Protein AF-0000000083867069 (afdb_homodimer)

Foldseek 3Di:
DPPPPPPPPVCVQLVPPDLLSLLVVLLVLLCPPQDFPLLNVLSVVLVVVSVVVVPDDPDDDPPDDPDDDDDDPPPCPPPDPPPPPPPPPPPPPPVQPPDPNSVVVVVVVVVVVVVVVVVPQDLLNVLLVQLLVVPVVDDLVCSLVSLVVSLVVNVVVPPPVPVDDVLVVSLSSSSSSLSSNCSVVVVCNNSSSVSSSVVNSVSNVD/DPPPPPPPPVLVQLVPPDLLSLLVVLLVLLCPPADFPLLNVLSVVLVVVSVVVVPDDPDDDDPDDPDDPPDDDDPPDDDDDPPPPPPPPPPPPPVQPPDPNSVVVVVVVVVVVVVVVVVPQDLLNVLLVQLLVVCVVDDLVCSLVSLVVSLVVNVVVPPPVPVDDVLVVSLSSSSSSLSSNCSVVVVCNNSSSVSSSVVNSVSNVD

Solvent-accessible surface area (backbone atoms only — not comparable to full-atom values): 24311 Å² total; per-residue (Å²): 128,82,75,71,72,76,66,73,49,64,56,60,60,67,59,38,84,54,82,60,52,54,52,49,24,52,49,54,44,58,55,54,90,67,81,45,65,66,31,50,50,45,50,46,52,51,46,49,56,57,47,49,65,64,67,57,60,94,69,79,81,80,76,76,82,82,77,83,81,83,80,75,78,70,80,71,72,78,74,82,75,76,74,74,73,77,72,75,62,80,62,72,78,55,82,57,54,87,46,74,64,32,55,50,38,53,48,51,24,51,51,33,48,55,52,29,57,54,49,54,43,13,65,47,56,51,39,21,50,51,41,44,53,50,52,73,73,47,58,79,88,49,37,53,57,47,51,50,48,43,51,49,50,51,58,72,47,56,72,86,52,82,92,45,63,59,68,57,50,50,47,20,49,46,51,46,36,50,42,56,33,19,62,76,39,32,87,48,37,68,62,50,49,51,43,48,51,53,51,48,51,58,61,68,73,100,128,81,75,71,73,77,66,71,49,65,57,59,62,67,57,38,85,54,82,60,54,55,52,50,24,51,49,55,45,58,55,55,89,66,80,45,65,66,30,49,51,45,51,44,54,52,46,52,54,55,48,50,64,64,67,57,62,94,71,83,82,81,75,82,82,81,79,74,82,68,84,79,85,79,70,78,72,80,78,84,71,84,71,74,72,76,73,73,61,80,60,72,76,53,83,55,53,87,46,75,64,32,56,51,37,53,50,51,24,50,52,34,48,55,51,30,56,54,50,55,44,13,65,46,55,51,38,20,51,52,43,45,54,51,52,72,73,47,59,76,87,48,36,53,57,47,50,51,49,42,50,51,51,52,60,72,47,56,73,86,52,80,92,46,65,59,68,55,49,52,46,19,50,47,51,48,35,50,42,55,35,18,62,77,38,33,87,48,38,69,62,50,49,51,45,49,51,52,51,47,53,57,61,69,74,102

Organism: Monopterus albus (NCBI:txid43700)

Nearest PDB structures (foldseek):
  2bid-assembly1_A  TM=4.699E-01  e=2.979E-03  Homo sapiens

Secondary structure (DSSP, 8-state):
---------HHHHH-SSSHHHHHHHHHHHHHTT---HHHHHHHHHHHHHHHHHHH--S---------------------------------------SSHHHHHHHHHHHHHHHHHHHHHS-HHHHHHHHHHHHHHHS-GGGHHHHHHHHHHHHHHH--S-TTS-HHHHHHHHHHHHHHHHHHH-GGGHHHHHHHHHHHHHHHH--/---------HHHHHTSSSHHHHHHHHHHHHHTT---HHHHHHHHHHHHHHHHHHH--S---------------------------------------SSHHHHHHHHHHHHHHHHHHHHHS-HHHHHHHHHHHHHHHS-GGGHHHHHHHHHHHHHHH--S-TTS-HHHHHHHHHHHHHHHHHHH-GGGHHHHHHHHHHHHHHHH--

Sequence (412 aa):
MCKGREWLSMEDLMNLPGGQNTALVILDFLQADCRNADYDKELHSLGRDLNITREVPCSDPRIQDVDDGDLETDGHLPSCIAVSLDDIRPAVELLWPRNHEGAVIQQVAEELREIAAQLELSVVAQATQNLSRNITTTSLEQWKNHLTWEVQRVMRQGVGLAHLPQERVMVALTLTLVKGVCEHAPRLLRNLFCVALHYICSLTLGMCKGREWLSMEDLMNLPGGQNTALVILDFLQADCRNADYDKELHSLGRDLNITREVPCSDPRIQDVDDGDLETDGHLPSCIAVSLDDIRPAVELLWPRNHEGAVIQQVAEELREIAAQLELSVVAQATQNLSRNITTTSLEQWKNHLTWEVQRVMRQGVGLAHLPQERVMVALTLTLVKGVCEHAPRLLRNLFCVALHYICSLTLG

Structure (mmCIF, N/CA/C/O backbone):
data_AF-0000000083867069-model_v1
#
loop_
_entity.id
_entity.type
_entity.pdbx_description
1 polymer 'BH3-interacting domain death agonist'
#
loop_
_atom_site.group_PDB
_atom_site.id
_atom_site.type_symbol
_atom_site.label_atom_id
_atom_site.label_alt_id
_atom_site.label_comp_id
_atom_site.label_asym_id
_atom_site.label_entity_id
_atom_site.label_seq_id
_atom_site.pdbx_PDB_ins_code
_atom_site.Cartn_x
_atom_site.Cartn_y
_atom_site.Cartn_z
_atom_site.occupancy
_atom_site.B_iso_or_equiv
_atom_site.auth_seq_id
_atom_site.auth_comp_id
_atom_site.auth_asym_id
_atom_site.auth_atom_id
_atom_site.pdbx_PDB_model_num
ATOM 1 N N . MET A 1 1 ? -28.406 -4.355 -10.609 1 20.42 1 MET A N 1
ATOM 2 C CA . MET A 1 1 ? -28.125 -5.707 -10.125 1 20.42 1 MET A CA 1
ATOM 3 C C . MET A 1 1 ? -26.734 -6.164 -10.531 1 20.42 1 MET A C 1
ATOM 5 O O . MET A 1 1 ? -26.438 -6.262 -11.719 1 20.42 1 MET A O 1
ATOM 9 N N . CYS A 1 2 ? -25.719 -5.645 -9.852 1 28.23 2 CYS A N 1
ATOM 10 C CA . CYS A 1 2 ? -24.312 -5.938 -10.148 1 28.23 2 CYS A CA 1
ATOM 11 C C . CYS A 1 2 ? -24.094 -7.434 -10.305 1 28.23 2 CYS A C 1
ATOM 13 O O . CYS A 1 2 ? -24.422 -8.211 -9.406 1 28.23 2 CYS A O 1
ATOM 15 N N . LYS A 1 3 ? -24.375 -8 -11.461 1 32.06 3 LYS A N 1
ATOM 16 C CA . LYS A 1 3 ? -24.203 -9.414 -11.781 1 32.06 3 LYS A CA 1
ATOM 17 C C . LYS A 1 3 ? -23 -10 -11.055 1 32.06 3 LYS A C 1
ATOM 19 O O . LYS A 1 3 ? -21.891 -9.469 -11.156 1 32.06 3 LYS A O 1
ATOM 24 N N . GLY A 1 4 ? -23.094 -10.562 -9.883 1 32.31 4 GLY A N 1
ATOM 25 C CA . GLY A 1 4 ? -22.156 -11.352 -9.102 1 32.31 4 GLY A CA 1
ATOM 26 C C . GLY A 1 4 ? -21.25 -12.211 -9.953 1 32.31 4 GLY A C 1
ATOM 27 O O . GLY A 1 4 ? -21.719 -13.055 -10.719 1 32.31 4 GLY A O 1
ATOM 28 N N . ARG A 1 5 ? -20.297 -11.68 -10.594 1 35.47 5 ARG A N 1
ATOM 29 C CA . ARG A 1 5 ? -19.406 -12.477 -11.43 1 35.47 5 ARG A CA 1
ATOM 30 C C . ARG A 1 5 ? -19.203 -13.875 -10.844 1 35.47 5 ARG A C 1
ATOM 32 O O . ARG A 1 5 ? -18.953 -14.023 -9.648 1 35.47 5 ARG A O 1
ATOM 39 N N . GLU A 1 6 ? -19.984 -14.812 -11.219 1 43.34 6 GLU A N 1
ATOM 40 C CA . GLU A 1 6 ? -19.766 -16.219 -10.875 1 43.34 6 GLU A CA 1
ATOM 41 C C . GLU A 1 6 ? -18.281 -16.547 -10.836 1 43.34 6 GLU A C 1
ATOM 43 O O . GLU A 1 6 ? -17.594 -16.516 -11.867 1 43.34 6 GLU A O 1
ATOM 48 N N . TRP A 1 7 ? -17.578 -16.109 -9.812 1 45.28 7 TRP A N 1
ATOM 49 C CA . TRP A 1 7 ? -16.219 -16.562 -9.586 1 45.28 7 TRP A CA 1
ATOM 50 C C . TRP A 1 7 ? -16.078 -18.047 -9.844 1 45.28 7 TRP A C 1
ATOM 52 O O . TRP A 1 7 ? -16.891 -18.844 -9.391 1 45.28 7 TRP A O 1
ATOM 62 N N . LEU A 1 8 ? -15.75 -18.438 -11.016 1 47.72 8 LEU A N 1
ATOM 63 C CA . LEU A 1 8 ? -15.438 -19.859 -11.164 1 47.72 8 LEU A CA 1
ATOM 64 C C . LEU A 1 8 ? -14.82 -20.406 -9.883 1 47.72 8 LEU A C 1
ATOM 66 O O . LEU A 1 8 ? -14.031 -19.734 -9.227 1 47.72 8 LEU A O 1
ATOM 70 N N . SER A 1 9 ? -15.555 -21.312 -9.305 1 46.12 9 SER A N 1
ATOM 71 C CA . SER A 1 9 ? -15.094 -21.922 -8.062 1 46.12 9 SER A CA 1
ATOM 72 C C . SER A 1 9 ? -13.625 -22.312 -8.156 1 46.12 9 SER A C 1
ATOM 74 O O . SER A 1 9 ? -13.133 -22.672 -9.234 1 46.12 9 SER A O 1
ATOM 76 N N . MET A 1 10 ? -12.828 -21.766 -7.387 1 47.12 10 MET A N 1
ATOM 77 C CA . MET A 1 10 ? -11.438 -22.188 -7.266 1 47.12 10 MET A CA 1
ATOM 78 C C . MET A 1 10 ? -11.328 -23.703 -7.449 1 47.12 10 MET A C 1
ATOM 80 O O . MET A 1 10 ? -10.336 -24.188 -8 1 47.12 10 MET A O 1
ATOM 84 N N . GLU A 1 11 ? -12.43 -24.391 -7.004 1 50.03 11 GLU A N 1
ATOM 85 C CA . GLU A 1 11 ? -12.484 -25.828 -7.242 1 50.03 11 GLU A CA 1
ATOM 86 C C . GLU A 1 11 ? -12.477 -26.141 -8.734 1 50.03 11 GLU A C 1
ATOM 88 O O . GLU A 1 11 ? -11.852 -27.109 -9.172 1 50.03 11 GLU A O 1
ATOM 93 N N . ASP A 1 12 ? -13.289 -25.453 -9.352 1 52.16 12 ASP A N 1
ATOM 94 C CA . ASP A 1 12 ? -13.289 -25.719 -10.789 1 52.16 12 ASP A CA 1
ATOM 95 C C . ASP A 1 12 ? -11.914 -25.438 -11.398 1 52.16 12 ASP A C 1
ATOM 97 O O . ASP A 1 12 ? -11.516 -26.109 -12.352 1 52.16 12 ASP A O 1
ATOM 101 N N . LEU A 1 13 ? -11.391 -24.422 -10.961 1 47.28 13 LEU A N 1
ATOM 102 C CA . LEU A 1 13 ? -10.039 -24.078 -11.391 1 47.28 13 LEU A CA 1
ATOM 103 C C . LEU A 1 13 ? -9.078 -25.234 -11.109 1 47.28 13 LEU A C 1
ATOM 105 O O . LEU A 1 13 ? -8.281 -25.594 -11.977 1 47.28 13 LEU A O 1
ATOM 109 N N . MET A 1 14 ? -9.016 -25.562 -9.82 1 47.59 14 MET A N 1
ATOM 110 C CA . MET A 1 14 ? -8.023 -26.531 -9.375 1 47.59 14 MET A CA 1
ATOM 111 C C . MET A 1 14 ? -8.453 -27.953 -9.75 1 47.59 14 MET A C 1
ATOM 113 O O . MET A 1 14 ? -7.645 -28.891 -9.688 1 47.59 14 MET A O 1
ATOM 117 N N . ASN A 1 15 ? -9.711 -28.094 -9.75 1 46.62 15 ASN A N 1
ATOM 118 C CA . ASN A 1 15 ? -10.164 -29.391 -10.211 1 46.62 15 ASN A CA 1
ATOM 119 C C . ASN A 1 15 ? -9.984 -29.562 -11.719 1 46.62 15 ASN A C 1
ATOM 121 O O . ASN A 1 15 ? -10.539 -30.484 -12.32 1 46.62 15 ASN A O 1
ATOM 125 N N . LEU A 1 16 ? -9.695 -28.469 -12.352 1 43.97 16 LEU A N 1
ATOM 126 C CA . LEU A 1 16 ? -9.289 -28.906 -13.688 1 43.97 16 LEU A CA 1
ATOM 127 C C . LEU A 1 16 ? -8.297 -30.062 -13.617 1 43.97 16 LEU A C 1
ATOM 129 O O . LEU A 1 16 ? -7.402 -30.062 -12.773 1 43.97 16 LEU A O 1
ATOM 133 N N . PRO A 1 17 ? -8.68 -31.094 -14.039 1 43.5 17 PRO A N 1
ATOM 134 C CA . PRO A 1 17 ? -7.77 -32.25 -14.062 1 43.5 17 PRO A CA 1
ATOM 135 C C . PRO A 1 17 ? -6.352 -31.859 -14.484 1 43.5 17 PRO A C 1
ATOM 137 O O . PRO A 1 17 ? -6.164 -31.172 -15.484 1 43.5 17 PRO A O 1
ATOM 140 N N . GLY A 1 18 ? -5.207 -31.969 -13.555 1 46.06 18 GLY A N 1
ATOM 141 C CA . GLY A 1 18 ? -3.789 -32.031 -13.867 1 46.06 18 GLY A CA 1
ATOM 142 C C . GLY A 1 18 ? -3.01 -30.828 -13.383 1 46.06 18 GLY A C 1
ATOM 143 O O . GLY A 1 18 ? -3.486 -29.688 -13.469 1 46.06 18 GLY A O 1
ATOM 144 N N . GLY A 1 19 ? -2.174 -30.891 -12.125 1 57.84 19 GLY A N 1
ATOM 145 C CA . GLY A 1 19 ? -1.065 -30.047 -11.703 1 57.84 19 GLY A CA 1
ATOM 146 C C . GLY A 1 19 ? -0.576 -29.125 -12.797 1 57.84 19 GLY A C 1
ATOM 147 O O . GLY A 1 19 ? -0.092 -28.016 -12.516 1 57.84 19 GLY A O 1
ATOM 148 N N . GLN A 1 20 ? -0.925 -29.469 -13.984 1 66 20 GLN A N 1
ATOM 149 C CA . GLN A 1 20 ? -0.403 -28.734 -15.133 1 66 20 GLN A CA 1
ATOM 150 C C . GLN A 1 20 ? -1.193 -27.453 -15.383 1 66 20 GLN A C 1
ATOM 152 O O . GLN A 1 20 ? -0.615 -26.422 -15.711 1 66 20 GLN A O 1
ATOM 157 N N . ASN A 1 21 ? -2.488 -27.5 -15.086 1 78.12 21 ASN A N 1
ATOM 158 C CA . ASN A 1 21 ? -3.301 -26.312 -15.305 1 78.12 21 ASN A CA 1
ATOM 159 C C . ASN A 1 21 ? -2.979 -25.219 -14.289 1 78.12 21 ASN A C 1
ATOM 161 O O . ASN A 1 21 ? -2.953 -24.031 -14.633 1 78.12 21 ASN A O 1
ATOM 165 N N . THR A 1 22 ? -2.703 -25.703 -13.094 1 83.06 22 THR A N 1
ATOM 166 C CA . THR A 1 22 ? -2.326 -24.734 -12.07 1 83.06 22 THR A CA 1
ATOM 167 C C . THR A 1 22 ? -1.048 -24 -12.469 1 83.06 22 THR A C 1
ATOM 169 O O . THR A 1 22 ? -0.948 -22.781 -12.305 1 83.06 22 THR A O 1
ATOM 172 N N . ALA A 1 23 ? -0.102 -24.734 -12.992 1 85 23 ALA A N 1
ATOM 173 C CA . ALA A 1 23 ? 1.155 -24.141 -13.445 1 85 23 ALA A CA 1
ATOM 174 C C . ALA A 1 23 ? 0.909 -23.094 -14.516 1 85 23 ALA A C 1
ATOM 176 O O . ALA A 1 23 ? 1.55 -22.031 -14.508 1 85 23 ALA A O 1
ATOM 177 N N . LEU A 1 24 ? 0.005 -23.344 -15.367 1 84.12 24 LEU A N 1
ATOM 178 C CA . LEU A 1 24 ? -0.303 -22.406 -16.438 1 84.12 24 LEU A CA 1
ATOM 179 C C . LEU A 1 24 ? -0.977 -21.156 -15.875 1 84.12 24 LEU A C 1
ATOM 181 O O . LEU A 1 24 ? -0.72 -20.047 -16.344 1 84.12 24 LEU A O 1
ATOM 185 N N . VAL A 1 25 ? -1.872 -21.359 -14.938 1 86.06 25 VAL A N 1
ATOM 186 C CA . VAL A 1 25 ? -2.514 -20.219 -14.289 1 86.06 25 VAL A CA 1
ATOM 187 C C . VAL A 1 25 ? -1.459 -19.328 -13.625 1 86.06 25 VAL A C 1
ATOM 189 O O . VAL A 1 25 ? -1.481 -18.109 -13.773 1 86.06 25 VAL A O 1
ATOM 192 N N . ILE A 1 26 ? -0.536 -20 -12.914 1 90.44 26 ILE A N 1
ATOM 193 C CA . ILE A 1 26 ? 0.515 -19.266 -12.211 1 90.44 26 ILE A CA 1
ATOM 194 C C . ILE A 1 26 ? 1.37 -18.5 -13.211 1 90.44 26 ILE A C 1
ATOM 196 O O . ILE A 1 26 ? 1.645 -17.312 -13.016 1 90.44 26 ILE A O 1
ATOM 200 N N . LEU A 1 27 ? 1.723 -19.109 -14.273 1 88.06 27 LEU A N 1
ATOM 201 C CA . LEU A 1 27 ? 2.562 -18.484 -15.281 1 88.06 27 LEU A CA 1
ATOM 202 C C . LEU A 1 27 ? 1.853 -17.281 -15.906 1 88.06 27 LEU A C 1
ATOM 204 O O . LEU A 1 27 ? 2.457 -16.219 -16.078 1 88.06 27 LEU A O 1
ATOM 208 N N . ASP A 1 28 ? 0.622 -17.516 -16.234 1 85.94 28 ASP A N 1
ATOM 209 C CA . ASP A 1 28 ? -0.156 -16.422 -16.797 1 85.94 28 ASP A CA 1
ATOM 210 C C . ASP A 1 28 ? -0.215 -15.234 -15.836 1 85.94 28 ASP A C 1
ATOM 212 O O . ASP A 1 28 ? -0.085 -14.086 -16.266 1 85.94 28 ASP A O 1
ATOM 216 N N . PHE A 1 29 ? -0.42 -15.516 -14.578 1 92.25 29 PHE A N 1
ATOM 217 C CA . PHE A 1 29 ? -0.459 -14.469 -13.562 1 92.25 29 PHE A CA 1
ATOM 218 C C . PHE A 1 29 ? 0.876 -13.742 -13.484 1 92.25 29 PHE A C 1
ATOM 220 O O . PHE A 1 29 ? 0.916 -12.508 -13.469 1 92.25 29 PHE A O 1
ATOM 227 N N . LEU A 1 30 ? 1.929 -14.484 -13.422 1 93.25 30 LEU A N 1
ATOM 228 C CA . LEU A 1 30 ? 3.25 -13.906 -13.18 1 93.25 30 LEU A CA 1
ATOM 229 C C . LEU A 1 30 ? 3.717 -13.102 -14.391 1 93.25 30 LEU A C 1
ATOM 231 O O . LEU A 1 30 ? 4.488 -12.148 -14.242 1 93.25 30 LEU A O 1
ATOM 235 N N . GLN A 1 31 ? 3.236 -13.352 -15.484 1 89.62 31 GLN A N 1
ATOM 236 C CA . GLN A 1 31 ? 3.695 -12.719 -16.719 1 89.62 31 GLN A CA 1
ATOM 237 C C . GLN A 1 31 ? 3.025 -11.359 -16.922 1 89.62 31 GLN A C 1
ATOM 239 O O . GLN A 1 31 ? 3.525 -10.523 -17.672 1 89.62 31 GLN A O 1
ATOM 244 N N . ALA A 1 32 ? 2.02 -11.18 -16.219 1 86.69 32 ALA A N 1
ATOM 245 C CA . ALA A 1 32 ? 1.245 -9.961 -16.438 1 86.69 32 ALA A CA 1
ATOM 246 C C . ALA A 1 32 ? 2.051 -8.719 -16.062 1 86.69 32 ALA A C 1
ATOM 248 O O . ALA A 1 32 ? 2.709 -8.695 -15.016 1 86.69 32 ALA A O 1
ATOM 249 N N . ASP A 1 33 ? 1.994 -7.699 -16.922 1 79.94 33 ASP A N 1
ATOM 250 C CA . ASP A 1 33 ? 2.543 -6.367 -16.703 1 79.94 33 ASP A CA 1
ATOM 251 C C . ASP A 1 33 ? 4.039 -6.43 -16.391 1 79.94 33 ASP A C 1
ATOM 253 O O . ASP A 1 33 ? 4.547 -5.645 -15.586 1 79.94 33 ASP A O 1
ATOM 257 N N . CYS A 1 34 ? 4.723 -7.348 -16.844 1 77.38 34 CYS A N 1
ATOM 258 C CA . CYS A 1 34 ? 6.152 -7.5 -16.609 1 77.38 34 CYS A CA 1
ATOM 259 C C . CYS A 1 34 ? 6.938 -6.363 -17.266 1 77.38 34 CYS A C 1
ATOM 261 O O . CYS A 1 34 ? 6.75 -6.078 -18.453 1 77.38 34 CYS A O 1
ATOM 263 N N . ARG A 1 35 ? 7.785 -5.656 -16.422 1 76.81 35 ARG A N 1
ATOM 264 C CA . ARG A 1 35 ? 8.57 -4.555 -16.969 1 76.81 35 ARG A CA 1
ATOM 265 C C . ARG A 1 35 ? 10.062 -4.875 -16.953 1 76.81 35 ARG A C 1
ATOM 267 O O . ARG A 1 35 ? 10.852 -4.242 -17.641 1 76.81 35 ARG A O 1
ATOM 274 N N . ASN A 1 36 ? 10.445 -5.801 -16.188 1 85.44 36 ASN A N 1
ATOM 275 C CA . ASN A 1 36 ? 11.844 -6.191 -16.062 1 85.44 36 ASN A CA 1
ATOM 276 C C . ASN A 1 36 ? 12.234 -7.246 -17.094 1 85.44 36 ASN A C 1
ATOM 278 O O . ASN A 1 36 ? 11.688 -8.352 -17.094 1 85.44 36 ASN A O 1
ATOM 282 N N . ALA A 1 37 ? 13.156 -6.926 -17.906 1 89.81 37 ALA A N 1
ATOM 283 C CA . ALA A 1 37 ? 13.531 -7.777 -19.031 1 89.81 37 ALA A CA 1
ATOM 284 C C . ALA A 1 37 ? 14.125 -9.102 -18.547 1 89.81 37 ALA A C 1
ATOM 286 O O . ALA A 1 37 ? 13.875 -10.156 -19.141 1 89.81 37 ALA A O 1
ATOM 287 N N . ASP A 1 38 ? 14.977 -8.961 -17.547 1 90.44 38 ASP A N 1
ATOM 288 C CA . ASP A 1 38 ? 15.562 -10.188 -17.016 1 90.44 38 ASP A CA 1
ATOM 289 C C . ASP A 1 38 ? 14.492 -11.109 -16.453 1 90.44 38 ASP A C 1
ATOM 291 O O . ASP A 1 38 ? 14.555 -12.328 -16.625 1 90.44 38 ASP A O 1
ATOM 295 N N . TYR A 1 39 ? 13.602 -10.539 -15.773 1 93.62 39 TYR A N 1
ATOM 296 C CA . TYR A 1 39 ? 12.469 -11.289 -15.25 1 93.62 39 TYR A CA 1
ATOM 297 C C . TYR A 1 39 ? 11.68 -11.945 -16.375 1 93.62 39 TYR A C 1
ATOM 299 O O . TYR A 1 39 ? 11.328 -13.125 -16.281 1 93.62 39 TYR A O 1
ATOM 307 N N . ASP A 1 40 ? 11.453 -11.227 -17.391 1 90.69 40 ASP A N 1
ATOM 308 C CA . ASP A 1 40 ? 10.711 -11.727 -18.547 1 90.69 40 ASP A CA 1
ATOM 309 C C . ASP A 1 40 ? 11.438 -12.906 -19.188 1 90.69 40 ASP A C 1
ATOM 311 O O . ASP A 1 40 ? 10.812 -13.891 -19.578 1 90.69 40 ASP A O 1
ATOM 315 N N . LYS A 1 41 ? 12.672 -12.781 -19.281 1 91.56 41 LYS A N 1
ATOM 316 C CA . LYS A 1 41 ? 13.477 -13.852 -19.859 1 91.56 41 LYS A CA 1
ATOM 317 C C . LYS A 1 41 ? 13.367 -15.133 -19.047 1 91.56 41 LYS A C 1
ATOM 319 O O . LYS A 1 41 ? 13.227 -16.219 -19.594 1 91.56 41 LYS A O 1
ATOM 324 N N . GLU A 1 42 ? 13.477 -14.938 -17.75 1 92.75 42 GLU A N 1
ATOM 325 C CA . GLU A 1 42 ? 13.359 -16.109 -16.875 1 92.75 42 GLU A CA 1
ATOM 326 C C . GLU A 1 42 ? 11.984 -16.75 -16.984 1 92.75 42 GLU A C 1
ATOM 328 O O . GLU A 1 42 ? 11.867 -17.969 -16.953 1 92.75 42 GLU A O 1
ATOM 333 N N . LEU A 1 43 ? 10.961 -15.953 -17.094 1 92.5 43 LEU A N 1
ATOM 334 C CA . LEU A 1 43 ? 9.602 -16.469 -17.25 1 92.5 43 LEU A CA 1
ATOM 335 C C . LEU A 1 43 ? 9.477 -17.281 -18.531 1 92.5 43 LEU A C 1
ATOM 337 O O . LEU A 1 43 ? 8.859 -18.344 -18.531 1 92.5 43 LEU A O 1
ATOM 341 N N . HIS A 1 44 ? 10.039 -16.781 -19.531 1 88.56 44 HIS A N 1
ATOM 342 C CA . HIS A 1 44 ? 10.008 -17.469 -20.812 1 88.56 44 HIS A CA 1
ATOM 343 C C . HIS A 1 44 ? 10.75 -18.797 -20.75 1 88.56 44 HIS A C 1
ATOM 345 O O . HIS A 1 44 ? 10.273 -19.812 -21.266 1 88.56 44 HIS A O 1
ATOM 351 N N . SER A 1 45 ? 11.875 -18.734 -20.156 1 89.38 45 SER A N 1
ATOM 352 C CA . SER A 1 45 ? 12.648 -19.953 -19.969 1 89.38 45 SER A CA 1
ATOM 353 C C . SER A 1 45 ? 11.867 -20.984 -19.156 1 89.38 45 SER A C 1
ATOM 355 O O . SER A 1 45 ? 11.828 -22.172 -19.516 1 89.38 45 SER A O 1
ATOM 357 N N . LEU A 1 46 ? 11.266 -20.547 -18.141 1 89.69 46 LEU A N 1
ATOM 358 C CA . LEU A 1 46 ? 10.445 -21.422 -17.297 1 89.69 46 LEU A CA 1
ATOM 359 C C . LEU A 1 46 ? 9.281 -22 -18.094 1 89.69 46 LEU A C 1
ATOM 361 O O . LEU A 1 46 ? 8.984 -23.188 -18 1 89.69 46 LEU A O 1
ATOM 365 N N . GLY A 1 47 ? 8.617 -21.141 -18.875 1 85.88 47 GLY A N 1
ATOM 366 C CA . GLY A 1 47 ? 7.523 -21.578 -19.719 1 85.88 47 GLY A CA 1
ATOM 367 C C . GLY A 1 47 ? 7.934 -22.656 -20.719 1 85.88 47 GLY A C 1
ATOM 368 O O . GLY A 1 47 ? 7.199 -23.625 -20.938 1 85.88 47 GLY A O 1
ATOM 369 N N . ARG A 1 48 ? 9.055 -22.516 -21.25 1 83.06 48 ARG A N 1
ATOM 370 C CA . ARG A 1 48 ? 9.578 -23.484 -22.203 1 83.06 48 ARG A CA 1
ATOM 371 C C . ARG A 1 48 ? 9.836 -24.828 -21.531 1 83.06 48 ARG A C 1
ATOM 373 O O . ARG A 1 48 ? 9.5 -25.891 -22.078 1 83.06 48 ARG A O 1
ATOM 380 N N . ASP A 1 49 ? 10.367 -24.781 -20.422 1 81.38 49 ASP A N 1
ATOM 381 C CA . ASP A 1 49 ? 10.656 -26 -19.672 1 81.38 49 ASP A CA 1
ATOM 382 C C . ASP A 1 49 ? 9.367 -26.719 -19.281 1 81.38 49 ASP A C 1
ATOM 384 O O . ASP A 1 49 ? 9.328 -27.953 -19.266 1 81.38 49 ASP A O 1
ATOM 388 N N . LEU A 1 50 ? 8.391 -25.906 -19.016 1 79.12 50 LEU A N 1
ATOM 389 C CA . LEU A 1 50 ? 7.113 -26.5 -18.625 1 79.12 50 LEU A CA 1
ATOM 390 C C . LEU A 1 50 ? 6.414 -27.141 -19.812 1 79.12 50 LEU A C 1
ATOM 392 O O . LEU A 1 50 ? 5.703 -28.141 -19.672 1 79.12 50 LEU A O 1
ATOM 396 N N . ASN A 1 51 ? 6.434 -26.469 -20.984 1 69.5 51 ASN A N 1
ATOM 397 C CA . ASN A 1 51 ? 5.871 -27.016 -22.219 1 69.5 51 ASN A CA 1
ATOM 398 C C . ASN A 1 51 ? 6.562 -28.328 -22.609 1 69.5 51 ASN A C 1
ATOM 400 O O . ASN A 1 51 ? 5.91 -29.266 -23.062 1 69.5 51 ASN A O 1
ATOM 404 N N . ILE A 1 52 ? 7.844 -28.328 -22.672 1 54.5 52 ILE A N 1
ATOM 405 C CA . ILE A 1 52 ? 8.609 -29.516 -23.031 1 54.5 52 ILE A CA 1
ATOM 406 C C . ILE A 1 52 ? 8.227 -30.672 -22.109 1 54.5 52 ILE A C 1
ATOM 408 O O . ILE A 1 52 ? 8.078 -31.812 -22.578 1 54.5 52 ILE A O 1
ATOM 412 N N . THR A 1 53 ? 8.078 -30.312 -20.891 1 50.81 53 THR A N 1
ATOM 413 C CA . THR A 1 53 ? 7.707 -31.391 -20 1 50.81 53 THR A CA 1
ATOM 414 C C . THR A 1 53 ? 6.32 -31.938 -20.344 1 50.81 53 THR A C 1
ATOM 416 O O . THR A 1 53 ? 6.035 -33.094 -20.109 1 50.81 53 THR A O 1
ATOM 419 N N . ARG A 1 54 ? 5.566 -31.125 -21.094 1 52.5 54 ARG A N 1
ATOM 420 C CA . ARG A 1 54 ? 4.27 -31.625 -21.547 1 52.5 54 ARG A CA 1
ATOM 421 C C . ARG A 1 54 ? 4.41 -32.469 -22.812 1 52.5 54 ARG A C 1
ATOM 423 O O . ARG A 1 54 ? 3.625 -33.375 -23.031 1 52.5 54 ARG A O 1
ATOM 430 N N . GLU A 1 55 ? 5.32 -31.984 -23.875 1 48.12 55 GLU A N 1
ATOM 431 C CA . GLU A 1 55 ? 5.473 -32.719 -25.125 1 48.12 55 GLU A CA 1
ATOM 432 C C . GLU A 1 55 ? 6.227 -34.031 -24.906 1 48.12 55 GLU A C 1
ATOM 434 O O . GLU A 1 55 ? 6.426 -34.812 -25.844 1 48.12 55 GLU A O 1
ATOM 439 N N . VAL A 1 56 ? 7.039 -34.219 -23.891 1 38.59 56 VAL A N 1
ATOM 440 C CA . VAL A 1 56 ? 7.695 -35.531 -23.859 1 38.59 56 VAL A CA 1
ATOM 441 C C . VAL A 1 56 ? 6.648 -36.625 -23.703 1 38.59 56 VAL A C 1
ATOM 443 O O . VAL A 1 56 ? 6.02 -36.75 -22.641 1 38.59 56 VAL A O 1
ATOM 446 N N . PRO A 1 57 ? 6.012 -37.094 -24.703 1 35 57 PRO A N 1
ATOM 447 C CA . PRO A 1 57 ? 5.711 -38.531 -24.609 1 35 57 PRO A CA 1
ATOM 448 C C . PRO A 1 57 ? 6.887 -39.344 -24.062 1 35 57 PRO A C 1
ATOM 450 O O . PRO A 1 57 ? 8.031 -38.906 -24.141 1 35 57 PRO A O 1
ATOM 453 N N . CYS A 1 58 ? 6.809 -40.531 -23.328 1 30 58 CYS A N 1
ATOM 454 C CA . CYS A 1 58 ? 7.816 -41.531 -22.953 1 30 58 CYS A CA 1
ATOM 455 C C . CYS A 1 58 ? 8.766 -41.812 -24.109 1 30 58 CYS A C 1
ATOM 457 O O . CYS A 1 58 ? 9.438 -42.844 -24.156 1 30 58 CYS A O 1
ATOM 459 N N . SER A 1 59 ? 8.656 -41.219 -25.266 1 26.92 59 SER A N 1
ATOM 460 C CA . SER A 1 59 ? 9.617 -41.844 -26.172 1 26.92 59 SER A CA 1
ATOM 461 C C . SER A 1 59 ? 11.047 -41.5 -25.781 1 26.92 59 SER A C 1
ATOM 463 O O . SER A 1 59 ? 11.281 -40.562 -25.031 1 26.92 59 SER A O 1
ATOM 465 N N . ASP A 1 60 ? 12.133 -41.938 -26.812 1 26.7 60 ASP A N 1
ATOM 466 C CA . ASP A 1 60 ? 13.555 -42.25 -26.859 1 26.7 60 ASP A CA 1
ATOM 467 C C . ASP A 1 60 ? 14.414 -41 -26.625 1 26.7 60 ASP A C 1
ATOM 469 O O . ASP A 1 60 ? 14 -39.906 -26.953 1 26.7 60 ASP A O 1
ATOM 473 N N . PRO A 1 61 ? 15.633 -41.156 -26.094 1 29.17 61 PRO A N 1
ATOM 474 C CA . PRO A 1 61 ? 16.719 -40.344 -25.547 1 29.17 61 PRO A CA 1
ATOM 475 C C . PRO A 1 61 ? 17.281 -39.375 -26.578 1 29.17 61 PRO A C 1
ATOM 477 O O . PRO A 1 61 ? 18.359 -38.812 -26.359 1 29.17 61 PRO A O 1
ATOM 480 N N . ARG A 1 62 ? 16.625 -39.031 -27.766 1 25.61 62 ARG A N 1
ATOM 481 C CA . ARG A 1 62 ? 17.703 -38.625 -28.656 1 25.61 62 ARG A CA 1
ATOM 482 C C . A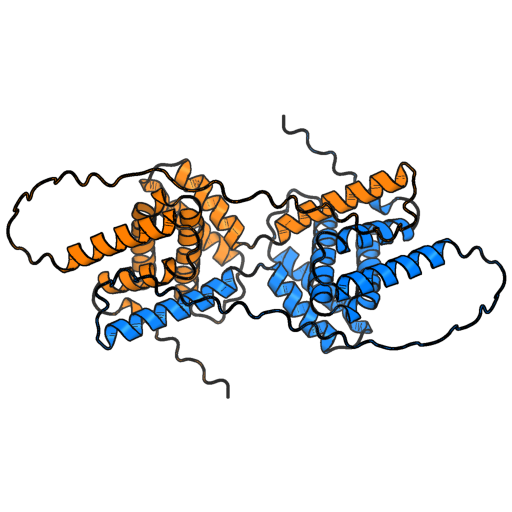RG A 1 62 ? 18.375 -37.344 -28.172 1 25.61 62 ARG A C 1
ATOM 484 O O . ARG A 1 62 ? 17.719 -36.438 -27.672 1 25.61 62 ARG A O 1
ATOM 491 N N . ILE A 1 63 ? 19.781 -37.344 -28.031 1 25.5 63 ILE A N 1
ATOM 492 C CA . ILE A 1 63 ? 20.891 -36.562 -27.531 1 25.5 63 ILE A CA 1
ATOM 493 C C . ILE A 1 63 ? 21.047 -35.312 -28.375 1 25.5 63 ILE A C 1
ATOM 495 O O . ILE A 1 63 ? 21.562 -35.375 -29.5 1 25.5 63 ILE A O 1
ATOM 499 N N . GLN A 1 64 ? 20.031 -34.656 -28.844 1 25.53 64 GLN A N 1
ATOM 500 C CA . GLN A 1 64 ? 20.531 -33.75 -29.875 1 25.53 64 GLN A CA 1
ATOM 501 C C . GLN A 1 64 ? 21.609 -32.812 -29.312 1 25.53 64 GLN A C 1
ATOM 503 O O . GLN A 1 64 ? 21.672 -32.594 -28.109 1 25.53 64 GLN A O 1
ATOM 508 N N . ASP A 1 65 ? 22.5 -32.281 -30.25 1 24.94 65 ASP A N 1
ATOM 509 C CA . ASP A 1 65 ? 23.766 -31.562 -30.484 1 24.94 65 ASP A CA 1
ATOM 510 C C . ASP A 1 65 ? 23.688 -30.125 -29.969 1 24.94 65 ASP A C 1
ATOM 512 O O . ASP A 1 65 ? 22.688 -29.438 -30.156 1 24.94 65 ASP A O 1
ATOM 516 N N . VAL A 1 66 ? 24.547 -29.859 -29.047 1 23.91 66 VAL A N 1
ATOM 517 C CA . VAL A 1 66 ? 24.906 -28.781 -28.141 1 23.91 66 VAL A CA 1
ATOM 518 C C . VAL A 1 66 ? 25.422 -27.578 -28.953 1 23.91 66 VAL A C 1
ATOM 520 O O . VAL A 1 66 ? 26.531 -27.609 -29.469 1 23.91 66 VAL A O 1
ATOM 523 N N . ASP A 1 67 ? 24.594 -27.172 -30.062 1 23.78 67 ASP A N 1
ATOM 524 C CA . ASP A 1 67 ? 25.359 -26.188 -30.812 1 23.78 67 ASP A CA 1
ATOM 525 C C . ASP A 1 67 ? 25.797 -25.047 -29.922 1 23.78 67 ASP A C 1
ATOM 527 O O . ASP A 1 67 ? 25.234 -24.812 -28.859 1 23.78 67 ASP A O 1
ATOM 531 N N . ASP A 1 68 ? 26.688 -24.203 -30.516 1 23.97 68 ASP A N 1
ATOM 532 C CA . ASP A 1 68 ? 27.781 -23.266 -30.344 1 23.97 68 ASP A CA 1
ATOM 533 C C . ASP A 1 68 ? 27.266 -21.938 -29.766 1 23.97 68 ASP A C 1
ATOM 535 O O . ASP A 1 68 ? 26.109 -21.578 -29.969 1 23.97 68 ASP A O 1
ATOM 539 N N . GLY A 1 69 ? 28.078 -21.281 -28.844 1 22.66 69 GLY A N 1
ATOM 540 C CA . GLY A 1 69 ? 28.281 -20.359 -27.734 1 22.66 69 GLY A CA 1
ATOM 541 C C . GLY A 1 69 ? 28.203 -18.906 -28.156 1 22.66 69 GLY A C 1
ATOM 542 O O . GLY A 1 69 ? 28.438 -18 -27.344 1 22.66 69 GLY A O 1
ATOM 543 N N . ASP A 1 70 ? 27.953 -18.594 -29.531 1 24.94 70 ASP A N 1
ATOM 544 C CA . ASP A 1 70 ? 28.688 -17.344 -29.734 1 24.94 70 ASP A CA 1
ATOM 545 C C . ASP A 1 70 ? 28.141 -16.25 -28.828 1 24.94 70 ASP A C 1
ATOM 547 O O . ASP A 1 70 ? 27.031 -16.359 -28.312 1 24.94 70 ASP A O 1
ATOM 551 N N . LEU A 1 71 ? 28.766 -14.969 -29.031 1 24.12 71 LEU A N 1
ATOM 552 C CA . LEU A 1 71 ? 29.484 -13.82 -28.484 1 24.12 71 LEU A CA 1
ATOM 553 C C . LEU A 1 71 ? 28.516 -12.703 -28.109 1 24.12 71 LEU A C 1
ATOM 555 O O . LEU A 1 71 ? 27.469 -12.547 -28.734 1 24.12 71 LEU A O 1
ATOM 559 N N . GLU A 1 72 ? 28.609 -12.359 -26.844 1 24.7 72 GLU A N 1
ATOM 560 C CA . GLU A 1 72 ? 28.062 -11.43 -25.875 1 24.7 72 GLU A CA 1
ATOM 561 C C . GLU A 1 72 ? 28.172 -9.984 -26.359 1 24.7 72 GLU A C 1
ATOM 563 O O . GLU A 1 72 ? 27.812 -9.055 -25.641 1 24.7 72 GLU A O 1
ATOM 568 N N . THR A 1 73 ? 27.703 -9.656 -27.656 1 23.73 73 THR A N 1
ATOM 569 C CA . THR A 1 73 ? 28.031 -8.273 -27.953 1 23.73 73 THR A CA 1
ATOM 570 C C . THR A 1 73 ? 27.406 -7.328 -26.922 1 23.73 73 THR A C 1
ATOM 572 O O . THR A 1 73 ? 26.281 -7.566 -26.453 1 23.73 73 THR A O 1
ATOM 575 N N . ASP A 1 74 ? 28.281 -6.641 -26.266 1 24.81 74 ASP A N 1
ATOM 576 C CA . ASP A 1 74 ? 28.297 -5.664 -25.172 1 24.81 74 ASP A CA 1
ATOM 577 C C . ASP A 1 74 ? 27.453 -4.438 -25.516 1 24.81 74 ASP A C 1
ATOM 579 O O . ASP A 1 74 ? 27.516 -3.428 -24.812 1 24.81 74 ASP A O 1
ATOM 583 N N . GLY A 1 75 ? 26.547 -4.48 -26.375 1 23.39 75 GLY A N 1
ATOM 584 C CA . GLY A 1 75 ? 26.141 -3.156 -26.828 1 23.39 75 GLY A CA 1
ATOM 585 C C . GLY A 1 75 ? 25.625 -2.273 -25.703 1 23.39 75 GLY A C 1
ATOM 586 O O . GLY A 1 75 ? 24.594 -2.566 -25.109 1 23.39 75 GLY A O 1
ATOM 587 N N . HIS A 1 76 ? 26.5 -1.645 -24.938 1 22.89 76 HIS A N 1
ATOM 588 C CA . HIS A 1 76 ? 26.266 -0.736 -23.828 1 22.89 76 HIS A CA 1
ATOM 589 C C . HIS A 1 76 ? 25.422 0.459 -24.266 1 22.89 76 HIS A C 1
ATOM 591 O O . HIS A 1 76 ? 25.844 1.24 -25.125 1 22.89 76 HIS A O 1
ATOM 597 N N . LEU A 1 77 ? 24.344 0.334 -24.906 1 21.97 77 LEU A N 1
ATOM 598 C CA . LEU A 1 77 ? 23.891 1.664 -25.297 1 21.97 77 LEU A CA 1
ATOM 599 C C . LEU A 1 77 ? 23.672 2.545 -24.062 1 21.97 77 LEU A C 1
ATOM 601 O O . LEU A 1 77 ? 23.125 2.092 -23.062 1 21.97 77 LEU A O 1
ATOM 605 N N . PRO A 1 78 ? 24.516 3.602 -23.906 1 25.73 78 PRO A N 1
ATOM 606 C CA . PRO A 1 78 ? 24.516 4.57 -22.797 1 25.73 78 PRO A CA 1
ATOM 607 C C . PRO A 1 78 ? 23.188 5.297 -22.656 1 25.73 78 PRO A C 1
ATOM 609 O O . PRO A 1 78 ? 22.641 5.82 -23.641 1 25.73 78 PRO A O 1
ATOM 612 N N . SER A 1 79 ? 22.281 4.621 -22.188 1 23.47 79 SER A N 1
ATOM 613 C CA . SER A 1 79 ? 21.047 5.387 -22.125 1 23.47 79 SER A CA 1
ATOM 614 C C . SER A 1 79 ? 21.281 6.762 -21.5 1 23.47 79 SER A C 1
ATOM 616 O O . SER A 1 79 ? 22.156 6.926 -20.641 1 23.47 79 SER A O 1
ATOM 618 N N . CYS A 1 80 ? 20.922 7.859 -22.141 1 21.39 80 CYS A N 1
ATOM 619 C CA . CYS A 1 80 ? 20.859 9.312 -22 1 21.39 80 CYS A CA 1
ATOM 620 C C . CYS A 1 80 ? 20.156 9.703 -20.703 1 21.39 80 CYS A C 1
ATOM 622 O O . CYS A 1 80 ? 19.062 9.203 -20.391 1 21.39 80 CYS A O 1
ATOM 624 N N . ILE A 1 81 ? 20.922 9.93 -19.75 1 22.22 81 ILE A N 1
ATOM 625 C CA . ILE A 1 81 ? 20.641 10.453 -18.406 1 22.22 81 ILE A CA 1
ATOM 626 C C . ILE A 1 81 ? 19.906 11.781 -18.516 1 22.22 81 ILE A C 1
ATOM 628 O O . ILE A 1 81 ? 20.438 12.758 -19.031 1 22.22 81 ILE A O 1
ATOM 632 N N . ALA A 1 82 ? 18.641 11.867 -18.906 1 26.19 82 ALA A N 1
ATOM 633 C CA . ALA A 1 82 ? 17.953 13.156 -18.875 1 26.19 82 ALA A CA 1
ATOM 634 C C . ALA A 1 82 ? 18.078 13.812 -17.5 1 26.19 82 ALA A C 1
ATOM 636 O O . ALA A 1 82 ? 17.797 13.188 -16.484 1 26.19 82 ALA A O 1
ATOM 637 N N . VAL A 1 83 ? 18.969 14.68 -17.375 1 23.78 83 VAL A N 1
ATOM 638 C CA . VAL A 1 83 ? 19.188 15.609 -16.281 1 23.78 83 VAL A CA 1
ATOM 639 C C . VAL A 1 83 ? 17.891 16.359 -15.977 1 23.78 83 VAL A C 1
ATOM 641 O O . VAL A 1 83 ? 17.344 17.047 -16.828 1 23.78 83 VAL A O 1
ATOM 644 N N . SER A 1 84 ? 17 15.703 -15.344 1 25.3 84 SER A N 1
ATOM 645 C CA . SER A 1 84 ? 15.844 16.469 -14.906 1 25.3 84 SER A CA 1
ATOM 646 C C . SER A 1 84 ? 16.25 17.766 -14.227 1 25.3 84 SER A C 1
ATOM 648 O O . SER A 1 84 ? 17.062 17.75 -13.289 1 25.3 84 SER A O 1
ATOM 650 N N . LEU A 1 85 ? 16.328 18.766 -14.984 1 25.52 85 LEU A N 1
ATOM 651 C CA . LEU A 1 85 ? 16.438 20.141 -14.508 1 25.52 85 LEU A CA 1
ATOM 652 C C . LEU A 1 85 ? 15.5 20.391 -13.336 1 25.52 85 LEU A C 1
ATOM 654 O O . LEU A 1 85 ? 14.344 19.969 -13.367 1 25.52 85 LEU A O 1
ATOM 658 N N . ASP A 1 86 ? 16.062 20.438 -12.117 1 29.38 86 ASP A N 1
ATOM 659 C CA . ASP A 1 86 ? 15.594 20.953 -10.836 1 29.38 86 ASP A CA 1
ATOM 660 C C . ASP A 1 86 ? 14.727 22.203 -11.031 1 29.38 86 ASP A C 1
ATOM 662 O O . ASP A 1 86 ? 15.227 23.266 -11.367 1 29.38 86 ASP A O 1
ATOM 666 N N . ASP A 1 87 ? 13.734 22.094 -11.898 1 30.17 87 ASP A N 1
ATOM 667 C CA . ASP A 1 87 ? 12.984 23.344 -11.969 1 30.17 87 ASP A CA 1
ATOM 668 C C . ASP A 1 87 ? 12.711 23.906 -10.57 1 30.17 87 ASP A C 1
ATOM 670 O O . ASP A 1 87 ? 12.164 23.203 -9.711 1 30.17 87 ASP A O 1
ATOM 674 N N . ILE A 1 88 ? 13.516 24.781 -10.18 1 28.69 88 ILE A N 1
ATOM 675 C CA . ILE A 1 88 ? 13.359 25.734 -9.086 1 28.69 88 ILE A CA 1
ATOM 676 C C . ILE A 1 88 ? 11.93 26.25 -9.047 1 28.69 88 ILE A C 1
ATOM 678 O O . ILE A 1 88 ? 11.539 27.062 -9.891 1 28.69 88 ILE A O 1
ATOM 682 N N . ARG A 1 89 ? 11.055 25.469 -9.023 1 32.66 89 ARG A N 1
ATOM 683 C CA . ARG A 1 89 ? 9.758 26.125 -8.828 1 32.66 89 ARG A CA 1
ATOM 684 C C . ARG A 1 89 ? 9.805 27.078 -7.641 1 32.66 89 ARG A C 1
ATOM 686 O O . ARG A 1 89 ? 10.336 26.75 -6.582 1 32.66 89 ARG A O 1
ATOM 693 N N . PRO A 1 90 ? 9.633 28.281 -7.832 1 30.72 90 PRO A N 1
ATOM 694 C CA . PRO A 1 90 ? 9.609 29.203 -6.688 1 30.72 90 PRO A CA 1
ATOM 695 C C . PRO A 1 90 ? 8.648 28.75 -5.59 1 30.72 90 PRO A C 1
ATOM 697 O O . PRO A 1 90 ? 7.477 28.484 -5.867 1 30.72 90 PRO A O 1
ATOM 700 N N . ALA A 1 91 ? 9.07 27.828 -4.684 1 35.78 91 ALA A N 1
ATOM 701 C CA . ALA A 1 91 ? 8.297 27.562 -3.471 1 35.78 91 ALA A CA 1
ATOM 702 C C . ALA A 1 91 ? 7.594 28.812 -2.971 1 35.78 91 ALA A C 1
ATOM 704 O O . ALA A 1 91 ? 8.148 29.922 -3.045 1 35.78 91 ALA A O 1
ATOM 705 N N . VAL A 1 92 ? 6.449 28.844 -3.08 1 38.16 92 VAL A N 1
ATOM 706 C CA . VAL A 1 92 ? 5.777 29.938 -2.385 1 38.16 92 VAL A CA 1
ATOM 707 C C . VAL A 1 92 ? 6.578 30.344 -1.149 1 38.16 92 VAL A C 1
ATOM 709 O O . VAL A 1 92 ? 6.875 29.5 -0.295 1 38.16 92 VAL A O 1
ATOM 712 N N . GLU A 1 93 ? 7.629 31.219 -1.26 1 42.38 93 GLU A N 1
ATOM 713 C CA . GLU A 1 93 ? 8.398 31.812 -0.17 1 42.38 93 GLU A CA 1
ATOM 714 C C . GLU A 1 93 ? 7.555 31.938 1.096 1 42.38 93 GLU A C 1
ATOM 716 O O . GLU A 1 93 ? 6.793 32.906 1.245 1 42.38 93 GLU A O 1
ATOM 721 N N . LEU A 1 94 ? 6.82 30.844 1.482 1 48.59 94 LEU A N 1
ATOM 722 C CA . LEU A 1 94 ? 6.281 31 2.828 1 48.59 94 LEU A CA 1
ATOM 723 C C . LEU A 1 94 ? 7.281 31.703 3.742 1 48.59 94 LEU A C 1
ATOM 725 O O . LEU A 1 94 ? 8.492 31.562 3.564 1 48.59 94 LEU A O 1
ATOM 729 N N . LEU A 1 95 ? 7.059 32.781 4.152 1 54.81 95 LEU A N 1
ATOM 730 C CA . LEU A 1 95 ? 7.926 33.438 5.109 1 54.81 95 LEU A CA 1
ATOM 731 C C . LEU A 1 95 ? 8.445 32.469 6.156 1 54.81 95 LEU A C 1
ATOM 733 O O . LEU A 1 95 ? 7.797 32.219 7.18 1 54.81 95 LEU A O 1
ATOM 737 N N . TRP A 1 96 ? 9.172 31.484 5.656 1 60.53 96 TRP A N 1
ATOM 738 C CA . TRP A 1 96 ? 9.844 30.531 6.547 1 60.53 96 TRP A CA 1
ATOM 739 C C . TRP A 1 96 ? 10.719 31.266 7.559 1 60.53 96 TRP A C 1
ATOM 741 O O . TRP A 1 96 ? 11.469 32.156 7.191 1 60.53 96 TRP A O 1
ATOM 751 N N . PRO A 1 97 ? 10.305 31.062 8.781 1 63.62 97 PRO A N 1
ATOM 752 C CA . PRO A 1 97 ? 11.25 31.656 9.719 1 63.62 97 PRO A CA 1
ATOM 753 C C . PRO A 1 97 ? 12.703 31.359 9.367 1 63.62 97 PRO A C 1
ATOM 755 O O . PRO A 1 97 ? 13.016 30.266 8.891 1 63.62 97 PRO A O 1
ATOM 758 N N . ARG A 1 98 ? 13.438 32.281 8.977 1 63.97 98 ARG A N 1
ATOM 759 C CA . ARG A 1 98 ? 14.836 32.156 8.586 1 63.97 98 ARG A CA 1
ATOM 760 C C . ARG A 1 98 ? 15.703 31.734 9.766 1 63.97 98 ARG A C 1
ATOM 762 O O . ARG A 1 98 ? 16.906 31.516 9.609 1 63.97 98 ARG A O 1
ATOM 769 N N . ASN A 1 99 ? 15.062 31.484 10.859 1 69.25 99 ASN A N 1
ATOM 770 C CA . ASN A 1 99 ? 15.875 31.156 12.023 1 69.25 99 ASN A CA 1
ATOM 771 C C . ASN A 1 99 ? 15.852 29.656 12.32 1 69.25 99 ASN A C 1
ATOM 773 O O . ASN A 1 99 ? 15.414 28.859 11.492 1 69.25 99 ASN A O 1
ATOM 777 N N . HIS A 1 100 ? 16.469 29.328 13.32 1 74.62 100 HIS A N 1
ATOM 778 C CA . HIS A 1 100 ? 16.531 27.984 13.859 1 74.62 100 HIS A CA 1
ATOM 779 C C . HIS A 1 100 ? 15.164 27.312 13.859 1 74.62 100 HIS A C 1
ATOM 781 O O . HIS A 1 100 ? 15.055 26.109 13.617 1 74.62 100 HIS A O 1
ATOM 787 N N . GLU A 1 101 ? 14.156 28.172 13.922 1 76.56 101 GLU A N 1
ATOM 788 C CA . GLU A 1 101 ? 12.805 27.625 13.961 1 76.56 101 GLU A CA 1
ATOM 789 C C . GLU A 1 101 ? 12.406 27.031 12.609 1 76.56 101 GLU A C 1
ATOM 791 O O . GLU A 1 101 ? 11.773 25.969 12.555 1 76.56 101 GLU A O 1
ATOM 796 N N . GLY A 1 102 ? 12.805 27.688 11.539 1 76.25 102 GLY A N 1
ATOM 797 C CA . GLY A 1 102 ? 12.531 27.188 10.203 1 76.25 102 GLY A CA 1
ATOM 798 C C . GLY A 1 102 ? 13.164 25.844 9.93 1 76.25 102 GLY A C 1
ATOM 799 O O . GLY A 1 102 ? 12.539 24.969 9.32 1 76.25 102 GLY A O 1
ATOM 800 N N . ALA A 1 103 ? 14.359 25.688 10.445 1 80.25 103 ALA A N 1
ATOM 801 C CA . ALA A 1 103 ? 15.078 24.422 10.25 1 80.25 103 ALA A CA 1
ATOM 802 C C . ALA A 1 103 ? 14.398 23.281 10.992 1 80.25 103 ALA A C 1
ATOM 804 O O . ALA A 1 103 ? 14.336 22.156 10.492 1 80.25 103 ALA A O 1
ATOM 805 N N . VAL A 1 104 ? 13.938 23.562 12.141 1 81.81 104 VAL A N 1
ATOM 806 C CA . VAL A 1 104 ? 13.266 22.547 12.938 1 81.81 104 VAL A CA 1
ATOM 807 C C . VAL A 1 104 ? 11.969 22.125 12.25 1 81.81 104 VAL A C 1
ATOM 809 O O . VAL A 1 104 ? 11.656 20.938 12.188 1 81.81 104 VAL A O 1
ATOM 812 N N . ILE A 1 105 ? 11.219 23.062 11.727 1 81.19 105 ILE A N 1
ATOM 813 C CA . ILE A 1 105 ? 9.977 22.781 11.023 1 81.19 105 ILE A CA 1
ATOM 814 C C . ILE A 1 105 ? 10.25 21.859 9.836 1 81.19 105 ILE A C 1
ATOM 816 O O . ILE A 1 105 ? 9.555 20.859 9.633 1 81.19 105 ILE A O 1
ATOM 820 N N . GLN A 1 106 ? 11.227 22.141 9.094 1 83.69 106 GLN A N 1
ATOM 821 C CA . GLN A 1 106 ? 11.594 21.344 7.926 1 83.69 106 GLN A CA 1
ATOM 822 C C . GLN A 1 106 ? 12.016 19.938 8.336 1 83.69 106 GLN A C 1
ATOM 824 O O . GLN A 1 106 ? 11.695 18.969 7.648 1 83.69 106 GLN A O 1
ATOM 829 N N . GLN A 1 107 ? 12.727 19.859 9.414 1 85.62 107 GLN A N 1
ATOM 830 C CA . GLN A 1 107 ? 13.18 18.562 9.891 1 85.62 107 GLN A CA 1
ATOM 831 C C . GLN A 1 107 ? 12 17.688 10.312 1 85.62 107 GLN A C 1
ATOM 833 O O . GLN A 1 107 ? 11.945 16.5 9.977 1 85.62 107 GLN A O 1
ATOM 838 N N . VAL A 1 108 ? 11.094 18.266 11.016 1 85.38 108 VAL A N 1
ATOM 839 C CA . VAL A 1 108 ? 9.922 17.516 11.477 1 85.38 108 VAL A CA 1
ATOM 840 C C . VAL A 1 108 ? 9.109 17.047 10.273 1 85.38 108 VAL A C 1
ATOM 842 O O . VAL A 1 108 ? 8.695 15.891 10.211 1 85.38 108 VAL A O 1
ATOM 845 N N . ALA A 1 109 ? 8.922 17.984 9.367 1 88.44 109 ALA A N 1
ATOM 846 C CA . ALA A 1 109 ? 8.18 17.609 8.164 1 88.44 109 ALA A CA 1
ATOM 847 C C . ALA A 1 109 ? 8.867 16.469 7.43 1 88.44 109 ALA A C 1
ATOM 849 O O . ALA A 1 109 ? 8.203 15.555 6.926 1 88.44 109 ALA A O 1
ATOM 850 N N . GLU A 1 110 ? 10.156 16.453 7.348 1 89.31 110 GLU A N 1
ATOM 851 C CA . GLU A 1 110 ? 10.922 15.383 6.699 1 89.31 110 GLU A CA 1
ATOM 852 C C . GLU A 1 110 ? 10.758 14.062 7.434 1 89.31 110 GLU A C 1
ATOM 854 O O . GLU A 1 110 ? 10.617 13.008 6.805 1 89.31 110 GLU A O 1
ATOM 859 N N . GLU A 1 111 ? 10.789 14.094 8.727 1 88.44 111 GLU A N 1
ATOM 860 C CA . GLU A 1 111 ? 10.594 12.891 9.516 1 88.44 111 GLU A CA 1
ATOM 861 C C . GLU A 1 111 ? 9.203 12.305 9.305 1 88.44 111 GLU A C 1
ATOM 863 O O . GLU A 1 111 ? 9.047 11.094 9.172 1 88.44 111 GLU A O 1
ATOM 868 N N . LEU A 1 112 ? 8.25 13.227 9.32 1 91.06 112 LEU A N 1
ATOM 869 C CA . LEU A 1 112 ? 6.887 12.773 9.07 1 91.06 112 LEU A CA 1
ATOM 870 C C . LEU A 1 112 ? 6.766 12.141 7.688 1 91.06 112 LEU A C 1
ATOM 872 O O . LEU A 1 112 ? 6.047 11.156 7.508 1 91.06 112 LEU A O 1
ATOM 876 N N . ARG A 1 113 ? 7.469 12.672 6.727 1 92.75 113 ARG A N 1
ATOM 877 C CA . ARG A 1 113 ? 7.445 12.117 5.375 1 92.75 113 ARG A CA 1
ATOM 878 C C . ARG A 1 113 ? 8.07 10.727 5.344 1 92.75 113 ARG A C 1
ATOM 880 O O . ARG A 1 113 ? 7.625 9.859 4.59 1 92.75 113 ARG A O 1
ATOM 887 N N . GLU A 1 114 ? 9.078 10.523 6.137 1 89.88 114 GLU A N 1
ATOM 888 C CA . GLU A 1 114 ? 9.703 9.203 6.238 1 89.88 114 GLU A CA 1
ATOM 889 C C . GLU A 1 114 ? 8.734 8.172 6.809 1 89.88 114 GLU A C 1
ATOM 891 O O . GLU A 1 114 ? 8.672 7.043 6.324 1 89.88 114 GLU A O 1
ATOM 896 N N . ILE A 1 115 ? 8.047 8.586 7.816 1 90.25 115 ILE A N 1
ATOM 897 C CA . ILE A 1 115 ? 7.031 7.715 8.391 1 90.25 115 ILE A CA 1
ATOM 898 C C . ILE A 1 115 ? 5.941 7.449 7.352 1 90.25 115 ILE A C 1
ATOM 900 O O . ILE A 1 115 ? 5.523 6.305 7.164 1 90.25 115 ILE A O 1
ATOM 904 N N . ALA A 1 116 ? 5.5 8.5 6.664 1 92.88 116 ALA A N 1
ATOM 905 C CA . ALA A 1 116 ? 4.457 8.383 5.645 1 92.88 116 ALA A CA 1
ATOM 906 C C . ALA A 1 116 ? 4.867 7.406 4.551 1 92.88 116 ALA A C 1
ATOM 908 O O . ALA A 1 116 ? 4.047 6.613 4.078 1 92.88 116 ALA A O 1
ATOM 909 N N . ALA A 1 117 ? 6.09 7.5 4.129 1 89.75 117 ALA A N 1
ATOM 910 C CA . ALA A 1 117 ? 6.59 6.578 3.109 1 89.75 117 ALA A CA 1
ATOM 911 C C . ALA A 1 117 ? 6.418 5.129 3.549 1 89.75 117 ALA A C 1
ATOM 913 O O . ALA A 1 117 ? 6.062 4.266 2.742 1 89.75 117 ALA A O 1
ATOM 914 N N . GLN A 1 118 ? 6.637 4.879 4.785 1 87.06 118 GLN A N 1
ATOM 915 C CA . GLN A 1 118 ? 6.477 3.533 5.328 1 87.06 118 GLN A CA 1
ATOM 916 C C . GLN A 1 118 ? 5.004 3.139 5.395 1 87.06 118 GLN A C 1
ATOM 918 O O . GLN A 1 118 ? 4.648 1.996 5.094 1 87.06 118 GLN A O 1
ATOM 923 N N . LEU A 1 119 ? 4.176 4.086 5.781 1 89.38 119 LEU A N 1
ATOM 924 C CA . LEU A 1 119 ? 2.74 3.838 5.867 1 89.38 119 LEU A CA 1
ATOM 925 C C . LEU A 1 119 ? 2.164 3.498 4.496 1 89.38 119 LEU A C 1
ATOM 927 O O . LEU A 1 119 ? 1.218 2.713 4.395 1 89.38 119 LEU A O 1
ATOM 931 N N . GLU A 1 120 ? 2.73 4.07 3.525 1 86.44 120 GLU A N 1
ATOM 932 C CA . GLU A 1 120 ? 2.193 3.904 2.178 1 86.44 120 GLU A CA 1
ATOM 933 C C . GLU A 1 120 ? 2.619 2.566 1.577 1 86.44 120 GLU A C 1
ATOM 935 O O . GLU A 1 120 ? 2.039 2.111 0.588 1 86.44 120 GLU A O 1
ATOM 940 N N . LEU A 1 121 ? 3.584 2.053 2.242 1 84.62 121 LEU A N 1
ATOM 941 C CA . LEU A 1 121 ? 3.945 0.714 1.787 1 84.62 121 LEU A CA 1
ATOM 942 C C . LEU A 1 121 ? 2.822 -0.278 2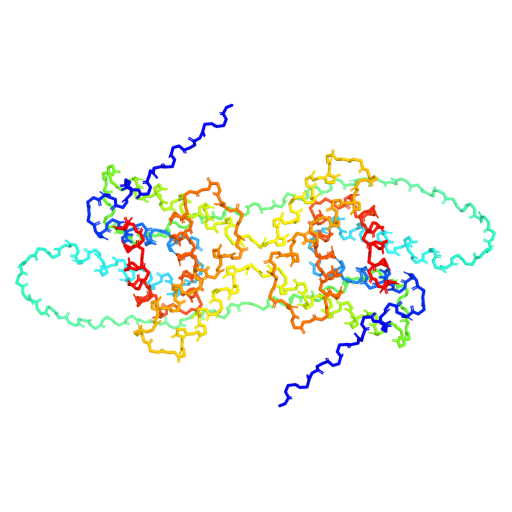.068 1 84.62 121 LEU A C 1
ATOM 944 O O . LEU A 1 121 ? 2.322 -0.354 3.191 1 84.62 121 LEU A O 1
ATOM 948 N N . SER A 1 122 ? 2.385 -0.912 1.122 1 82 122 SER A N 1
ATOM 949 C CA . SER A 1 122 ? 1.364 -1.935 1.324 1 82 122 SER A CA 1
ATOM 950 C C . SER A 1 122 ? 1.885 -3.068 2.201 1 82 122 SER A C 1
ATOM 952 O O . SER A 1 122 ? 3.096 -3.266 2.316 1 82 122 SER A O 1
ATOM 954 N N . VAL A 1 123 ? 0.971 -3.57 2.902 1 85.62 123 VAL A N 1
ATOM 955 C CA . VAL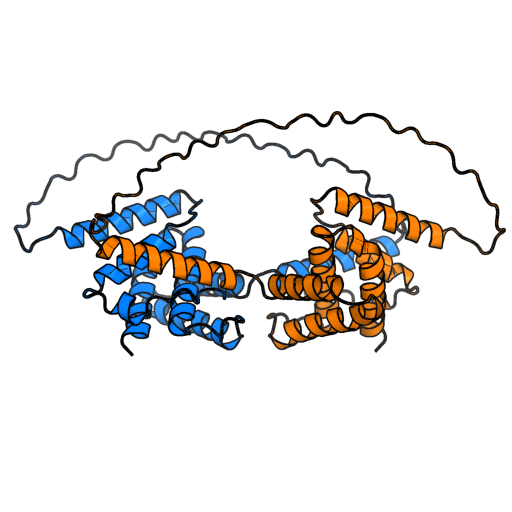 A 1 123 ? 1.319 -4.75 3.688 1 85.62 123 VAL A CA 1
ATOM 956 C C . VAL A 1 123 ? 1.954 -5.805 2.781 1 85.62 123 VAL A C 1
ATOM 958 O O . VAL A 1 123 ? 2.857 -6.531 3.203 1 85.62 123 VAL A O 1
ATOM 961 N N . VAL A 1 124 ? 1.527 -5.863 1.555 1 90.94 124 VAL A N 1
ATOM 962 C CA . VAL A 1 124 ? 2.072 -6.809 0.588 1 90.94 124 VAL A CA 1
ATOM 963 C C . VAL A 1 124 ? 3.518 -6.438 0.259 1 90.94 124 VAL A C 1
ATOM 965 O O . VAL A 1 124 ? 4.379 -7.312 0.153 1 90.94 124 VAL A O 1
ATOM 968 N N . ALA A 1 125 ? 3.744 -5.156 0.071 1 90.5 125 ALA A N 1
ATOM 969 C CA . ALA A 1 125 ? 5.113 -4.711 -0.179 1 90.5 125 ALA A CA 1
ATOM 970 C C . ALA A 1 125 ? 6.035 -5.09 0.978 1 90.5 125 ALA A C 1
ATOM 972 O O . ALA A 1 125 ? 7.16 -5.539 0.76 1 90.5 125 ALA A O 1
ATOM 973 N N . GLN A 1 126 ? 5.535 -4.914 2.184 1 89.06 126 GLN A N 1
ATOM 974 C CA . GLN A 1 126 ? 6.316 -5.293 3.357 1 89.06 126 GLN A CA 1
ATOM 975 C C . GLN A 1 126 ? 6.562 -6.801 3.391 1 89.06 126 GLN A C 1
ATOM 977 O O . GLN A 1 126 ? 7.684 -7.246 3.652 1 89.06 126 GLN A O 1
ATOM 982 N N . ALA A 1 127 ? 5.531 -7.488 3.16 1 93.31 127 ALA A N 1
ATOM 983 C CA . ALA A 1 127 ? 5.652 -8.945 3.135 1 93.31 127 ALA A CA 1
ATOM 984 C C . ALA A 1 127 ? 6.629 -9.391 2.051 1 93.31 127 ALA A C 1
ATOM 986 O O . ALA A 1 127 ? 7.41 -10.328 2.26 1 93.31 127 ALA A O 1
ATOM 987 N N . THR A 1 128 ? 6.609 -8.766 0.869 1 94.75 128 THR A N 1
ATOM 988 C CA . THR A 1 128 ? 7.527 -9.07 -0.223 1 94.75 128 THR A CA 1
ATOM 989 C C . THR A 1 128 ? 8.977 -8.844 0.203 1 94.75 128 THR A C 1
ATOM 991 O O . THR A 1 128 ? 9.844 -9.68 -0.06 1 94.75 128 THR A O 1
ATOM 994 N N . GLN A 1 129 ? 9.156 -7.766 0.908 1 91.94 129 GLN A N 1
ATOM 995 C CA . GLN A 1 129 ? 10.5 -7.453 1.394 1 91.94 129 GLN A CA 1
ATOM 996 C C . GLN A 1 129 ? 10.969 -8.484 2.412 1 91.94 129 GLN A C 1
ATOM 998 O O . GLN A 1 129 ? 12.117 -8.945 2.357 1 91.94 129 GLN A O 1
ATOM 1003 N N . ASN A 1 130 ? 10.109 -8.797 3.336 1 92.75 130 ASN A N 1
ATOM 1004 C CA . ASN A 1 130 ? 10.43 -9.812 4.328 1 92.75 130 ASN A CA 1
ATOM 1005 C C . ASN A 1 130 ? 10.766 -11.148 3.67 1 92.75 130 ASN A C 1
ATOM 1007 O O . ASN A 1 130 ? 11.773 -11.773 3.996 1 92.75 130 ASN A O 1
ATOM 1011 N N . LEU A 1 131 ? 9.938 -11.586 2.744 1 95.44 131 LEU A N 1
ATOM 1012 C CA . LEU A 1 131 ? 10.156 -12.852 2.047 1 95.44 131 LEU A CA 1
ATOM 1013 C C . LEU A 1 131 ? 11.484 -12.828 1.29 1 95.44 131 LEU A C 1
ATOM 1015 O O . LEU A 1 131 ? 12.273 -13.766 1.39 1 95.44 131 LEU A O 1
ATOM 1019 N N . SER A 1 132 ? 11.727 -11.742 0.561 1 95.44 132 SER A N 1
ATOM 1020 C CA . SER A 1 132 ? 12.969 -11.602 -0.198 1 95.44 132 SER A CA 1
ATOM 1021 C C . SER A 1 132 ? 14.188 -11.727 0.708 1 95.44 132 SER A C 1
ATOM 1023 O O . SER A 1 132 ? 15.125 -12.461 0.392 1 95.44 132 SER A O 1
ATOM 1025 N N . ARG A 1 133 ? 14.086 -11.078 1.832 1 93.94 133 ARG A N 1
ATOM 1026 C CA . ARG A 1 133 ? 15.195 -11.125 2.783 1 93.94 133 ARG A CA 1
ATOM 1027 C C . ARG A 1 133 ? 15.391 -12.531 3.324 1 93.94 133 ARG A C 1
ATOM 1029 O O . ARG A 1 133 ? 16.516 -13.047 3.354 1 93.94 133 ARG A O 1
ATOM 1036 N N . ASN A 1 134 ? 14.336 -13.148 3.674 1 93.31 134 ASN A N 1
ATOM 1037 C CA . ASN A 1 134 ? 14.414 -14.461 4.301 1 93.31 134 ASN A CA 1
ATOM 1038 C C . ASN A 1 134 ? 14.859 -15.531 3.311 1 93.31 134 ASN A C 1
ATOM 1040 O O . ASN A 1 134 ? 15.695 -16.375 3.641 1 93.31 134 ASN A O 1
ATOM 1044 N N . ILE A 1 135 ? 14.359 -15.5 2.059 1 93.12 135 ILE A N 1
ATOM 1045 C CA . ILE A 1 135 ? 14.68 -16.562 1.105 1 93.12 135 ILE A CA 1
ATOM 1046 C C . ILE A 1 135 ? 16.125 -16.422 0.629 1 93.12 135 ILE A C 1
ATOM 1048 O O . ILE A 1 135 ? 16.766 -17.406 0.266 1 93.12 135 ILE A O 1
ATOM 1052 N N . THR A 1 136 ? 16.672 -15.195 0.683 1 92.38 136 THR A N 1
ATOM 1053 C CA . THR A 1 136 ? 18.031 -14.969 0.232 1 92.38 136 THR A CA 1
ATOM 1054 C C . THR A 1 136 ? 19.031 -15.344 1.321 1 92.38 136 THR A C 1
ATOM 1056 O O . THR A 1 136 ? 20.219 -15.562 1.04 1 92.38 136 THR A O 1
ATOM 1059 N N . THR A 1 137 ? 18.594 -15.422 2.523 1 92.88 137 THR A N 1
ATOM 1060 C CA . THR A 1 137 ? 19.516 -15.648 3.631 1 92.88 137 THR A CA 1
ATOM 1061 C C . THR A 1 137 ? 19.359 -17.062 4.18 1 92.88 137 THR A C 1
ATOM 1063 O O . THR A 1 137 ? 20.016 -17.438 5.156 1 92.88 137 THR A O 1
ATOM 1066 N N . THR A 1 138 ? 18.516 -17.891 3.611 1 93.56 138 THR A N 1
ATOM 1067 C CA . THR A 1 138 ? 18.281 -19.234 4.117 1 93.56 138 THR A CA 1
ATOM 1068 C C . THR A 1 138 ? 18.391 -20.266 2.994 1 93.56 138 THR A C 1
ATOM 1070 O O . THR A 1 138 ? 18.547 -19.891 1.826 1 93.56 138 THR A O 1
ATOM 1073 N N . SER A 1 139 ? 18.328 -21.516 3.414 1 92.69 139 SER A N 1
ATOM 1074 C CA . SER A 1 139 ? 18.375 -22.594 2.439 1 92.69 139 SER A CA 1
ATOM 1075 C C . SER A 1 139 ? 17.031 -22.766 1.729 1 92.69 139 SER A C 1
ATOM 1077 O O . SER A 1 139 ? 15.992 -22.359 2.254 1 92.69 139 SER A O 1
ATOM 1079 N N . LEU A 1 140 ? 17.047 -23.406 0.571 1 91.62 140 LEU A N 1
ATOM 1080 C CA . LEU A 1 140 ? 15.883 -23.609 -0.28 1 91.62 140 LEU A CA 1
ATOM 1081 C C . LEU A 1 140 ? 14.789 -24.375 0.468 1 91.62 140 LEU A C 1
ATOM 1083 O O . LEU A 1 140 ? 13.602 -24.125 0.265 1 91.62 140 LEU A O 1
ATOM 1087 N N . GLU A 1 141 ? 15.172 -25.25 1.383 1 91.75 141 GLU A N 1
ATOM 1088 C CA . GLU A 1 141 ? 14.227 -26.094 2.102 1 91.75 141 GLU A CA 1
ATOM 1089 C C . GLU A 1 141 ? 13.305 -25.266 2.986 1 91.75 141 GLU A C 1
ATOM 1091 O O . GLU A 1 141 ? 12.203 -25.703 3.33 1 91.75 141 GLU A O 1
ATOM 1096 N N . GLN A 1 142 ? 13.742 -24.125 3.279 1 93.56 142 GLN A N 1
ATOM 1097 C CA . GLN A 1 142 ? 12.992 -23.281 4.207 1 93.56 142 GLN A CA 1
ATOM 1098 C C . GLN A 1 142 ? 12.07 -22.328 3.457 1 93.56 142 GLN A C 1
ATOM 1100 O O . GLN A 1 142 ? 11.242 -21.656 4.07 1 93.56 142 GLN A O 1
ATOM 1105 N N . TRP A 1 143 ? 12.148 -22.297 2.193 1 92.81 143 TRP A N 1
ATOM 1106 C CA . TRP A 1 143 ? 11.438 -21.297 1.395 1 92.81 143 TRP A CA 1
ATOM 1107 C C . TRP A 1 143 ? 9.93 -21.438 1.569 1 92.81 143 TRP A C 1
ATOM 1109 O O . TRP A 1 143 ? 9.219 -20.438 1.707 1 92.81 143 TRP A O 1
ATOM 1119 N N . LYS A 1 144 ? 9.469 -22.641 1.576 1 92 144 LYS A N 1
ATOM 1120 C CA . LYS A 1 144 ? 8.031 -22.859 1.723 1 92 144 LYS A CA 1
ATOM 1121 C C . LYS A 1 144 ? 7.523 -22.297 3.045 1 92 144 LYS A C 1
ATOM 1123 O O . LYS A 1 144 ? 6.457 -21.672 3.096 1 92 144 LYS A O 1
ATOM 1128 N N . ASN A 1 145 ? 8.344 -22.516 4.082 1 93.25 145 ASN A N 1
ATOM 1129 C CA . ASN A 1 145 ? 7.961 -22.016 5.395 1 93.25 145 ASN A CA 1
ATOM 1130 C C . ASN A 1 145 ? 7.91 -20.484 5.41 1 93.25 145 ASN A C 1
ATOM 1132 O O . ASN A 1 145 ? 6.992 -19.891 5.98 1 93.25 145 ASN A O 1
ATOM 1136 N N . HIS A 1 146 ? 8.891 -19.891 4.801 1 95 146 HIS A N 1
ATOM 1137 C CA . HIS A 1 146 ? 8.922 -18.438 4.746 1 95 146 HIS A CA 1
ATOM 1138 C C . HIS A 1 146 ? 7.742 -17.891 3.949 1 95 146 HIS A C 1
ATOM 1140 O O . HIS A 1 146 ? 7.117 -16.906 4.352 1 95 146 HIS A O 1
ATOM 1146 N N . LEU A 1 147 ? 7.461 -18.531 2.846 1 95.69 147 LEU A N 1
ATOM 1147 C CA . LEU A 1 147 ? 6.328 -18.109 2.023 1 95.69 147 LEU A CA 1
ATOM 1148 C C . LEU A 1 147 ? 5.02 -18.25 2.789 1 95.69 147 LEU A C 1
ATOM 1150 O O . LEU A 1 147 ? 4.223 -17.312 2.848 1 95.69 147 LEU A O 1
ATOM 1154 N N . THR A 1 148 ? 4.84 -19.375 3.441 1 94.44 148 THR A N 1
ATOM 1155 C CA . THR A 1 148 ? 3.633 -19.672 4.211 1 94.44 148 THR A CA 1
ATOM 1156 C C . THR A 1 148 ? 3.455 -18.641 5.332 1 94.44 148 THR A C 1
ATOM 1158 O O . THR A 1 148 ? 2.355 -18.125 5.535 1 94.44 148 THR A O 1
ATOM 1161 N N . TRP A 1 149 ? 4.527 -18.391 5.941 1 94 149 TRP A N 1
ATOM 1162 C CA . TRP A 1 149 ? 4.5 -17.469 7.059 1 94 149 TRP A CA 1
ATOM 1163 C C . TRP A 1 149 ? 4.043 -16.078 6.602 1 94 149 TRP A C 1
ATOM 1165 O O . TRP A 1 149 ? 3.18 -15.461 7.23 1 94 149 TRP A O 1
ATOM 1175 N N . GLU A 1 150 ? 4.617 -15.555 5.539 1 95.56 150 GLU A N 1
ATOM 1176 C CA . GLU A 1 150 ? 4.262 -14.219 5.074 1 95.56 150 GLU A CA 1
ATOM 1177 C C . GLU A 1 150 ? 2.812 -14.164 4.598 1 95.56 150 GLU A C 1
ATOM 1179 O O . GLU A 1 150 ? 2.109 -13.18 4.84 1 95.56 150 GLU A O 1
ATOM 1184 N N . VAL A 1 151 ? 2.342 -15.195 3.908 1 94.94 151 VAL A N 1
ATOM 1185 C CA . VAL A 1 151 ? 0.952 -15.234 3.469 1 94.94 151 VAL A CA 1
ATOM 1186 C C . VAL A 1 151 ? 0.024 -15.195 4.68 1 94.94 151 VAL A C 1
ATOM 1188 O O . VAL A 1 151 ? -0.914 -14.398 4.727 1 94.94 151 VAL A O 1
ATOM 1191 N N . GLN A 1 152 ? 0.301 -15.969 5.691 1 93.12 152 GLN A N 1
ATOM 1192 C CA . GLN A 1 152 ? -0.529 -16.031 6.891 1 93.12 152 GLN A CA 1
ATOM 1193 C C . GLN A 1 152 ? -0.495 -14.719 7.656 1 93.12 152 GLN A C 1
ATOM 1195 O O . GLN A 1 152 ? -1.518 -14.266 8.18 1 93.12 152 GLN A O 1
ATOM 1200 N N . ARG A 1 153 ? 0.664 -14.18 7.715 1 92 153 ARG A N 1
ATOM 1201 C CA . ARG A 1 153 ? 0.8 -12.906 8.406 1 92 153 ARG A CA 1
ATOM 1202 C C . ARG A 1 153 ? -0.105 -11.844 7.785 1 92 153 ARG A C 1
ATOM 1204 O O . ARG A 1 153 ? -0.826 -11.148 8.5 1 92 153 ARG A O 1
ATOM 1211 N N . VAL A 1 154 ? -0.034 -11.695 6.473 1 91.62 154 VAL A N 1
ATOM 1212 C CA . VAL A 1 154 ? -0.839 -10.703 5.773 1 91.62 154 VAL A CA 1
ATOM 1213 C C . VAL A 1 154 ? -2.322 -11.008 5.965 1 91.62 154 VAL A C 1
ATOM 1215 O O . VAL A 1 154 ? -3.127 -10.102 6.199 1 91.62 154 VAL A O 1
ATOM 1218 N N . MET A 1 155 ? -2.672 -12.281 5.918 1 90.56 155 MET A N 1
ATOM 1219 C CA . MET A 1 155 ? -4.066 -12.688 6.07 1 90.56 155 MET A CA 1
ATOM 1220 C C . MET A 1 155 ? -4.586 -12.336 7.457 1 90.56 155 MET A C 1
ATOM 1222 O O . MET A 1 155 ? -5.734 -11.906 7.602 1 90.56 155 MET A O 1
ATOM 1226 N N . ARG A 1 156 ? -3.783 -12.484 8.445 1 87.88 156 ARG A N 1
ATOM 1227 C CA . ARG A 1 156 ? -4.172 -12.203 9.82 1 87.88 156 ARG A CA 1
ATOM 1228 C C . ARG A 1 156 ? -4.375 -10.711 10.039 1 87.88 156 ARG A C 1
ATOM 1230 O O . ARG A 1 156 ? -5.191 -10.297 10.867 1 87.88 156 ARG A O 1
ATOM 1237 N N . GLN A 1 157 ? -3.48 -9.992 9.328 1 81.88 157 GLN A N 1
ATOM 1238 C CA . GLN A 1 157 ? -3.559 -8.547 9.461 1 81.88 157 GLN A CA 1
ATOM 1239 C C . GLN A 1 157 ? -4.852 -8.008 8.859 1 81.88 157 GLN A C 1
ATOM 1241 O O . GLN A 1 157 ? -5.273 -6.891 9.18 1 81.88 157 GLN A O 1
ATOM 1246 N N . GLY A 1 158 ? -5.535 -8.758 8.047 1 79.12 158 GLY A N 1
ATOM 1247 C CA . GLY A 1 158 ? -6.777 -8.32 7.43 1 79.12 158 GLY A CA 1
ATOM 1248 C C . GLY A 1 158 ? -6.562 -7.457 6.199 1 79.12 158 GLY A C 1
ATOM 1249 O O . GLY A 1 158 ? -5.984 -6.371 6.289 1 79.12 158 GLY A O 1
ATOM 1250 N N . VAL A 1 159 ? -6.961 -8.008 5.031 1 79.81 159 VAL A N 1
ATOM 1251 C CA . VAL A 1 159 ? -6.699 -7.305 3.777 1 79.81 159 VAL A CA 1
ATOM 1252 C C . VAL A 1 159 ? -8.016 -6.809 3.178 1 79.81 159 VAL A C 1
ATOM 1254 O O . VAL A 1 159 ? -8.055 -6.391 2.02 1 79.81 159 VAL A O 1
ATOM 1257 N N . GLY A 1 160 ? -9.109 -6.781 3.982 1 79.38 160 GLY A N 1
ATOM 1258 C CA . GLY A 1 160 ? -10.383 -6.223 3.566 1 79.38 160 GLY A CA 1
ATOM 1259 C C . GLY A 1 160 ? -11.062 -7.027 2.475 1 79.38 160 GLY A C 1
ATOM 1260 O O . GLY A 1 160 ? -11.844 -6.488 1.689 1 79.38 160 GLY A O 1
ATOM 1261 N N . LEU A 1 161 ? -10.68 -8.234 2.324 1 88.12 161 LEU A N 1
ATOM 1262 C CA . LEU A 1 161 ? -11.234 -9.078 1.267 1 88.12 161 LEU A CA 1
ATOM 1263 C C . LEU A 1 161 ? -11.945 -10.297 1.852 1 88.12 161 LEU A C 1
ATOM 1265 O O . LEU A 1 161 ? -11.898 -11.383 1.27 1 88.12 161 LEU A O 1
ATOM 1269 N N . ALA A 1 162 ? -12.492 -10.07 3.01 1 86.94 162 ALA A N 1
ATOM 1270 C CA . ALA A 1 162 ? -13.141 -11.164 3.732 1 86.94 162 ALA A CA 1
ATOM 1271 C C . ALA A 1 162 ? -14.367 -11.664 2.979 1 86.94 162 ALA A C 1
ATOM 1273 O O . ALA A 1 162 ? -14.844 -12.773 3.229 1 86.94 162 ALA A O 1
ATOM 1274 N N . HIS A 1 163 ? -14.953 -10.867 2.088 1 86.31 163 HIS A N 1
ATOM 1275 C CA . HIS A 1 163 ? -16.156 -11.219 1.339 1 86.31 163 HIS A CA 1
ATOM 1276 C C . HIS A 1 163 ? -15.828 -12.125 0.161 1 86.31 163 HIS A C 1
ATOM 1278 O O . HIS A 1 163 ? -16.734 -12.625 -0.514 1 86.31 163 HIS A O 1
ATOM 1284 N N . LEU A 1 164 ? -14.562 -12.375 -0.07 1 88.06 164 LEU A N 1
ATOM 1285 C CA . LEU A 1 164 ? -14.109 -13.242 -1.149 1 88.06 164 LEU A CA 1
ATOM 1286 C C . LEU A 1 164 ? -13.688 -14.609 -0.612 1 88.06 164 LEU A C 1
ATOM 1288 O O . LEU A 1 164 ? -13.391 -14.742 0.577 1 88.06 164 LEU A O 1
ATOM 1292 N N . PRO A 1 165 ? -13.68 -15.633 -1.527 1 84.31 165 PRO A N 1
ATOM 1293 C CA . PRO A 1 165 ? -13.133 -16.922 -1.076 1 84.31 165 PRO A CA 1
ATOM 1294 C C . PRO A 1 165 ? -11.68 -16.812 -0.627 1 84.31 165 PRO A C 1
ATOM 1296 O O . PRO A 1 165 ? -10.812 -16.406 -1.413 1 84.31 165 PRO A O 1
ATOM 1299 N N . GLN A 1 166 ? -11.453 -17.188 0.551 1 87.44 166 GLN A N 1
ATOM 1300 C CA . GLN A 1 166 ? -10.164 -16.938 1.176 1 87.44 166 GLN A CA 1
ATOM 1301 C C . GLN A 1 166 ? -9.047 -17.703 0.481 1 87.44 166 GLN A C 1
ATOM 1303 O O . GLN A 1 166 ? -7.906 -17.234 0.417 1 87.44 166 GLN A O 1
ATOM 1308 N N . GLU A 1 167 ? -9.367 -18.875 0.018 1 86.62 167 GLU A N 1
ATOM 1309 C CA . GLU A 1 167 ? -8.367 -19.641 -0.721 1 86.62 167 GLU A CA 1
ATOM 1310 C C . GLU A 1 167 ? -7.859 -18.875 -1.932 1 86.62 167 GLU A C 1
ATOM 1312 O O . GLU A 1 167 ? -6.656 -18.859 -2.205 1 86.62 167 GLU A O 1
ATOM 1317 N N . ARG A 1 168 ? -8.812 -18.219 -2.582 1 87.38 168 ARG A N 1
ATOM 1318 C CA . ARG A 1 168 ? -8.438 -17.438 -3.75 1 87.38 168 ARG A CA 1
ATOM 1319 C C . ARG A 1 168 ? -7.59 -16.219 -3.348 1 87.38 168 ARG A C 1
ATOM 1321 O O . ARG A 1 168 ? -6.656 -15.852 -4.059 1 87.38 168 ARG A O 1
ATOM 1328 N N . VAL A 1 169 ? -7.949 -15.664 -2.281 1 91.69 169 VAL A N 1
ATOM 1329 C CA . VAL A 1 169 ? -7.184 -14.523 -1.789 1 91.69 169 VAL A CA 1
ATOM 1330 C C . VAL A 1 169 ? -5.758 -14.953 -1.462 1 91.69 169 VAL A C 1
ATOM 1332 O O . VAL A 1 169 ? -4.797 -14.273 -1.827 1 91.69 169 VAL A O 1
ATOM 1335 N N . MET A 1 170 ? -5.672 -16.094 -0.847 1 92.38 170 MET A N 1
ATOM 1336 C CA . MET A 1 170 ? -4.359 -16.609 -0.47 1 92.38 170 MET A CA 1
ATOM 1337 C C . MET A 1 170 ? -3.523 -16.922 -1.707 1 92.38 170 MET A C 1
ATOM 1339 O O . MET A 1 170 ? -2.318 -16.672 -1.726 1 92.38 170 MET A O 1
ATOM 1343 N N . VAL A 1 171 ? -4.145 -17.484 -2.711 1 91.81 171 VAL A N 1
ATOM 1344 C CA . VAL A 1 171 ? -3.438 -17.781 -3.949 1 91.81 171 VAL A CA 1
ATOM 1345 C C . VAL A 1 171 ? -2.955 -16.5 -4.605 1 91.81 171 VAL A C 1
ATOM 1347 O O . VAL A 1 171 ? -1.783 -16.375 -4.969 1 91.81 171 VAL A O 1
ATOM 1350 N N . ALA A 1 172 ? -3.834 -15.555 -4.723 1 93.06 172 ALA A N 1
ATOM 1351 C CA . ALA A 1 172 ? -3.469 -14.266 -5.312 1 93.06 172 ALA A CA 1
ATOM 1352 C C . ALA A 1 172 ? -2.344 -13.602 -4.523 1 93.06 172 ALA A C 1
ATOM 1354 O O . ALA A 1 172 ? -1.409 -13.047 -5.109 1 93.06 172 ALA A O 1
ATOM 1355 N N . LEU A 1 173 ? -2.459 -13.625 -3.197 1 94.88 173 LEU A N 1
ATOM 1356 C CA . LEU A 1 173 ? -1.432 -13.062 -2.33 1 94.88 173 LEU A CA 1
ATOM 1357 C C . LEU A 1 173 ? -0.094 -13.766 -2.545 1 94.88 173 LEU A C 1
ATOM 1359 O O . LEU A 1 173 ? 0.938 -13.109 -2.703 1 94.88 173 LEU A O 1
ATOM 1363 N N . THR A 1 174 ? -0.109 -15.07 -2.592 1 94.5 174 THR A N 1
ATOM 1364 C CA . THR A 1 174 ? 1.091 -15.867 -2.824 1 94.5 174 THR A CA 1
ATOM 1365 C C . THR A 1 174 ? 1.766 -15.461 -4.133 1 94.5 174 THR A C 1
ATOM 1367 O O . THR A 1 174 ? 2.969 -15.188 -4.156 1 94.5 174 THR A O 1
ATOM 1370 N N . LEU A 1 175 ? 0.974 -15.383 -5.137 1 95.25 175 LEU A N 1
ATOM 1371 C CA . LEU A 1 175 ? 1.519 -15.078 -6.457 1 95.25 175 LEU A CA 1
ATOM 1372 C C . LEU A 1 175 ? 2.035 -13.641 -6.516 1 95.25 175 LEU A C 1
ATOM 1374 O O . LEU A 1 175 ? 3.035 -13.367 -7.184 1 95.25 175 LEU A O 1
ATOM 1378 N N . THR A 1 176 ? 1.359 -12.742 -5.828 1 95.62 176 THR A N 1
ATOM 1379 C CA . THR A 1 176 ? 1.812 -11.359 -5.742 1 95.62 176 THR A CA 1
ATOM 1380 C C . THR A 1 176 ? 3.178 -11.273 -5.066 1 95.62 176 THR A C 1
ATOM 1382 O O . THR A 1 176 ? 4.066 -10.562 -5.535 1 95.62 176 THR A O 1
ATOM 1385 N N . LEU A 1 177 ? 3.324 -12.031 -3.945 1 96.19 177 LEU A N 1
ATOM 1386 C CA . LEU A 1 177 ? 4.605 -12.047 -3.248 1 96.19 177 LEU A CA 1
ATOM 1387 C C . LEU A 1 177 ? 5.707 -12.602 -4.141 1 96.19 177 LEU A C 1
ATOM 1389 O O . LEU A 1 177 ? 6.793 -12.031 -4.23 1 96.19 177 LEU A O 1
ATOM 1393 N N . VAL A 1 178 ? 5.43 -13.695 -4.801 1 95.31 178 VAL A N 1
ATOM 1394 C CA . VAL A 1 178 ? 6.398 -14.336 -5.684 1 95.31 178 VAL A CA 1
ATOM 1395 C C . VAL A 1 178 ? 6.82 -13.367 -6.785 1 95.31 178 VAL A C 1
ATOM 1397 O O . VAL A 1 178 ? 8.016 -13.18 -7.035 1 95.31 178 VAL A O 1
ATOM 1400 N N . LYS A 1 179 ? 5.867 -12.82 -7.418 1 94.62 179 LYS A N 1
ATOM 1401 C CA . LYS A 1 179 ? 6.148 -11.859 -8.484 1 94.62 179 LYS A CA 1
ATOM 1402 C C . LYS A 1 179 ? 7.02 -10.719 -7.969 1 94.62 179 LYS A C 1
ATOM 1404 O O . LYS A 1 179 ? 7.992 -10.336 -8.617 1 94.62 179 LYS A O 1
ATOM 1409 N N . GLY A 1 180 ? 6.641 -10.195 -6.805 1 94.06 180 GLY A N 1
ATOM 1410 C CA . GLY A 1 180 ? 7.383 -9.086 -6.219 1 94.06 180 GLY A CA 1
ATOM 1411 C C . GLY A 1 180 ? 8.836 -9.43 -5.945 1 94.06 180 GLY A C 1
ATOM 1412 O O . GLY A 1 180 ? 9.727 -8.617 -6.203 1 94.06 180 GLY A O 1
ATOM 1413 N N . VAL A 1 181 ? 9.07 -10.547 -5.406 1 94.56 181 VAL A N 1
ATOM 1414 C CA . VAL A 1 181 ? 10.43 -10.992 -5.109 1 94.56 181 VAL A CA 1
ATOM 1415 C C . VAL A 1 181 ? 11.203 -11.188 -6.41 1 94.56 181 VAL A C 1
ATOM 1417 O O . VAL A 1 181 ? 12.32 -10.688 -6.555 1 94.56 181 VAL A O 1
ATOM 1420 N N . CYS A 1 182 ? 10.617 -11.82 -7.387 1 94.88 182 CYS A N 1
ATOM 1421 C CA . CYS A 1 182 ? 11.328 -12.258 -8.586 1 94.88 182 CYS A CA 1
ATOM 1422 C C . CYS A 1 182 ? 11.531 -11.102 -9.555 1 94.88 182 CYS A C 1
ATOM 1424 O O . CYS A 1 182 ? 12.453 -11.133 -10.375 1 94.88 182 CYS A O 1
ATOM 1426 N N . GLU A 1 183 ? 10.703 -10.141 -9.508 1 92.56 183 GLU A N 1
ATOM 1427 C CA . GLU A 1 183 ? 10.953 -8.953 -10.32 1 92.56 183 GLU A CA 1
ATOM 1428 C C . GLU A 1 183 ? 12.258 -8.281 -9.93 1 92.56 183 GLU A C 1
ATOM 1430 O O . GLU A 1 183 ? 12.938 -7.699 -10.781 1 92.56 183 GLU A O 1
ATOM 1435 N N . HIS A 1 184 ? 12.555 -8.383 -8.711 1 90.44 184 HIS A N 1
ATOM 1436 C CA . HIS A 1 184 ? 13.797 -7.777 -8.219 1 90.44 184 HIS A CA 1
ATOM 1437 C C . HIS A 1 184 ? 14.945 -8.773 -8.258 1 90.44 184 HIS A C 1
ATOM 1439 O O . HIS A 1 184 ? 16.109 -8.383 -8.344 1 90.44 184 HIS A O 1
ATOM 1445 N N . ALA A 1 185 ? 14.664 -9.977 -8.18 1 93.25 185 ALA A N 1
ATOM 1446 C CA . ALA A 1 185 ? 15.641 -11.055 -8.242 1 93.25 185 ALA A CA 1
ATOM 1447 C C . ALA A 1 185 ? 15.164 -12.18 -9.148 1 93.25 185 ALA A C 1
ATOM 1449 O O . ALA A 1 185 ? 14.82 -13.266 -8.68 1 93.25 185 ALA A O 1
ATOM 1450 N N . PRO A 1 186 ? 15.281 -11.969 -10.469 1 92.25 186 PRO A N 1
ATOM 1451 C CA . PRO A 1 186 ? 14.719 -12.891 -11.453 1 92.25 186 PRO A CA 1
ATOM 1452 C C . PRO A 1 186 ? 15.305 -14.297 -11.352 1 92.25 186 PRO A C 1
ATOM 1454 O O . PRO A 1 186 ? 14.625 -15.273 -11.664 1 92.25 186 PRO A O 1
ATOM 1457 N N . ARG A 1 187 ? 16.5 -14.414 -10.828 1 91.69 187 ARG A N 1
ATOM 1458 C CA . ARG A 1 187 ? 17.172 -15.703 -10.75 1 91.69 187 ARG A CA 1
ATOM 1459 C C . ARG A 1 187 ? 16.484 -16.625 -9.758 1 91.69 187 ARG A C 1
ATOM 1461 O O . ARG A 1 187 ? 16.703 -17.844 -9.758 1 91.69 187 ARG A O 1
ATOM 1468 N N . LEU A 1 188 ? 15.68 -16.109 -8.906 1 94.44 188 LEU A N 1
ATOM 1469 C CA . LEU A 1 188 ? 14.992 -16.906 -7.887 1 94.44 188 LEU A CA 1
ATOM 1470 C C . LEU A 1 188 ? 13.703 -17.5 -8.445 1 94.44 188 LEU A C 1
ATOM 1472 O O . LEU A 1 188 ? 13.07 -18.328 -7.793 1 94.44 188 LEU A O 1
ATOM 1476 N N . LEU A 1 189 ? 13.273 -17.188 -9.641 1 95.06 189 LEU A N 1
ATOM 1477 C CA . LEU A 1 189 ? 11.945 -17.438 -10.18 1 95.06 189 LEU A CA 1
ATOM 1478 C C . LEU A 1 189 ? 11.672 -18.938 -10.273 1 95.06 189 LEU A C 1
ATOM 1480 O O . LEU A 1 189 ? 10.625 -19.422 -9.836 1 95.06 189 LEU A O 1
ATOM 1484 N N . ARG A 1 190 ? 12.641 -19.719 -10.75 1 91.5 190 ARG A N 1
ATOM 1485 C CA . ARG A 1 190 ? 12.422 -21.141 -10.961 1 91.5 190 ARG A CA 1
ATOM 1486 C C . ARG A 1 190 ? 12.094 -21.844 -9.648 1 91.5 190 ARG A C 1
ATOM 1488 O O . ARG A 1 190 ? 11.102 -22.562 -9.555 1 91.5 190 ARG A O 1
ATOM 1495 N N . ASN A 1 191 ? 12.891 -21.625 -8.688 1 90.94 191 ASN A N 1
ATOM 1496 C CA . ASN A 1 191 ? 12.695 -22.281 -7.395 1 90.94 191 ASN A CA 1
ATOM 1497 C C . ASN A 1 191 ? 11.445 -21.766 -6.688 1 90.94 191 ASN A C 1
ATOM 1499 O O . ASN A 1 191 ? 10.68 -22.547 -6.125 1 90.94 191 ASN A O 1
ATOM 1503 N N . LEU A 1 192 ? 11.258 -20.516 -6.711 1 94.56 192 LEU A N 1
ATOM 1504 C CA . LEU A 1 192 ? 10.117 -19.953 -6.012 1 94.56 192 LEU A CA 1
ATOM 1505 C C . LEU A 1 192 ? 8.812 -20.344 -6.691 1 94.56 192 LEU A C 1
ATOM 1507 O O . LEU A 1 192 ? 7.793 -20.547 -6.023 1 94.56 192 LEU A O 1
ATOM 1511 N N . PHE A 1 193 ? 8.828 -20.422 -8.016 1 92.19 193 PHE A N 1
ATOM 1512 C CA . PHE A 1 193 ? 7.672 -20.938 -8.75 1 92.19 193 PHE A CA 1
ATOM 1513 C C . PHE A 1 193 ? 7.277 -22.312 -8.25 1 92.19 193 PHE A C 1
ATOM 1515 O O . PHE A 1 193 ? 6.105 -22.562 -7.961 1 92.19 193 PHE A O 1
ATOM 1522 N N . CYS A 1 194 ? 8.242 -23.156 -8.102 1 89.06 194 CYS A N 1
ATOM 1523 C CA . CYS A 1 194 ? 7.977 -24.516 -7.641 1 89.06 194 CYS A CA 1
ATOM 1524 C C . CYS A 1 194 ? 7.418 -24.516 -6.223 1 89.06 194 CYS A C 1
ATOM 1526 O O . CYS A 1 194 ? 6.469 -25.234 -5.926 1 89.06 194 CYS A O 1
ATOM 1528 N N . VAL A 1 195 ? 8 -23.781 -5.402 1 91.56 195 VAL A N 1
ATOM 1529 C CA . VAL A 1 195 ? 7.539 -23.688 -4.02 1 91.56 195 VAL A CA 1
ATOM 1530 C C . VAL A 1 195 ? 6.098 -23.172 -3.992 1 91.56 195 VAL A C 1
ATOM 1532 O O . VAL A 1 195 ? 5.254 -23.734 -3.279 1 91.56 195 VAL A O 1
ATOM 1535 N N . ALA A 1 196 ? 5.809 -22.125 -4.762 1 92.44 196 ALA A N 1
ATOM 1536 C CA . ALA A 1 196 ? 4.461 -21.562 -4.82 1 92.44 196 ALA A CA 1
ATOM 1537 C C . ALA A 1 196 ? 3.469 -22.594 -5.371 1 92.44 196 ALA A C 1
ATOM 1539 O O . ALA A 1 196 ? 2.352 -22.719 -4.863 1 92.44 196 ALA A O 1
ATOM 1540 N N . LEU A 1 197 ? 3.916 -23.297 -6.434 1 88 197 LEU A N 1
ATOM 1541 C CA . LEU A 1 197 ? 3.061 -24.312 -7.02 1 88 197 LEU A CA 1
ATOM 1542 C C . LEU A 1 197 ? 2.678 -25.359 -5.977 1 88 197 LEU A C 1
ATOM 1544 O O . LEU A 1 197 ? 1.503 -25.719 -5.844 1 88 197 LEU A O 1
ATOM 1548 N N . HIS A 1 198 ? 3.613 -25.812 -5.234 1 85.44 198 HIS A N 1
ATOM 1549 C CA . HIS A 1 198 ? 3.357 -26.812 -4.195 1 85.44 198 HIS A CA 1
ATOM 1550 C C . HIS A 1 198 ? 2.441 -26.25 -3.111 1 85.44 198 HIS A C 1
ATOM 1552 O O . HIS A 1 198 ? 1.519 -26.922 -2.66 1 85.44 198 HIS A O 1
ATOM 1558 N N . TYR A 1 199 ? 2.752 -25.078 -2.721 1 89.62 199 TYR A N 1
ATOM 1559 C CA . TYR A 1 199 ? 1.935 -24.438 -1.702 1 89.62 199 TYR A CA 1
ATOM 1560 C C . TYR A 1 199 ? 0.491 -24.297 -2.17 1 89.62 199 TYR A C 1
ATOM 1562 O O . TYR A 1 199 ? -0.442 -24.625 -1.438 1 89.62 199 TYR A O 1
ATOM 1570 N N . ILE A 1 200 ? 0.286 -23.828 -3.357 1 88.75 200 ILE A N 1
ATOM 1571 C CA . ILE A 1 200 ? -1.04 -23.562 -3.904 1 88.75 200 ILE A CA 1
ATOM 1572 C C . ILE A 1 200 ? -1.81 -24.875 -4.047 1 88.75 200 ILE A C 1
ATOM 1574 O O . ILE A 1 200 ? -2.996 -24.953 -3.719 1 88.75 200 ILE A O 1
ATOM 1578 N N . CYS A 1 201 ? -1.138 -25.859 -4.508 1 82.81 201 CYS A N 1
ATOM 1579 C CA . CYS A 1 201 ? -1.779 -27.156 -4.637 1 82.81 201 CYS A CA 1
ATOM 1580 C C . CYS A 1 201 ? -2.209 -27.688 -3.273 1 82.81 201 CYS A C 1
ATOM 1582 O O . CYS A 1 201 ? -3.221 -28.391 -3.166 1 82.81 201 CYS A O 1
ATOM 1584 N N . SER A 1 202 ? -1.475 -27.391 -2.215 1 81.75 202 SER A N 1
ATOM 1585 C CA . SER A 1 202 ? -1.828 -27.844 -0.871 1 81.75 202 SER A CA 1
ATOM 1586 C C . SER A 1 202 ? -3.033 -27.062 -0.335 1 81.75 202 SER A C 1
ATOM 1588 O O . SER A 1 202 ? -3.703 -27.531 0.593 1 81.75 202 SER A O 1
ATOM 1590 N N . LEU A 1 203 ? -3.207 -25.812 -0.81 1 80.31 203 LEU A N 1
ATOM 1591 C CA . LEU A 1 203 ? -4.363 -25.016 -0.414 1 80.31 203 LEU A CA 1
ATOM 1592 C C . LEU A 1 203 ? -5.645 -25.578 -1.018 1 80.31 203 LEU A C 1
ATOM 1594 O O . LEU A 1 203 ? -6.711 -25.5 -0.405 1 80.31 203 LEU A O 1
ATOM 1598 N N . THR A 1 204 ? -5.52 -25.984 -2.207 1 67 204 THR A N 1
ATOM 1599 C CA . THR A 1 204 ? -6.691 -26.375 -2.982 1 67 204 THR A CA 1
ATOM 1600 C C . THR A 1 204 ? -7.066 -27.828 -2.699 1 67 204 THR A C 1
ATOM 1602 O O . THR A 1 204 ? -8.211 -28.234 -2.92 1 67 204 THR A O 1
ATOM 1605 N N . LEU A 1 205 ? -6.172 -28.734 -2.334 1 54.25 205 LEU A N 1
ATOM 1606 C CA . LEU A 1 205 ? -6.422 -30.141 -2.047 1 54.25 205 LEU A CA 1
ATOM 1607 C C . LEU A 1 205 ? -6.938 -30.312 -0.622 1 54.25 205 LEU A C 1
ATOM 1609 O O . LEU A 1 205 ? -7.418 -31.391 -0.262 1 54.25 205 LEU A O 1
ATOM 1613 N N . GLY A 1 206 ? -6.98 -29.344 0.253 1 47.09 206 GLY A N 1
ATOM 1614 C CA . GLY A 1 206 ? -7.547 -29.578 1.574 1 47.09 206 GLY A CA 1
ATOM 1615 C C . GLY A 1 206 ? -8.992 -29.125 1.693 1 47.09 206 GLY A C 1
ATOM 1616 O O . GLY A 1 206 ? -9.453 -28.297 0.905 1 47.09 206 GLY A O 1
ATOM 1617 N N . MET B 1 1 ? 26.953 1.257 15.164 1 20.83 1 MET B N 1
ATOM 1618 C CA . MET B 1 1 ? 26.062 1.892 16.141 1 20.83 1 MET B CA 1
ATOM 1619 C C . MET B 1 1 ? 25.109 2.855 15.453 1 20.83 1 MET B C 1
ATOM 1621 O O . MET B 1 1 ? 25.531 3.838 14.844 1 20.83 1 MET B O 1
ATOM 1625 N N . CYS B 1 2 ? 24.109 2.32 14.812 1 28.02 2 CYS B N 1
ATOM 1626 C CA . CYS B 1 2 ? 23.141 3.119 14.055 1 28.02 2 CYS B CA 1
ATOM 1627 C C . CYS B 1 2 ? 22.625 4.281 14.891 1 28.02 2 CYS B C 1
ATOM 1629 O O . CYS B 1 2 ? 22.109 4.078 15.992 1 28.02 2 CYS B O 1
ATOM 1631 N N . LYS B 1 3 ? 23.344 5.391 14.961 1 31.8 3 LYS B N 1
ATOM 1632 C CA . LYS B 1 3 ? 22.984 6.602 15.695 1 31.8 3 LYS B CA 1
ATOM 1633 C C . LYS B 1 3 ? 21.469 6.832 15.672 1 31.8 3 LYS B C 1
ATOM 1635 O O . LYS B 1 3 ? 20.859 6.867 14.602 1 31.8 3 LYS B O 1
ATOM 1640 N N . GLY B 1 4 ? 20.688 6.367 16.609 1 32.56 4 GLY B N 1
ATOM 1641 C CA . GLY B 1 4 ? 19.297 6.609 16.922 1 32.56 4 GLY B CA 1
ATOM 1642 C C . GLY B 1 4 ? 18.844 8.023 16.609 1 32.56 4 GLY B C 1
ATOM 1643 O O . GLY B 1 4 ? 19.391 8.992 17.141 1 32.56 4 GLY B O 1
ATOM 1644 N N . ARG B 1 5 ? 18.656 8.383 15.422 1 35.41 5 ARG B N 1
ATOM 1645 C CA . ARG B 1 5 ? 18.234 9.734 15.078 1 35.41 5 ARG B CA 1
ATOM 1646 C C . ARG B 1 5 ? 17.344 10.328 16.156 1 35.41 5 ARG B C 1
ATOM 1648 O O . ARG B 1 5 ? 16.406 9.672 16.625 1 35.41 5 ARG B O 1
ATOM 1655 N N . GLU B 1 6 ? 17.875 11.008 17.094 1 43 6 GLU B N 1
ATOM 1656 C CA . GLU B 1 6 ? 17.094 11.766 18.062 1 43 6 GLU B CA 1
ATOM 1657 C C . GLU B 1 6 ? 15.852 12.383 17.422 1 43 6 GLU B C 1
ATOM 1659 O O . GLU B 1 6 ? 15.953 13.25 16.562 1 43 6 GLU B O 1
ATOM 1664 N N . TRP B 1 7 ? 14.844 11.562 17.156 1 44.81 7 TRP B N 1
ATOM 1665 C CA . TRP B 1 7 ? 13.547 12.086 16.75 1 44.81 7 TRP B CA 1
ATOM 1666 C C . TRP B 1 7 ? 13.164 13.305 17.578 1 44.81 7 TRP B C 1
ATOM 1668 O O . TRP B 1 7 ? 13.273 13.281 18.812 1 44.81 7 TRP B O 1
ATOM 1678 N N . LEU B 1 8 ? 13.531 14.469 17.188 1 47.28 8 LEU B N 1
ATOM 1679 C CA . LEU B 1 8 ? 12.969 15.602 17.906 1 47.28 8 LEU B CA 1
ATOM 1680 C C . LEU B 1 8 ? 11.578 15.273 18.438 1 47.28 8 LEU B C 1
ATOM 1682 O O . LEU B 1 8 ? 10.789 14.609 17.766 1 47.28 8 LEU B O 1
ATOM 1686 N N . SER B 1 9 ? 11.523 15.242 19.75 1 45.69 9 SER B N 1
ATOM 1687 C CA . SER B 1 9 ? 10.258 14.914 20.391 1 45.69 9 SER B CA 1
ATOM 1688 C C . SER B 1 9 ? 9.094 15.664 19.75 1 45.69 9 SER B C 1
ATOM 1690 O O . SER B 1 9 ? 9.266 16.797 19.281 1 45.69 9 SER B O 1
ATOM 1692 N N . MET B 1 10 ? 8.203 14.992 19.188 1 46.28 10 MET B N 1
ATOM 1693 C CA . MET B 1 10 ? 6.965 15.602 18.703 1 46.28 10 MET B CA 1
ATOM 1694 C C . MET B 1 10 ? 6.527 16.734 19.641 1 46.28 10 MET B C 1
ATOM 1696 O O . MET B 1 10 ? 5.961 17.734 19.188 1 46.28 10 MET B O 1
ATOM 1700 N N . GLU B 1 11 ? 6.875 16.531 20.953 1 49.53 11 GLU B N 1
ATOM 1701 C CA . GLU B 1 11 ? 6.613 17.609 21.906 1 49.53 11 GLU B CA 1
ATOM 1702 C C . GLU B 1 11 ? 7.395 18.875 21.547 1 49.53 11 GLU B C 1
ATOM 1704 O O . GLU B 1 11 ? 6.883 19.984 21.672 1 49.53 11 GLU B O 1
ATOM 1709 N N . ASP B 1 12 ? 8.586 18.641 21.328 1 51.78 12 ASP B N 1
ATOM 1710 C CA . ASP B 1 12 ? 9.352 19.828 20.969 1 51.78 12 ASP B CA 1
ATOM 1711 C C . ASP B 1 12 ? 8.773 20.5 19.719 1 51.78 12 ASP B C 1
ATOM 1713 O O . ASP B 1 12 ? 8.82 21.719 19.594 1 51.78 12 ASP B O 1
ATOM 1717 N N . LEU B 1 13 ? 8.461 19.688 18.844 1 46.56 13 LEU B N 1
ATOM 1718 C CA . LEU B 1 13 ? 7.824 20.172 17.625 1 46.56 13 LEU B CA 1
ATOM 1719 C C . LEU B 1 13 ? 6.57 20.984 17.938 1 46.56 13 LEU B C 1
ATOM 1721 O O . LEU B 1 13 ? 6.371 22.078 17.406 1 46.56 13 LEU B O 1
ATOM 1725 N N . MET B 1 14 ? 5.648 20.281 18.594 1 47.06 14 MET B N 1
ATOM 1726 C CA . MET B 1 14 ? 4.34 20.875 18.844 1 47.06 14 MET B CA 1
ATOM 1727 C C . MET B 1 14 ? 4.422 21.938 19.938 1 47.06 14 MET B C 1
ATOM 1729 O O . MET B 1 14 ? 3.488 22.719 20.125 1 47.06 14 MET B O 1
ATOM 1733 N N . ASN B 1 15 ? 5.332 21.672 20.781 1 46.5 15 ASN B N 1
ATOM 1734 C CA . ASN B 1 15 ? 5.531 22.703 21.781 1 46.5 15 ASN B CA 1
ATOM 1735 C C . ASN B 1 15 ? 6.242 23.922 21.203 1 46.5 15 ASN B C 1
ATOM 1737 O O . ASN B 1 15 ? 6.723 24.781 21.938 1 46.5 15 ASN B O 1
ATOM 1741 N N . LEU B 1 16 ? 6.754 23.766 20.031 1 43.78 16 LEU B N 1
ATOM 1742 C CA . LEU B 1 16 ? 7.129 25.094 19.578 1 43.78 16 LEU B CA 1
ATOM 1743 C C . LEU B 1 16 ? 6 26.094 19.812 1 43.78 16 LEU B C 1
ATOM 1745 O O . LEU B 1 16 ? 4.828 25.766 19.609 1 43.78 16 LEU B O 1
ATOM 1749 N N . PRO B 1 17 ? 6.227 26.953 20.578 1 43.66 17 PRO B N 1
ATOM 1750 C CA . PRO B 1 17 ? 5.223 28 20.812 1 43.66 17 PRO B CA 1
ATOM 1751 C C . PRO B 1 17 ? 4.547 28.453 19.516 1 43.66 17 PRO B C 1
ATOM 1753 O O . PRO B 1 17 ? 5.227 28.75 18.531 1 43.66 17 PRO B O 1
ATOM 1756 N N . GLY B 1 18 ? 3.123 28.219 19.25 1 46.12 18 GLY B N 1
ATOM 1757 C CA . GLY B 1 18 ? 2.258 28.906 18.297 1 46.12 18 GLY B CA 1
ATOM 1758 C C . GLY B 1 18 ? 1.725 28 17.219 1 46.12 18 GLY B C 1
ATOM 1759 O O . GLY B 1 18 ? 2.463 27.172 16.672 1 46.12 18 GLY B O 1
ATOM 1760 N N . GLY B 1 19 ? 0.339 27.422 17.312 1 58 19 GLY B N 1
ATOM 1761 C CA . GLY B 1 19 ? -0.504 26.875 16.25 1 58 19 GLY B CA 1
ATOM 1762 C C . GLY B 1 19 ? 0.033 27.156 14.867 1 58 19 GLY B C 1
ATOM 1763 O O . GLY B 1 19 ? -0.19 26.375 13.938 1 58 19 GLY B O 1
ATOM 1764 N N . GLN B 1 20 ? 0.896 28.109 14.805 1 65.75 20 GLN B N 1
ATOM 1765 C CA . GLN B 1 20 ? 1.388 28.562 13.516 1 65.75 20 GLN B CA 1
ATOM 1766 C C . GLN B 1 20 ? 2.494 27.656 12.984 1 65.75 20 GLN B C 1
ATOM 1768 O O . GLN B 1 20 ? 2.547 27.359 11.789 1 65.75 20 GLN B O 1
ATOM 1773 N N . ASN B 1 21 ? 3.279 27.109 13.906 1 78.19 21 ASN B N 1
ATOM 1774 C CA . ASN B 1 21 ? 4.363 26.219 13.469 1 78.19 21 ASN B CA 1
ATOM 1775 C C . ASN B 1 21 ? 3.83 24.891 12.945 1 78.19 21 ASN B C 1
ATOM 1777 O O . ASN B 1 21 ? 4.352 24.359 11.969 1 78.19 21 ASN B O 1
ATOM 1781 N N . THR B 1 22 ? 2.758 24.469 13.625 1 83.31 22 THR B N 1
ATOM 1782 C CA . THR B 1 22 ? 2.15 23.234 13.148 1 83.31 22 THR B CA 1
ATOM 1783 C C . THR B 1 22 ? 1.633 23.391 11.727 1 83.31 22 THR B C 1
ATOM 1785 O O . THR B 1 22 ? 1.812 22.5 10.891 1 83.31 22 THR B O 1
ATOM 1788 N N . ALA B 1 23 ? 1.023 24.516 11.461 1 84.88 23 ALA B N 1
ATOM 1789 C CA . ALA B 1 23 ? 0.513 24.797 10.125 1 84.88 23 ALA B CA 1
ATOM 1790 C C . ALA B 1 23 ? 1.634 24.75 9.086 1 84.88 23 ALA B C 1
ATOM 1792 O O . ALA B 1 23 ? 1.45 24.234 7.984 1 84.88 23 ALA B O 1
ATOM 1793 N N . LEU B 1 24 ? 2.738 25.25 9.445 1 84.12 24 LEU B N 1
ATOM 1794 C CA . LEU B 1 24 ? 3.873 25.281 8.531 1 84.12 24 LEU B CA 1
ATOM 1795 C C . LEU B 1 24 ? 4.41 23.875 8.297 1 84.12 24 LEU B C 1
ATOM 1797 O O . LEU B 1 24 ? 4.809 23.531 7.176 1 84.12 24 LEU B O 1
ATOM 1801 N N . VAL B 1 25 ? 4.473 23.094 9.352 1 85.94 25 VAL B N 1
ATOM 1802 C CA . VAL B 1 25 ? 4.902 21.703 9.211 1 85.94 25 VAL B CA 1
ATOM 1803 C C . VAL B 1 25 ? 3.963 20.969 8.258 1 85.94 25 VAL B C 1
ATOM 1805 O O . VAL B 1 25 ? 4.418 20.25 7.367 1 85.94 25 VAL B O 1
ATOM 1808 N N . ILE B 1 26 ? 2.658 21.172 8.484 1 90.25 26 ILE B N 1
ATOM 1809 C CA . ILE B 1 26 ? 1.654 20.516 7.656 1 90.25 26 ILE B CA 1
ATOM 1810 C C . ILE B 1 26 ? 1.82 20.938 6.199 1 90.25 26 ILE B C 1
ATOM 1812 O O . ILE B 1 26 ? 1.837 20.094 5.301 1 90.25 26 ILE B O 1
ATOM 1816 N N . LEU B 1 27 ? 2.008 22.188 5.965 1 88.06 27 LEU B N 1
ATOM 1817 C CA . LEU B 1 27 ? 2.152 22.703 4.605 1 88.06 27 LEU B CA 1
ATOM 1818 C C . LEU B 1 27 ? 3.398 22.125 3.939 1 88.06 27 LEU B C 1
ATOM 1820 O O . LEU B 1 27 ? 3.354 21.719 2.775 1 88.06 27 LEU B O 1
ATOM 1824 N N . ASP B 1 28 ? 4.449 22.156 4.691 1 85.88 28 ASP B N 1
ATOM 1825 C CA . ASP B 1 28 ? 5.684 21.594 4.156 1 85.88 28 ASP B CA 1
ATOM 1826 C C . ASP B 1 28 ? 5.5 20.125 3.773 1 85.88 28 ASP B C 1
ATOM 1828 O O . ASP B 1 28 ? 5.98 19.688 2.727 1 85.88 28 ASP B O 1
ATOM 1832 N N . PHE B 1 29 ? 4.836 19.391 4.613 1 92.25 29 PHE B N 1
ATOM 1833 C CA . PHE B 1 29 ? 4.562 17.984 4.34 1 92.25 29 PHE B CA 1
ATOM 1834 C C . PHE B 1 29 ? 3.717 17.828 3.08 1 92.25 29 PHE B C 1
ATOM 1836 O O . PHE B 1 29 ? 4.027 17.016 2.213 1 92.25 29 PHE B O 1
ATOM 1843 N N . LEU B 1 30 ? 2.67 18.578 2.996 1 93.31 30 LEU B N 1
ATOM 1844 C CA . LEU B 1 30 ? 1.697 18.406 1.92 1 93.31 30 LEU B CA 1
ATOM 1845 C C . LEU B 1 30 ? 2.289 18.844 0.583 1 93.31 30 LEU B C 1
ATOM 1847 O O . LEU B 1 30 ? 1.893 18.328 -0.469 1 93.31 30 LEU B O 1
ATOM 1851 N N . GLN B 1 31 ? 3.232 19.641 0.581 1 89.75 31 GLN B N 1
ATOM 1852 C CA . GLN B 1 31 ? 3.795 20.203 -0.642 1 89.75 31 GLN B CA 1
ATOM 1853 C C . GLN B 1 31 ? 4.809 19.25 -1.271 1 89.75 31 GLN B C 1
ATOM 1855 O O . GLN B 1 31 ? 5.113 19.344 -2.461 1 89.75 31 GLN B O 1
ATOM 1860 N N . ALA B 1 32 ? 5.211 18.344 -0.515 1 86.69 32 ALA B N 1
ATOM 1861 C CA . ALA B 1 32 ? 6.273 17.469 -0.988 1 86.69 32 ALA B CA 1
ATOM 1862 C C . ALA B 1 32 ? 5.797 16.609 -2.162 1 86.69 32 ALA B C 1
ATOM 1864 O O . ALA B 1 32 ? 4.688 16.078 -2.135 1 86.69 32 ALA B O 1
ATOM 1865 N N . ASP B 1 33 ? 6.637 16.516 -3.18 1 80 33 ASP B N 1
ATOM 1866 C CA . ASP B 1 33 ? 6.477 15.641 -4.336 1 80 33 ASP B CA 1
ATOM 1867 C C . ASP B 1 33 ? 5.152 15.906 -5.047 1 80 33 ASP B C 1
ATOM 1869 O O . ASP B 1 33 ? 4.516 14.984 -5.555 1 80 33 ASP B O 1
ATOM 1873 N N . CYS B 1 34 ? 4.645 17.016 -5.004 1 77.44 34 CYS B N 1
ATOM 1874 C CA . CYS B 1 34 ? 3.385 17.375 -5.648 1 77.44 34 CYS B CA 1
ATOM 1875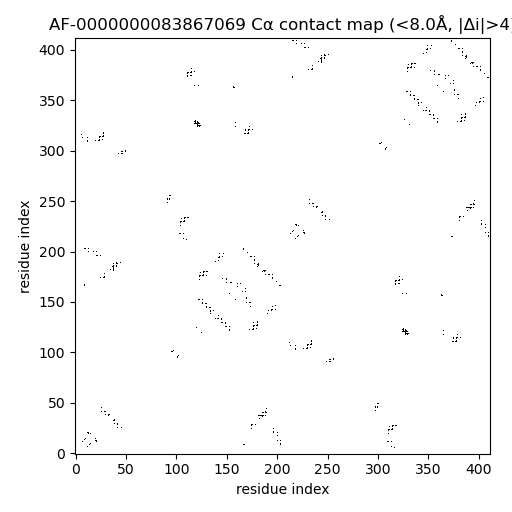 C C . CYS B 1 34 ? 3.506 17.297 -7.164 1 77.44 34 CYS B C 1
ATOM 1877 O O . CYS B 1 34 ? 4.43 17.859 -7.75 1 77.44 34 CYS B O 1
ATOM 1879 N N . ARG B 1 35 ? 2.543 16.5 -7.828 1 76.88 35 ARG B N 1
ATOM 1880 C CA . ARG B 1 35 ? 2.596 16.391 -9.281 1 76.88 35 ARG B CA 1
ATOM 1881 C C . ARG B 1 35 ? 1.365 17.016 -9.93 1 76.88 35 ARG B C 1
ATOM 1883 O O . ARG B 1 35 ? 1.371 17.312 -11.125 1 76.88 35 ARG B O 1
ATOM 1890 N N . ASN B 1 36 ? 0.379 17.203 -9.195 1 85.38 36 ASN B N 1
ATOM 1891 C CA . ASN B 1 36 ? -0.866 17.781 -9.695 1 85.38 36 ASN B CA 1
ATOM 1892 C C . ASN B 1 36 ? -0.848 19.297 -9.625 1 85.38 36 ASN B C 1
ATOM 1894 O O . ASN B 1 36 ? -0.753 19.875 -8.539 1 85.38 36 ASN B O 1
ATOM 1898 N N . ALA B 1 37 ? -0.964 19.922 -10.734 1 89.94 37 ALA B N 1
ATOM 1899 C CA . ALA B 1 37 ? -0.827 21.375 -10.836 1 89.94 37 ALA B CA 1
ATOM 1900 C C . ALA B 1 37 ? -1.938 22.078 -10.07 1 89.94 37 ALA B C 1
ATOM 1902 O O . ALA B 1 37 ? -1.699 23.109 -9.43 1 89.94 37 ALA B O 1
ATOM 1903 N N . ASP B 1 38 ? -3.133 21.562 -10.258 1 90.38 38 ASP B N 1
ATOM 1904 C CA . ASP B 1 38 ? -4.238 22.188 -9.539 1 90.38 38 ASP B CA 1
ATOM 1905 C C . ASP B 1 38 ? -4.035 22.078 -8.023 1 90.38 38 ASP B C 1
ATOM 1907 O O . ASP B 1 38 ? -4.332 23.031 -7.289 1 90.38 38 ASP B O 1
ATOM 1911 N N . TYR B 1 39 ? -3.6 20.984 -7.609 1 93.56 39 TYR B N 1
ATOM 1912 C CA . TYR B 1 39 ? -3.273 20.797 -6.203 1 93.56 39 TYR B CA 1
ATOM 1913 C C . TYR B 1 39 ? -2.197 21.766 -5.75 1 93.56 39 TYR B C 1
ATOM 1915 O O . TYR B 1 39 ? -2.32 22.391 -4.691 1 93.56 39 TYR B O 1
ATOM 1923 N N . ASP B 1 40 ? -1.216 21.922 -6.531 1 90.62 40 ASP B N 1
ATOM 1924 C CA . ASP B 1 40 ? -0.118 22.844 -6.23 1 90.62 40 ASP B CA 1
ATOM 1925 C C . ASP B 1 40 ? -0.617 24.281 -6.117 1 90.62 40 ASP B C 1
ATOM 1927 O O . ASP B 1 40 ? -0.195 25.016 -5.227 1 90.62 40 ASP B O 1
ATOM 1931 N N . LYS B 1 41 ? -1.45 24.625 -6.969 1 91.38 41 LYS B N 1
ATOM 1932 C CA . LYS B 1 41 ? -2.023 25.969 -6.949 1 91.38 41 LYS B CA 1
ATOM 1933 C C . LYS B 1 41 ? -2.793 26.219 -5.656 1 91.38 41 LYS B C 1
ATOM 1935 O O . LYS B 1 41 ? -2.672 27.281 -5.051 1 91.38 41 LYS B O 1
ATOM 1940 N N . GLU B 1 42 ? -3.582 25.219 -5.312 1 92.75 42 GLU B N 1
ATOM 1941 C CA . GLU B 1 42 ? -4.348 25.359 -4.078 1 92.75 42 GLU B CA 1
ATOM 1942 C C . GLU B 1 42 ? -3.428 25.469 -2.865 1 92.75 42 GLU B C 1
ATOM 1944 O O . GLU B 1 42 ? -3.707 26.234 -1.933 1 92.75 42 GLU B O 1
ATOM 1949 N N . LEU B 1 43 ? -2.371 24.719 -2.859 1 92.44 43 LEU B N 1
ATOM 1950 C CA . LEU B 1 43 ? -1.402 24.766 -1.771 1 92.44 43 LEU B CA 1
ATOM 1951 C C . LEU B 1 43 ? -0.776 26.156 -1.666 1 92.44 43 LEU B C 1
ATOM 1953 O O . LEU B 1 43 ? -0.615 26.688 -0.565 1 92.44 43 LEU B O 1
ATOM 1957 N N . HIS B 1 44 ? -0.466 26.672 -2.762 1 88.44 44 HIS B N 1
ATOM 1958 C CA . HIS B 1 44 ? 0.121 28.016 -2.799 1 88.44 44 HIS B CA 1
ATOM 1959 C C . HIS B 1 44 ? -0.861 29.062 -2.289 1 88.44 44 HIS B C 1
ATOM 1961 O O . HIS B 1 44 ? -0.485 29.938 -1.519 1 88.44 44 HIS B O 1
ATOM 1967 N N . SER B 1 45 ? -2.035 28.938 -2.744 1 89.31 45 SER B N 1
ATOM 1968 C CA . SER B 1 45 ? -3.072 29.859 -2.275 1 89.31 45 SER B CA 1
ATOM 1969 C C . SER B 1 45 ? -3.258 29.75 -0.765 1 89.31 45 SER B C 1
ATOM 1971 O O . SER B 1 45 ? -3.363 30.766 -0.075 1 89.31 45 SER B O 1
ATOM 1973 N N . LEU B 1 46 ? -3.299 28.594 -0.288 1 89.62 46 LEU B N 1
ATOM 1974 C CA . LEU B 1 46 ? -3.426 28.344 1.146 1 89.62 46 LEU B CA 1
ATOM 1975 C C . LEU B 1 46 ? -2.242 28.938 1.902 1 89.62 46 LEU B C 1
ATOM 1977 O O . LEU B 1 46 ? -2.42 29.578 2.941 1 89.62 46 LEU B O 1
ATOM 1981 N N . GLY B 1 47 ? -1.032 28.703 1.365 1 86 47 GLY B N 1
ATOM 1982 C CA . GLY B 1 47 ? 0.166 29.266 1.971 1 86 47 GLY B CA 1
ATOM 1983 C C . GLY B 1 47 ? 0.142 30.781 2.051 1 86 47 GLY B C 1
ATOM 1984 O O . GLY B 1 47 ? 0.547 31.359 3.059 1 86 47 GLY B O 1
ATOM 1985 N N . ARG B 1 48 ? -0.341 31.391 1.068 1 83.19 48 ARG B N 1
ATOM 1986 C CA . ARG B 1 48 ? -0.458 32.844 1.035 1 83.19 48 ARG B CA 1
ATOM 1987 C C . ARG B 1 48 ? -1.437 33.344 2.094 1 83.19 48 ARG B C 1
ATOM 1989 O O . ARG B 1 48 ? -1.162 34.312 2.793 1 83.19 48 ARG B O 1
ATOM 1996 N N . ASP B 1 49 ? -2.473 32.688 2.209 1 81.38 49 ASP B N 1
ATOM 1997 C CA . ASP B 1 49 ? -3.484 33.062 3.191 1 81.38 49 ASP B CA 1
ATOM 1998 C C . ASP B 1 49 ? -2.953 32.906 4.613 1 81.38 49 ASP B C 1
ATOM 2000 O O . ASP B 1 49 ? -3.283 33.719 5.496 1 81.38 49 ASP B O 1
ATOM 2004 N N . LEU B 1 50 ? -2.15 31.906 4.75 1 79 50 LEU B N 1
ATOM 2005 C CA . LEU B 1 50 ? -1.597 31.656 6.078 1 79 50 LEU B CA 1
ATOM 2006 C C . LEU B 1 50 ? -0.541 32.688 6.43 1 79 50 LEU B C 1
ATOM 2008 O O . LEU B 1 50 ? -0.382 33.062 7.602 1 79 50 LEU B O 1
ATOM 2012 N N . ASN B 1 51 ? 0.335 33.062 5.484 1 69.94 51 ASN B N 1
ATOM 2013 C CA . ASN B 1 51 ? 1.328 34.125 5.684 1 69.94 51 ASN B CA 1
ATOM 2014 C C . ASN B 1 51 ? 0.67 35.469 6 1 69.94 51 ASN B C 1
ATOM 2016 O O . ASN B 1 51 ? 1.156 36.219 6.852 1 69.94 51 ASN B O 1
ATOM 2020 N N . ILE B 1 52 ? -0.29 35.875 5.25 1 55.03 52 ILE B N 1
ATOM 2021 C CA . ILE B 1 52 ? -0.999 37.125 5.469 1 55.03 52 ILE B CA 1
ATOM 2022 C C . ILE B 1 52 ? -1.58 37.156 6.879 1 55.03 52 ILE B C 1
ATOM 2024 O O . ILE B 1 52 ? -1.531 38.188 7.562 1 55.03 52 ILE B O 1
ATOM 2028 N N . THR B 1 53 ? -2.111 36.031 7.234 1 51.19 53 THR B N 1
ATOM 2029 C CA . THR B 1 53 ? -2.682 36.031 8.578 1 51.19 53 THR B CA 1
ATOM 2030 C C . THR B 1 53 ? -1.595 36.219 9.633 1 51.19 53 THR B C 1
ATOM 2032 O O . THR B 1 53 ? -1.858 36.75 10.711 1 51.19 53 THR B O 1
ATOM 2035 N N . ARG B 1 54 ? -0.352 36.031 9.211 1 52.5 54 ARG B N 1
ATOM 2036 C CA . ARG B 1 54 ? 0.737 36.281 10.148 1 52.5 54 ARG B CA 1
ATOM 2037 C C . ARG B 1 54 ? 1.111 37.75 10.141 1 52.5 54 ARG B C 1
ATOM 2039 O O . ARG B 1 54 ? 1.572 38.312 11.148 1 52.5 54 ARG B O 1
ATOM 2046 N N . GLU B 1 55 ? 1.133 38.469 8.875 1 47.88 55 GLU B N 1
ATOM 2047 C CA . GLU B 1 55 ? 1.514 39.875 8.789 1 47.88 55 GLU B CA 1
ATOM 2048 C C . GLU B 1 55 ? 0.414 40.781 9.344 1 47.88 55 GLU B C 1
ATO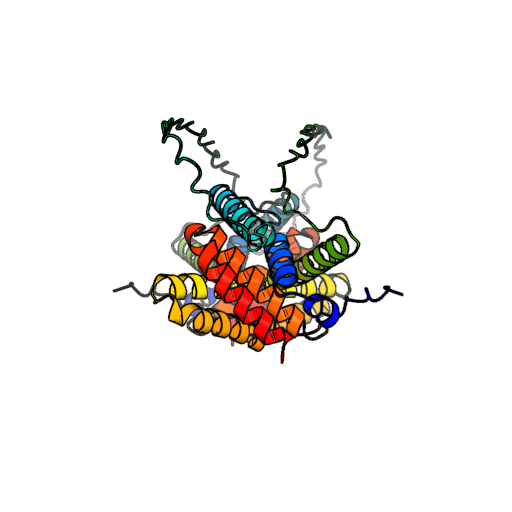M 2050 O O . GLU B 1 55 ? 0.551 42 9.344 1 47.88 55 GLU B O 1
ATOM 2055 N N . VAL B 1 56 ? -0.846 40.375 9.547 1 38.41 56 VAL B N 1
ATOM 2056 C CA . VAL B 1 56 ? -1.749 41.375 10.102 1 38.41 56 VAL B CA 1
ATOM 2057 C C . VAL B 1 56 ? -1.335 41.719 11.531 1 38.41 56 VAL B C 1
ATOM 2059 O O . VAL B 1 56 ? -1.453 40.875 12.43 1 38.41 56 VAL B O 1
ATOM 2062 N N . PRO B 1 57 ? -0.515 42.625 11.82 1 35.19 57 PRO B N 1
ATOM 2063 C CA . PRO B 1 57 ? -0.773 43.406 13.023 1 35.19 57 PRO B CA 1
ATOM 2064 C C . PRO B 1 57 ? -2.236 43.844 13.156 1 35.19 57 PRO B C 1
ATOM 2066 O O . PRO B 1 57 ? -2.965 43.875 12.164 1 35.19 57 PRO B O 1
ATOM 2069 N N . CYS B 1 58 ? -2.943 44.094 14.383 1 30.27 58 CYS B N 1
ATOM 2070 C CA . CYS B 1 58 ? -4.219 44.75 14.664 1 30.27 58 CYS B CA 1
ATOM 2071 C C . CYS B 1 58 ? -4.41 45.969 13.789 1 30.27 58 CYS B C 1
ATOM 2073 O O . CYS B 1 58 ? -5.164 46.875 14.141 1 30.27 58 CYS B O 1
ATOM 2075 N N . SER B 1 59 ? -3.584 46.375 12.922 1 28.02 59 SER B N 1
ATOM 2076 C CA . SER B 1 59 ? -4.039 47.656 12.367 1 28.02 59 SER B CA 1
ATOM 2077 C C . SER B 1 59 ? -5.297 47.469 11.523 1 28.02 59 SER B C 1
ATOM 2079 O O . SER B 1 59 ? -5.602 46.375 11.094 1 28.02 59 SER B O 1
ATOM 2081 N N . ASP B 1 60 ? -5.809 48.719 10.805 1 28.02 60 ASP B N 1
ATOM 2082 C CA . ASP B 1 60 ? -7.016 49.312 10.211 1 28.02 60 ASP B CA 1
ATOM 2083 C C . ASP B 1 60 ? -7.438 48.531 8.969 1 28.02 60 ASP B C 1
ATOM 2085 O O . ASP B 1 60 ? -6.598 47.938 8.289 1 28.02 60 ASP B O 1
ATOM 2089 N N . PRO B 1 61 ? -8.766 48.562 8.555 1 29.64 61 PRO B N 1
ATOM 2090 C CA . PRO B 1 61 ? -9.711 47.938 7.629 1 29.64 61 PRO B CA 1
ATOM 2091 C C . PRO B 1 61 ? -9.297 48.094 6.168 1 29.64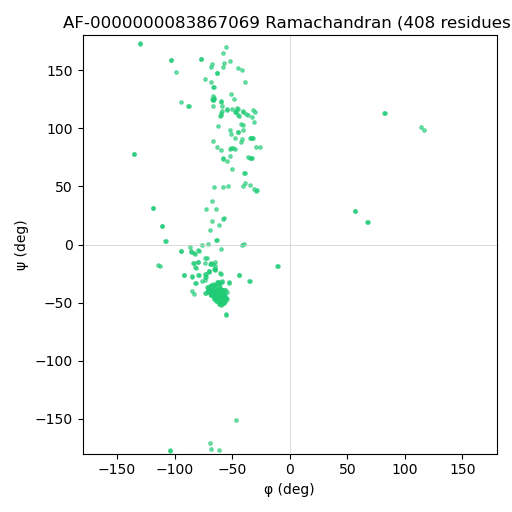 61 PRO B C 1
ATOM 2093 O O . PRO B 1 61 ? -10.055 47.719 5.266 1 29.64 61 PRO B O 1
ATOM 2096 N N . ARG B 1 62 ? -8.203 48.812 5.676 1 26.62 62 ARG B N 1
ATOM 2097 C CA . ARG B 1 62 ? -8.617 49.438 4.43 1 26.62 62 ARG B CA 1
ATOM 2098 C C . ARG B 1 62 ? -8.852 48.406 3.336 1 26.62 62 ARG B C 1
ATOM 2100 O O . ARG B 1 62 ? -8.234 47.344 3.336 1 26.62 62 ARG B O 1
ATOM 2107 N N . ILE B 1 63 ? -9.992 48.562 2.408 1 26.52 63 ILE B N 1
ATOM 2108 C CA . ILE B 1 63 ? -10.859 48 1.376 1 26.52 63 ILE B CA 1
ATOM 2109 C C . ILE B 1 63 ? -10.062 47.781 0.088 1 26.52 63 ILE B C 1
ATOM 2111 O O . ILE B 1 63 ? -10.633 47.5 -0.965 1 26.52 63 ILE B O 1
ATOM 2115 N N . GLN B 1 64 ? -8.781 47.688 0.006 1 25.83 64 GLN B N 1
ATOM 2116 C CA . GLN B 1 64 ? -8.352 48.094 -1.327 1 25.83 64 GLN B CA 1
ATOM 2117 C C . GLN B 1 64 ? -9.016 47.25 -2.402 1 25.83 64 GLN B C 1
ATOM 2119 O O . GLN B 1 64 ? -9.492 46.156 -2.123 1 25.83 64 GLN B O 1
ATOM 2124 N N . ASP B 1 65 ? -8.969 47.719 -3.771 1 25.78 65 ASP B N 1
ATOM 2125 C CA . ASP B 1 65 ? -9.422 47.75 -5.16 1 25.78 65 ASP B CA 1
ATOM 2126 C C . ASP B 1 65 ? -9.133 46.438 -5.871 1 25.78 65 ASP B C 1
ATOM 2128 O O . ASP B 1 65 ? -8.102 45.812 -5.629 1 25.78 65 ASP B O 1
ATOM 2132 N N . VAL B 1 66 ? -10.141 45.844 -6.438 1 26.44 66 VAL B N 1
ATOM 2133 C CA . VAL B 1 66 ? -10.57 44.656 -7.156 1 26.44 66 VAL B CA 1
ATOM 2134 C C . VAL B 1 66 ? -9.844 44.562 -8.492 1 26.44 66 VAL B C 1
ATOM 2136 O O . VAL B 1 66 ? -10.234 43.781 -9.367 1 26.44 66 VAL B O 1
ATOM 2139 N N . ASP B 1 67 ? -8.539 45.062 -8.672 1 25.02 67 ASP B N 1
ATOM 2140 C CA . ASP B 1 67 ? -8.25 45.219 -10.086 1 25.02 67 ASP B CA 1
ATOM 2141 C C . ASP B 1 67 ? -8.398 43.906 -10.844 1 25.02 67 ASP B C 1
ATOM 2143 O O . ASP B 1 67 ? -8.305 42.844 -10.25 1 25.02 67 ASP B O 1
ATOM 2147 N N . ASP B 1 68 ? -8.727 44 -12.188 1 27.53 68 ASP B N 1
ATOM 2148 C CA . ASP B 1 68 ? -9.234 43.406 -13.422 1 27.53 68 ASP B CA 1
ATOM 2149 C C . ASP B 1 68 ? -8.234 42.438 -14.023 1 27.53 68 ASP B C 1
ATOM 2151 O O . ASP B 1 68 ? -8.359 42.062 -15.195 1 27.53 68 ASP B O 1
ATOM 2155 N N . GLY B 1 69 ? -7.395 41.75 -13.281 1 23.06 69 GLY B N 1
ATOM 2156 C CA . GLY B 1 69 ? -6.324 41.219 -14.094 1 23.06 69 GLY B CA 1
ATOM 2157 C C . GLY B 1 69 ? -6.82 40.281 -15.188 1 23.06 69 GLY B C 1
ATOM 2158 O O . GLY B 1 69 ? -7.727 39.469 -14.961 1 23.06 69 GLY B O 1
ATOM 2159 N N . ASP B 1 70 ? -6.758 40.656 -16.453 1 27.38 70 ASP B N 1
ATOM 2160 C CA . ASP B 1 70 ? -7.07 40.156 -17.781 1 27.38 70 ASP B CA 1
ATOM 2161 C C . ASP B 1 70 ? -6.332 38.844 -18.047 1 27.38 70 ASP B C 1
ATOM 2163 O O . ASP B 1 70 ? -6.375 38.312 -19.172 1 27.38 70 ASP B O 1
ATOM 2167 N N . LEU B 1 71 ? -5.922 38.094 -17.188 1 24.12 71 LEU B N 1
ATOM 2168 C CA . LEU B 1 71 ? -4.953 37.125 -17.719 1 24.12 71 LEU B CA 1
ATOM 2169 C C . LEU B 1 71 ? -5.574 36.281 -18.828 1 24.12 71 LEU B C 1
ATOM 2171 O O . LEU B 1 71 ? -6.738 35.875 -18.734 1 24.12 71 LEU B O 1
ATOM 2175 N N . GLU B 1 72 ? -5.09 36.406 -20.031 1 22.91 72 GLU B N 1
ATOM 2176 C CA . GLU B 1 72 ? -5.203 35.906 -21.406 1 22.91 72 GLU B CA 1
ATOM 2177 C C . GLU B 1 72 ? -5.242 34.375 -21.422 1 22.91 72 GLU B C 1
ATOM 2179 O O . GLU B 1 72 ? -4.949 33.719 -20.422 1 22.91 72 GLU B O 1
ATOM 2184 N N . THR B 1 73 ? -4.746 33.75 -22.547 1 24.62 73 THR B N 1
ATOM 2185 C CA . THR B 1 73 ? -5.113 32.906 -23.656 1 24.62 73 THR B CA 1
ATOM 2186 C C . THR B 1 73 ? -4.723 31.453 -23.359 1 24.62 73 THR B C 1
ATOM 2188 O O . THR B 1 73 ? -3.84 31.188 -22.531 1 24.62 73 THR B O 1
ATOM 2191 N N . ASP B 1 74 ? -5.531 30.547 -23.906 1 27.14 74 ASP B N 1
ATOM 2192 C CA . ASP B 1 74 ? -6.055 29.188 -23.953 1 27.14 74 ASP B CA 1
ATOM 2193 C C . ASP B 1 74 ? -5.004 28.219 -24.484 1 27.14 74 ASP B C 1
ATOM 2195 O O . ASP B 1 74 ? -5.289 27.031 -24.688 1 27.14 74 ASP B O 1
ATOM 2199 N N . GLY B 1 75 ? -3.795 28.656 -24.828 1 24.41 75 GLY B N 1
ATOM 2200 C CA . GLY B 1 75 ? -3.26 27.891 -25.953 1 24.41 75 GLY B CA 1
ATOM 2201 C C . GLY B 1 75 ? -2.908 26.469 -25.594 1 24.41 75 GLY B C 1
ATOM 2202 O O . GLY B 1 75 ? -2.166 25.797 -26.328 1 24.41 75 GLY B O 1
ATOM 2203 N N . HIS B 1 76 ? -3.256 25.938 -24.531 1 23.8 76 HIS B N 1
ATOM 2204 C CA . HIS B 1 76 ? -2.416 24.781 -24.25 1 23.8 76 HIS B CA 1
ATOM 2205 C C . HIS B 1 76 ? -2.523 23.75 -25.375 1 23.8 76 HIS B C 1
ATOM 2207 O O . HIS B 1 76 ? -3.613 23.5 -25.891 1 23.8 76 HIS B O 1
ATOM 2213 N N . LEU B 1 77 ? -1.441 23.594 -26.094 1 21.86 77 LEU B N 1
ATOM 2214 C CA . LEU B 1 77 ? -1.086 22.719 -27.203 1 21.86 77 LEU B CA 1
ATOM 2215 C C . LEU B 1 77 ? -1.39 21.266 -26.875 1 21.86 77 LEU B C 1
ATOM 2217 O O . LEU B 1 77 ? -1.291 20.859 -25.703 1 21.86 77 LEU B O 1
ATOM 2221 N N . PRO B 1 78 ? -2.131 20.625 -27.844 1 26.36 78 PRO B N 1
ATOM 2222 C CA . PRO B 1 78 ? -2.602 19.234 -27.844 1 26.36 78 PRO B CA 1
ATOM 2223 C C . PRO B 1 78 ? -1.463 18.219 -27.734 1 26.36 78 PRO B C 1
ATOM 2225 O O . PRO B 1 78 ? -0.479 18.312 -28.469 1 26.36 78 PRO B O 1
ATOM 2228 N N . SER B 1 79 ? -0.92 18.109 -26.594 1 23.48 79 SER B N 1
ATOM 2229 C CA . SER B 1 79 ? 0.183 17.156 -26.562 1 23.48 79 SER B CA 1
ATOM 2230 C C . SER B 1 79 ? -0.125 15.93 -27.422 1 23.48 79 SER B C 1
ATOM 2232 O O . SER B 1 79 ? -1.29 15.57 -27.609 1 23.48 79 SER B O 1
ATOM 2234 N N . CYS B 1 80 ? 0.831 15.398 -28.156 1 20.38 80 CYS B N 1
ATOM 2235 C CA . CYS B 1 80 ? 1.19 14.398 -29.156 1 20.38 80 CYS B CA 1
ATOM 2236 C C . CYS B 1 80 ? 0.703 13.016 -28.734 1 20.38 80 CYS B C 1
ATOM 2238 O O . CYS B 1 80 ? 0.471 12.766 -27.562 1 20.38 80 CYS B O 1
ATOM 2240 N N . ILE B 1 81 ? 0.57 12.148 -29.75 1 22.7 81 ILE B N 1
ATOM 2241 C CA . ILE B 1 81 ? -0.043 10.992 -30.391 1 22.7 81 ILE B CA 1
ATOM 2242 C C . ILE B 1 81 ? 0.675 9.719 -29.953 1 22.7 81 ILE B C 1
ATOM 2244 O O . ILE B 1 81 ? 0.244 8.609 -30.281 1 22.7 81 ILE B O 1
ATOM 2248 N N . ALA B 1 82 ? 1.706 9.57 -29.172 1 26.09 82 ALA B N 1
ATOM 2249 C CA . ALA B 1 82 ? 2.457 8.367 -29.531 1 26.09 82 ALA B CA 1
ATOM 2250 C C . ALA B 1 82 ? 1.608 7.113 -29.344 1 26.09 82 ALA B C 1
ATOM 2252 O O . ALA B 1 82 ? 1.019 6.906 -28.281 1 26.09 82 ALA B O 1
ATOM 2253 N N . VAL B 1 83 ? 1.114 6.605 -30.406 1 23.34 83 VAL B N 1
ATOM 2254 C CA . VAL B 1 83 ? 0.485 5.309 -30.625 1 23.34 83 VAL B CA 1
ATOM 2255 C C . VAL B 1 83 ? 1.37 4.195 -30.078 1 23.34 83 VAL B C 1
ATOM 2257 O O . VAL B 1 83 ? 2.498 4.004 -30.531 1 23.34 83 VAL B O 1
ATOM 2260 N N . SER B 1 84 ? 1.562 4.176 -28.844 1 24.77 84 SER B N 1
ATOM 2261 C CA . SER B 1 84 ? 2.377 3.027 -28.453 1 24.77 84 SER B CA 1
ATOM 2262 C C . SER B 1 84 ? 1.9 1.753 -29.141 1 24.77 84 SER B C 1
ATOM 2264 O O . SER B 1 84 ? 0.714 1.421 -29.094 1 24.77 84 SER B O 1
ATOM 2266 N N . LEU B 1 85 ? 2.564 1.443 -30.219 1 25.52 85 LEU B N 1
ATOM 2267 C CA . LEU B 1 85 ? 2.527 0.159 -30.906 1 25.52 85 LEU B CA 1
ATOM 2268 C C . LEU B 1 85 ? 2.521 -0.995 -29.922 1 25.52 85 LEU B C 1
ATOM 2270 O O . LEU B 1 85 ? 3.266 -0.974 -28.938 1 25.52 85 LEU B O 1
ATOM 2274 N N . ASP B 1 86 ? 1.351 -1.589 -29.719 1 29.33 86 ASP B N 1
ATOM 2275 C CA . ASP B 1 86 ? 1.021 -2.893 -29.156 1 29.33 86 ASP B CA 1
ATOM 2276 C C . ASP B 1 86 ? 2.113 -3.916 -29.453 1 29.33 86 ASP B C 1
ATOM 2278 O O . ASP B 1 86 ? 2.252 -4.367 -30.594 1 29.33 86 ASP B O 1
ATOM 2282 N N . ASP B 1 87 ? 3.393 -3.504 -29.188 1 29.84 87 ASP B N 1
ATOM 2283 C CA . ASP B 1 87 ? 4.336 -4.566 -29.516 1 29.84 87 ASP B CA 1
ATOM 2284 C C . ASP B 1 87 ? 3.803 -5.93 -29.094 1 29.84 87 ASP B C 1
ATOM 2286 O O . ASP B 1 87 ? 3.457 -6.121 -27.922 1 29.84 87 ASP B O 1
ATOM 2290 N N . ILE B 1 88 ? 3.279 -6.594 -30 1 29.11 88 ILE B N 1
ATOM 2291 C CA . ILE B 1 88 ? 2.998 -8.02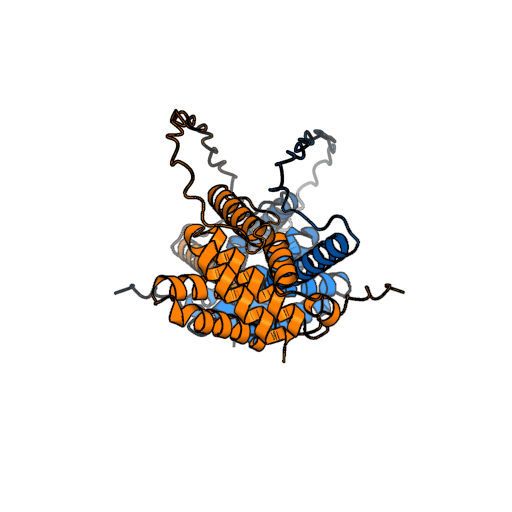3 -30.047 1 29.11 88 ILE B CA 1
ATOM 2292 C C . ILE B 1 88 ? 4.168 -8.805 -29.438 1 29.11 88 ILE B C 1
ATOM 2294 O O . ILE B 1 88 ? 5.227 -8.922 -30.062 1 29.11 88 ILE B O 1
ATOM 2298 N N . ARG B 1 89 ? 4.547 -8.461 -28.391 1 32.19 89 ARG B N 1
ATOM 2299 C CA . ARG B 1 89 ? 5.559 -9.391 -27.891 1 32.19 89 ARG B CA 1
ATOM 2300 C C . ARG B 1 89 ? 5.102 -10.836 -28.062 1 32.19 89 ARG B C 1
ATOM 2302 O O . ARG B 1 89 ? 3.967 -11.18 -27.719 1 32.19 89 ARG B O 1
ATOM 2309 N N . PRO B 1 90 ? 5.734 -11.555 -28.859 1 30.19 90 PRO B N 1
ATOM 2310 C CA . PRO B 1 90 ? 5.344 -12.961 -28.984 1 30.19 90 PRO B CA 1
ATOM 2311 C C . PRO B 1 90 ? 5.273 -13.664 -27.625 1 30.19 90 PRO B C 1
ATOM 2313 O O . PRO B 1 90 ? 6.23 -13.617 -26.844 1 30.19 90 PRO B O 1
ATOM 2316 N N . ALA B 1 91 ? 4.172 -13.523 -26.875 1 35.31 91 ALA B N 1
ATOM 2317 C CA . ALA B 1 91 ? 3.938 -14.383 -25.719 1 35.31 91 ALA B CA 1
ATOM 2318 C C . ALA B 1 91 ? 4.535 -15.766 -25.922 1 35.31 91 ALA B C 1
ATOM 2320 O O . ALA B 1 91 ? 4.48 -16.312 -27.031 1 35.31 91 ALA B O 1
ATOM 2321 N N . VAL B 1 92 ? 5.52 -16.031 -25.344 1 37.75 92 VAL B N 1
ATOM 2322 C CA . VAL B 1 92 ? 5.926 -17.438 -25.391 1 37.75 92 VAL B CA 1
ATOM 2323 C C . VAL B 1 92 ? 4.699 -18.328 -25.609 1 37.75 92 VAL B C 1
ATOM 2325 O O . VAL B 1 92 ? 3.74 -18.266 -24.828 1 37.75 92 VAL B O 1
ATOM 2328 N N . GLU B 1 93 ? 4.23 -18.531 -26.859 1 41.88 93 GLU B N 1
ATOM 2329 C CA . GLU B 1 93 ? 3.17 -19.469 -27.234 1 41.88 93 GLU B CA 1
ATOM 2330 C C . GLU B 1 93 ? 3.117 -20.656 -26.297 1 41.88 93 GLU B C 1
ATOM 2332 O O . GLU B 1 93 ? 3.879 -21.625 -26.453 1 41.88 93 GLU B O 1
ATOM 2337 N N . LEU B 1 94 ? 3.178 -20.406 -24.938 1 48.53 94 LEU B N 1
ATOM 2338 C CA . LEU B 1 94 ? 2.844 -21.594 -24.156 1 48.53 94 LEU B CA 1
ATOM 2339 C C . LEU B 1 94 ? 1.753 -22.406 -24.844 1 48.53 94 LEU B C 1
ATOM 2341 O O . LEU B 1 94 ? 0.888 -21.844 -25.516 1 48.53 94 LEU B O 1
ATOM 2345 N N . LEU B 1 95 ? 2.012 -23.453 -25.297 1 54.25 95 LEU B N 1
ATOM 2346 C CA . LEU B 1 95 ? 0.987 -24.312 -25.875 1 54.25 95 LEU B CA 1
ATOM 2347 C C . LEU B 1 95 ? -0.303 -24.25 -25.062 1 54.25 95 LEU B C 1
ATOM 2349 O O . LEU B 1 95 ? -0.473 -24.984 -24.094 1 54.25 95 LEU B O 1
ATOM 2353 N N . TRP B 1 96 ? -0.84 -23.031 -25.031 1 60.25 96 TRP B N 1
ATOM 2354 C CA . TRP B 1 96 ? -2.141 -22.828 -24.406 1 60.25 96 TRP B CA 1
ATOM 2355 C C . TRP B 1 96 ? -3.188 -23.766 -25 1 60.25 96 TRP B C 1
ATOM 2357 O O . TRP B 1 96 ? -3.281 -23.906 -26.219 1 60.25 96 TRP B O 1
ATOM 2367 N N . PRO B 1 97 ? -3.643 -24.609 -24.109 1 63.53 97 PRO B N 1
ATOM 2368 C CA . PRO B 1 97 ? -4.734 -25.391 -24.688 1 63.53 97 PRO B CA 1
ATOM 2369 C C . PRO B 1 97 ? -5.715 -24.531 -25.484 1 63.53 97 PRO B C 1
ATOM 2371 O O . PRO B 1 97 ? -5.984 -23.391 -25.109 1 63.53 97 PRO B O 1
ATOM 2374 N N . ARG B 1 98 ? -5.75 -24.656 -26.703 1 64 98 ARG B N 1
ATOM 2375 C CA . ARG B 1 98 ? -6.609 -23.906 -27.625 1 64 98 ARG B CA 1
ATOM 2376 C C . ARG B 1 98 ? -8.086 -24.203 -27.344 1 64 98 ARG B C 1
ATOM 2378 O O . ARG B 1 98 ? -8.969 -23.609 -27.969 1 64 98 ARG B O 1
ATOM 2385 N N . ASN B 1 99 ? -8.32 -24.969 -26.328 1 69.19 99 ASN B N 1
ATOM 2386 C CA . ASN B 1 99 ? -9.719 -25.328 -26.094 1 69.19 99 ASN B CA 1
ATOM 2387 C C . ASN B 1 99 ? -10.305 -24.547 -24.922 1 69.19 99 ASN B C 1
ATOM 2389 O O . ASN B 1 99 ? -9.719 -23.562 -24.469 1 69.19 99 ASN B O 1
ATOM 2393 N N . HIS B 1 100 ? -11.453 -24.844 -24.656 1 74.38 100 HIS B N 1
ATOM 2394 C CA . HIS B 1 100 ? -12.219 -24.297 -23.531 1 74.38 100 HIS B CA 1
ATOM 2395 C C . HIS B 1 100 ? -11.375 -24.25 -22.266 1 74.38 100 HIS B C 1
ATOM 2397 O O . HIS B 1 100 ? -11.5 -23.312 -21.469 1 74.38 100 HIS B O 1
ATOM 2403 N N . GLU B 1 101 ? -10.414 -25.141 -22.25 1 76.88 101 GLU B N 1
ATOM 2404 C CA . GLU B 1 101 ? -9.57 -25.203 -21.062 1 76.88 101 GLU B CA 1
ATOM 2405 C C . GLU B 1 101 ? -8.648 -23.984 -20.984 1 76.88 101 GLU B C 1
ATOM 2407 O O . GLU B 1 101 ? -8.445 -23.422 -19.906 1 76.88 101 GLU B O 1
ATOM 2412 N N . GLY B 1 102 ? -8.125 -23.562 -22.109 1 76.38 102 GLY B N 1
ATOM 2413 C CA . GLY B 1 102 ? -7.277 -22.391 -22.172 1 76.38 102 GLY B CA 1
ATOM 2414 C C . GLY B 1 102 ? -7.984 -21.109 -21.734 1 76.38 102 GLY B C 1
ATOM 2415 O O . GLY B 1 102 ? -7.41 -20.297 -21.016 1 76.38 102 GLY B O 1
ATOM 2416 N N . ALA B 1 103 ? -9.234 -21.031 -22.109 1 80.31 103 ALA B N 1
ATOM 2417 C CA . ALA B 1 103 ? -10.031 -19.859 -21.75 1 80.31 103 ALA B CA 1
ATOM 2418 C C . ALA B 1 103 ? -10.289 -19.812 -20.25 1 80.31 103 ALA B C 1
ATOM 2420 O O . ALA B 1 103 ? -10.273 -18.734 -19.641 1 80.31 103 ALA B O 1
ATOM 2421 N N . VAL B 1 104 ? -10.523 -20.922 -19.688 1 81.94 104 VAL B N 1
ATOM 2422 C CA . VAL B 1 104 ? -10.781 -20.984 -18.25 1 81.94 104 VAL B CA 1
ATOM 2423 C C . VAL B 1 104 ? -9.523 -20.594 -17.484 1 81.94 104 VAL B C 1
ATOM 2425 O O . VAL B 1 104 ? -9.594 -19.844 -16.5 1 81.94 104 VAL B O 1
ATOM 2428 N N . ILE B 1 105 ? -8.375 -21.062 -17.906 1 81.19 105 ILE B N 1
ATOM 2429 C CA . ILE B 1 105 ? -7.105 -20.734 -17.281 1 81.19 105 ILE B CA 1
ATOM 2430 C C . ILE B 1 105 ? -6.883 -19.234 -17.312 1 81.19 105 ILE B C 1
ATOM 2432 O O . ILE B 1 105 ? -6.527 -18.625 -16.297 1 81.19 105 ILE B O 1
ATOM 2436 N N . GLN B 1 106 ? -7.105 -18.625 -18.391 1 83.75 106 GLN B N 1
ATOM 2437 C CA . GLN B 1 106 ? -6.926 -17.188 -18.547 1 83.75 106 GLN B CA 1
ATOM 2438 C C . GLN B 1 106 ? -7.898 -16.422 -17.656 1 83.75 106 GLN B C 1
ATOM 2440 O O . GLN B 1 106 ? -7.535 -15.383 -17.078 1 83.75 106 GLN B O 1
ATOM 2445 N N . GLN B 1 107 ? -9.086 -16.906 -17.562 1 85.81 107 GLN B N 1
ATOM 2446 C CA . GLN B 1 107 ? -10.086 -16.234 -16.734 1 85.81 107 GLN B CA 1
ATOM 2447 C C . GLN B 1 107 ? -9.695 -16.281 -15.258 1 85.81 107 GLN B C 1
ATOM 2449 O O . GLN B 1 107 ? -9.805 -15.281 -14.555 1 85.81 107 GLN B O 1
ATOM 2454 N N . VAL B 1 108 ? -9.25 -17.422 -14.836 1 85.5 108 VAL B N 1
ATOM 2455 C CA . VAL B 1 108 ? -8.844 -17.578 -13.438 1 85.5 108 VAL B CA 1
ATOM 2456 C C . VAL B 1 108 ? -7.66 -16.656 -13.141 1 85.5 108 VAL B C 1
ATOM 2458 O O . VAL B 1 108 ? -7.645 -15.969 -12.117 1 85.5 108 VAL B O 1
ATOM 2461 N N . ALA B 1 109 ? -6.719 -16.703 -14.047 1 88.5 109 ALA B N 1
ATOM 2462 C CA . ALA B 1 109 ? -5.559 -15.836 -13.852 1 88.5 109 ALA B CA 1
ATOM 2463 C C . ALA B 1 109 ? -5.98 -14.367 -13.781 1 88.5 109 ALA B C 1
ATOM 2465 O O . ALA B 1 109 ? -5.445 -13.602 -12.977 1 88.5 109 ALA B O 1
ATOM 2466 N N . GLU B 1 110 ? -6.918 -13.938 -14.562 1 89.44 110 GLU B N 1
ATOM 2467 C CA . GLU B 1 110 ? -7.422 -12.57 -14.555 1 89.44 110 GLU B CA 1
ATOM 2468 C C . GLU B 1 110 ? -8.109 -12.242 -13.234 1 89.44 110 GLU B C 1
ATOM 2470 O O . GLU B 1 110 ? -7.938 -11.148 -12.688 1 89.44 110 GLU B O 1
ATOM 2475 N N . GLU B 1 111 ? -8.891 -13.148 -12.75 1 88.56 111 GLU B N 1
ATOM 2476 C CA . GLU B 1 111 ? -9.555 -12.953 -11.469 1 88.56 111 GLU B CA 1
ATOM 2477 C C . GLU B 1 111 ? -8.547 -12.812 -10.328 1 88.56 111 GLU B C 1
ATOM 2479 O O . GLU B 1 111 ? -8.703 -11.961 -9.453 1 88.56 111 GLU B O 1
ATOM 2484 N N . LEU B 1 112 ? -7.559 -13.695 -10.391 1 91.12 112 LEU B N 1
ATOM 2485 C CA . LEU B 1 112 ? -6.516 -13.617 -9.375 1 91.12 112 LEU B CA 1
ATOM 2486 C C . LEU B 1 112 ? -5.789 -12.273 -9.453 1 91.12 112 LEU B C 1
ATOM 2488 O O . LEU B 1 112 ? -5.43 -11.703 -8.422 1 91.12 112 LEU B O 1
ATOM 2492 N N . ARG B 1 113 ? -5.609 -11.766 -10.633 1 92.69 113 ARG B N 1
ATOM 2493 C CA . ARG B 1 113 ? -4.957 -10.469 -10.805 1 92.69 113 ARG B CA 1
ATOM 2494 C C . ARG B 1 113 ? -5.809 -9.344 -10.227 1 92.69 113 ARG B C 1
ATOM 2496 O O . ARG B 1 113 ? -5.281 -8.375 -9.672 1 92.69 113 ARG B O 1
ATOM 2503 N N . GLU B 1 114 ? -7.105 -9.461 -10.344 1 89.81 114 GLU B N 1
ATOM 2504 C CA . GLU B 1 114 ? -8.016 -8.484 -9.758 1 89.81 114 GLU B CA 1
ATOM 2505 C C . GLU B 1 114 ? -7.918 -8.469 -8.242 1 89.81 114 GLU B C 1
ATOM 2507 O O . GLU B 1 114 ? -7.91 -7.402 -7.621 1 89.81 114 GLU B O 1
ATOM 2512 N N . ILE B 1 115 ? -7.867 -9.656 -7.707 1 90.19 115 ILE B N 1
ATOM 2513 C CA . ILE B 1 115 ? -7.688 -9.758 -6.262 1 90.19 115 ILE B CA 1
ATOM 2514 C C . ILE B 1 115 ? -6.332 -9.172 -5.867 1 90.19 115 ILE B C 1
ATOM 2516 O O . ILE B 1 115 ? -6.234 -8.406 -4.91 1 90.19 115 ILE B O 1
ATOM 2520 N N . ALA B 1 116 ? -5.293 -9.516 -6.625 1 92.88 116 ALA B N 1
ATOM 2521 C CA . ALA B 1 116 ? -3.939 -9.031 -6.355 1 92.88 116 ALA B CA 1
ATOM 2522 C C . ALA B 1 116 ? -3.889 -7.508 -6.379 1 92.88 116 ALA B C 1
ATOM 2524 O O . ALA B 1 116 ? -3.219 -6.891 -5.547 1 92.88 116 ALA B O 1
ATOM 2525 N N . ALA B 1 117 ? -4.535 -6.93 -7.336 1 89.81 117 ALA B N 1
ATOM 2526 C CA . ALA B 1 117 ? -4.578 -5.473 -7.422 1 89.81 117 ALA B CA 1
ATOM 2527 C C . ALA B 1 117 ? -5.125 -4.859 -6.133 1 89.81 117 ALA B C 1
ATOM 2529 O O . ALA B 1 117 ? -4.633 -3.832 -5.668 1 89.81 117 ALA B O 1
ATOM 2530 N N . GLN B 1 118 ? -6.09 -5.484 -5.578 1 86.94 118 GLN B N 1
ATOM 2531 C CA . GLN B 1 118 ? -6.68 -5.016 -4.328 1 86.94 118 GLN B CA 1
ATOM 2532 C C . GLN B 1 118 ? -5.723 -5.219 -3.156 1 86.94 118 GLN B C 1
ATOM 2534 O O . GLN B 1 118 ? -5.609 -4.355 -2.283 1 86.94 118 GLN B O 1
ATOM 2539 N N . LEU B 1 119 ? -5.051 -6.355 -3.164 1 89.38 119 LEU B N 1
ATOM 2540 C CA . LEU B 1 119 ? -4.094 -6.66 -2.107 1 89.38 119 LEU B CA 1
ATOM 2541 C C . LEU B 1 119 ? -2.947 -5.656 -2.104 1 89.38 119 LEU B C 1
ATOM 2543 O O . LEU B 1 119 ? -2.398 -5.336 -1.046 1 89.38 119 LEU B O 1
ATOM 2547 N N . GLU B 1 120 ? -2.635 -5.211 -3.236 1 86.5 120 GLU B N 1
ATOM 2548 C CA . GLU B 1 120 ? -1.482 -4.324 -3.365 1 86.5 120 GLU B CA 1
ATOM 2549 C C . GLU B 1 120 ? -1.834 -2.898 -2.947 1 86.5 120 GLU B C 1
ATOM 2551 O O . GLU B 1 120 ? -0.945 -2.08 -2.705 1 86.5 120 GLU B O 1
ATOM 2556 N N . LEU B 1 121 ? -3.1 -2.729 -2.879 1 84.88 121 LEU B N 1
ATOM 2557 C CA . LEU B 1 121 ? -3.492 -1.423 -2.359 1 84.88 121 LEU B CA 1
ATOM 2558 C C . LEU B 1 121 ? -3.096 -1.279 -0.894 1 84.88 121 LEU B C 1
ATOM 2560 O O . LEU B 1 121 ? -3.396 -2.152 -0.077 1 84.88 121 LEU B O 1
ATOM 2564 N N . SER B 1 122 ? -2.396 -0.335 -0.588 1 82.25 122 SER B N 1
ATOM 2565 C CA . SER B 1 122 ? -2.039 -0.089 0.805 1 82.25 122 SER B CA 1
ATOM 2566 C C . SER B 1 122 ? -3.273 0.211 1.647 1 82.25 122 SER B C 1
ATOM 2568 O O . SER B 1 122 ? -4.312 0.615 1.117 1 82.25 122 SER B O 1
ATOM 2570 N N . VAL B 1 123 ? -3.133 -0.203 2.822 1 85.69 123 VAL B N 1
ATOM 2571 C CA . VAL B 1 123 ? -4.195 0.138 3.762 1 85.69 123 VAL B CA 1
ATOM 2572 C C . VAL B 1 123 ? -4.445 1.646 3.736 1 85.69 123 VAL B C 1
ATOM 2574 O O . VAL B 1 123 ? -5.582 2.096 3.889 1 85.69 123 VAL B O 1
ATOM 2577 N N . VAL B 1 124 ? -3.422 2.412 3.502 1 91.06 124 VAL B N 1
ATOM 2578 C CA . VAL B 1 124 ? -3.533 3.867 3.432 1 91.06 124 VAL B CA 1
ATOM 2579 C C . VAL B 1 124 ? -4.324 4.262 2.186 1 91.06 124 VAL B C 1
ATOM 2581 O O . VAL B 1 124 ? -5.164 5.164 2.236 1 91.06 124 VAL B O 1
ATOM 2584 N N . ALA B 1 125 ? -4.02 3.602 1.095 1 90.62 125 ALA B N 1
ATOM 2585 C CA . ALA B 1 125 ? -4.777 3.873 -0.124 1 90.62 125 ALA B CA 1
ATOM 2586 C C . ALA B 1 125 ? -6.262 3.596 0.08 1 90.62 125 ALA B C 1
ATOM 2588 O O . ALA B 1 125 ? -7.113 4.371 -0.363 1 90.62 125 ALA B O 1
ATOM 2589 N N . GLN B 1 126 ? -6.551 2.508 0.762 1 89 126 GLN B N 1
ATOM 2590 C CA . GLN B 1 126 ? -7.941 2.176 1.055 1 89 126 GLN B CA 1
ATOM 2591 C C . GLN B 1 126 ? -8.578 3.225 1.961 1 89 126 GLN B C 1
ATOM 2593 O O . GLN B 1 126 ? -9.703 3.664 1.716 1 89 126 GLN B O 1
ATOM 2598 N N . ALA B 1 127 ? -7.867 3.537 2.953 1 93.31 127 ALA B N 1
ATOM 2599 C CA . ALA B 1 127 ? -8.359 4.555 3.877 1 93.31 127 ALA B CA 1
ATOM 2600 C C . ALA B 1 127 ? -8.586 5.883 3.158 1 93.31 127 ALA B C 1
ATOM 2602 O O . ALA B 1 127 ? -9.562 6.586 3.432 1 93.31 127 ALA B O 1
ATOM 2603 N N . THR B 1 128 ? -7.688 6.281 2.234 1 94.81 128 THR B N 1
ATOM 2604 C CA . THR B 1 128 ? -7.82 7.504 1.454 1 94.81 128 THR B CA 1
ATOM 2605 C C . THR B 1 128 ? -9.094 7.48 0.618 1 94.81 128 THR B C 1
ATOM 2607 O O . THR B 1 128 ? -9.836 8.469 0.571 1 94.81 128 THR B O 1
ATOM 2610 N N . GLN B 1 129 ? -9.344 6.336 0.063 1 92 129 GLN B N 1
ATOM 2611 C CA . GLN B 1 129 ? -10.555 6.184 -0.741 1 92 129 GLN B CA 1
ATOM 2612 C C . GLN B 1 129 ? -11.805 6.305 0.121 1 92 129 GLN B C 1
ATOM 2614 O O . GLN B 1 129 ? -12.766 6.98 -0.261 1 92 129 GLN B O 1
ATOM 2619 N N . ASN B 1 130 ? -11.781 5.621 1.221 1 92.75 130 ASN B N 1
ATOM 2620 C CA . ASN B 1 130 ? -12.906 5.707 2.15 1 92.75 130 ASN B CA 1
ATOM 2621 C C . ASN B 1 130 ? -13.148 7.145 2.604 1 92.75 130 ASN B C 1
ATOM 2623 O O . ASN B 1 130 ? -14.281 7.625 2.576 1 92.75 130 ASN B O 1
ATOM 2627 N N . LEU B 1 131 ? -12.109 7.836 3.008 1 95.44 131 LEU B N 1
ATOM 2628 C CA . LEU B 1 131 ? -12.219 9.219 3.461 1 95.44 131 LEU B CA 1
ATOM 2629 C C . LEU B 1 131 ? -12.758 10.109 2.348 1 95.44 131 LEU B C 1
ATOM 2631 O O . LEU B 1 131 ? -13.68 10.898 2.572 1 95.44 131 LEU B O 1
ATOM 2635 N N . SER B 1 132 ? -12.211 9.961 1.151 1 95.5 132 SER B N 1
ATOM 2636 C CA . SER B 1 132 ? -12.648 10.75 0.005 1 95.5 132 SER B CA 1
ATOM 2637 C C . SER B 1 132 ? -14.148 10.57 -0.247 1 95.5 132 SER B C 1
ATOM 2639 O O . SER B 1 132 ? -14.875 11.547 -0.427 1 95.5 132 SER B O 1
ATOM 2641 N N . ARG B 1 133 ? -14.547 9.336 -0.173 1 93.94 133 ARG B N 1
ATOM 2642 C CA . ARG B 1 133 ? -15.953 9.039 -0.395 1 93.94 133 ARG B CA 1
ATOM 2643 C C . ARG B 1 133 ? -16.828 9.656 0.694 1 93.94 133 ARG B C 1
ATOM 2645 O O . ARG B 1 133 ? -17.828 10.305 0.397 1 93.94 133 ARG B O 1
ATOM 2652 N N . ASN B 1 134 ? -16.422 9.5 1.876 1 93.44 134 ASN B N 1
ATOM 2653 C CA . ASN B 1 134 ? -17.219 9.961 3.006 1 93.44 134 ASN B CA 1
ATOM 2654 C C . ASN B 1 134 ? -17.281 11.484 3.066 1 93.44 134 ASN B C 1
ATOM 2656 O O . ASN B 1 134 ? -18.344 12.062 3.299 1 93.44 134 ASN B O 1
ATOM 2660 N N . ILE B 1 135 ? -16.156 12.188 2.834 1 93.19 135 ILE B N 1
ATOM 2661 C CA . ILE B 1 135 ? -16.125 13.641 2.982 1 93.19 135 ILE B CA 1
ATOM 2662 C C . ILE B 1 135 ? -16.891 14.289 1.828 1 93.19 135 ILE B C 1
ATOM 2664 O O . ILE B 1 135 ? -17.438 15.383 1.978 1 93.19 135 ILE B O 1
ATOM 2668 N N . THR B 1 136 ? -16.984 13.609 0.689 1 92.44 136 THR B N 1
ATOM 2669 C CA . THR B 1 136 ? -17.672 14.164 -0.467 1 92.44 136 THR B CA 1
ATOM 2670 C C . THR B 1 136 ? -19.172 13.961 -0.343 1 92.44 136 THR B C 1
ATOM 2672 O O . THR B 1 136 ? -19.969 14.641 -1.01 1 92.44 136 THR B O 1
ATOM 2675 N N . THR B 1 137 ? -19.578 13.039 0.471 1 93 137 THR B N 1
ATOM 2676 C CA . THR B 1 137 ? -20.984 12.703 0.543 1 93 137 THR B CA 1
ATOM 2677 C C . THR B 1 137 ? -21.609 13.219 1.84 1 93 137 THR B C 1
ATOM 2679 O O . THR B 1 137 ? -22.781 12.977 2.111 1 93 137 THR B O 1
ATOM 2682 N N . THR B 1 138 ? -20.875 13.906 2.658 1 93.75 138 THR B N 1
ATOM 2683 C CA . THR B 1 138 ? -21.375 14.383 3.943 1 93.75 138 THR B CA 1
ATOM 2684 C C . THR B 1 138 ? -21.094 15.867 4.121 1 93.75 138 THR B C 1
ATOM 2686 O O . THR B 1 138 ? -20.406 16.484 3.299 1 93.75 138 THR B O 1
ATOM 2689 N N . SER B 1 139 ? -21.656 16.391 5.191 1 92.69 139 SER B N 1
ATOM 2690 C CA . SER B 1 139 ? -21.422 17.797 5.508 1 92.69 139 SER B CA 1
ATOM 2691 C C . SER B 1 139 ? -20.047 18.016 6.117 1 92.69 139 SER B C 1
ATOM 2693 O O . SER B 1 139 ? -19.453 17.078 6.672 1 92.69 139 SER B O 1
ATOM 2695 N N . LEU B 1 140 ? -19.547 19.234 6.074 1 91.62 140 LEU B N 1
ATOM 2696 C CA . LEU B 1 140 ? -18.219 19.625 6.551 1 91.62 140 LEU B CA 1
ATOM 2697 C C . LEU B 1 140 ? -18.062 19.297 8.031 1 91.62 140 LEU B C 1
ATOM 2699 O O . LEU B 1 140 ? -16.969 18.922 8.469 1 91.62 140 LEU B O 1
ATOM 2703 N N . GLU B 1 141 ? -19.141 19.375 8.797 1 91.88 141 GLU B N 1
ATOM 2704 C CA . GLU B 1 141 ? -19.094 19.172 10.234 1 91.88 141 GLU B CA 1
ATOM 2705 C C . GLU B 1 141 ? -18.688 17.734 10.578 1 91.88 141 GLU B C 1
ATOM 2707 O O . GLU B 1 141 ? -18.188 17.469 11.672 1 91.88 141 GLU B O 1
ATOM 2712 N N . GLN B 1 142 ? -18.875 16.891 9.648 1 93.62 142 GLN B N 1
ATOM 2713 C CA . GLN B 1 142 ? -18.625 15.477 9.891 1 93.62 142 GLN B CA 1
ATOM 2714 C C . GLN B 1 142 ? -17.203 15.086 9.461 1 93.62 142 GLN B C 1
ATOM 2716 O O . GLN B 1 142 ? -16.75 13.977 9.742 1 93.62 142 GLN B O 1
ATOM 2721 N N . TRP B 1 143 ? -16.5 15.953 8.875 1 92.75 143 TRP B N 1
ATOM 2722 C CA . TRP B 1 143 ? -15.211 15.641 8.273 1 92.75 143 TRP B CA 1
ATOM 2723 C C . TRP B 1 143 ? -14.219 15.172 9.336 1 92.75 143 TRP B C 1
ATOM 2725 O O . TRP B 1 143 ? -13.484 14.211 9.117 1 92.75 143 TRP B O 1
ATOM 2735 N N . LYS B 1 144 ? -14.234 15.844 10.438 1 92 144 LYS B N 1
ATOM 2736 C CA . LYS B 1 144 ? -13.297 15.469 11.5 1 92 144 LYS B CA 1
ATOM 2737 C C . LYS B 1 144 ? -13.539 14.039 11.961 1 92 144 LYS B C 1
ATOM 2739 O O . LYS B 1 144 ? -12.586 13.289 12.195 1 92 144 LYS B O 1
ATOM 2744 N N . ASN B 1 145 ? -14.82 13.703 12.07 1 93.38 145 ASN B N 1
ATOM 2745 C CA . ASN B 1 145 ? -15.172 12.344 12.492 1 93.38 145 ASN B CA 1
ATOM 2746 C C . ASN B 1 145 ? -14.703 11.312 11.477 1 93.38 145 ASN B C 1
ATOM 2748 O O . ASN B 1 145 ? -14.18 10.258 11.852 1 93.38 145 ASN B O 1
ATOM 2752 N N . HIS B 1 146 ? -14.914 11.625 10.227 1 95.06 146 HIS B N 1
ATOM 2753 C CA . HIS B 1 146 ? -14.484 10.703 9.18 1 95.06 146 HIS B CA 1
ATOM 2754 C C . HIS B 1 146 ? -12.969 10.547 9.172 1 95.06 146 HIS B C 1
ATOM 2756 O O . HIS B 1 146 ? -12.453 9.438 9.023 1 95.06 146 HIS B O 1
ATOM 2762 N N . LEU B 1 147 ? -12.281 11.656 9.32 1 95.81 147 LEU B N 1
ATOM 2763 C CA . LEU B 1 147 ? -10.82 11.609 9.359 1 95.81 147 LEU B CA 1
ATOM 2764 C C . LEU B 1 147 ? -10.328 10.805 10.555 1 95.81 147 LEU B C 1
ATOM 2766 O O . LEU B 1 147 ? -9.492 9.906 10.398 1 95.81 147 LEU B O 1
ATOM 2770 N N . THR B 1 148 ? -10.906 11.047 11.711 1 94.44 148 THR B N 1
ATOM 2771 C CA . THR B 1 148 ? -10.531 10.359 12.938 1 94.44 148 THR B CA 1
ATOM 2772 C C . THR B 1 148 ? -10.773 8.859 12.805 1 94.44 148 THR B C 1
ATOM 2774 O O . THR B 1 148 ? -9.922 8.055 13.18 1 94.44 148 THR B O 1
ATOM 2777 N N . TRP B 1 149 ? -11.867 8.578 12.25 1 94.12 149 TRP B N 1
ATOM 2778 C CA . TRP B 1 149 ? -12.242 7.176 12.086 1 94.12 149 TRP B CA 1
ATOM 2779 C C . TRP B 1 149 ? -11.227 6.445 11.211 1 94.12 149 TRP B C 1
ATOM 2781 O O . TRP B 1 149 ? -10.773 5.355 11.562 1 94.12 149 TRP B O 1
ATOM 2791 N N . GLU B 1 150 ? -10.891 6.984 10.07 1 95.62 150 GLU B N 1
ATOM 2792 C CA . GLU B 1 150 ? -9.969 6.316 9.156 1 95.62 150 GLU B CA 1
ATOM 2793 C C . GLU B 1 150 ? -8.578 6.191 9.781 1 95.62 150 GLU B C 1
ATOM 2795 O O . GLU B 1 150 ? -7.91 5.168 9.609 1 95.62 150 GLU B O 1
ATOM 2800 N N . VAL B 1 151 ? -8.102 7.223 10.484 1 95 151 VAL B N 1
ATOM 2801 C CA . VAL B 1 151 ? -6.805 7.148 11.148 1 95 151 VAL B CA 1
ATOM 2802 C C . VAL B 1 151 ? -6.812 6.016 12.172 1 95 151 VAL B C 1
ATOM 2804 O O . VAL B 1 151 ? -5.906 5.176 12.188 1 95 151 VAL B O 1
ATOM 2807 N N . GLN B 1 152 ? -7.844 5.914 12.961 1 93.19 152 GLN B N 1
ATOM 2808 C CA . GLN B 1 152 ? -7.945 4.891 14 1 93.19 152 GLN B CA 1
ATOM 2809 C C . GLN B 1 152 ? -8.047 3.498 13.383 1 93.19 152 GLN B C 1
ATOM 2811 O O . GLN B 1 152 ? -7.461 2.543 13.898 1 93.19 152 GLN B O 1
ATOM 2816 N N . ARG B 1 153 ? -8.805 3.441 12.359 1 92 153 ARG B N 1
ATOM 2817 C CA . ARG B 1 153 ? -8.953 2.154 11.68 1 92 153 ARG B CA 1
ATOM 2818 C C . ARG B 1 153 ? -7.605 1.616 11.227 1 92 153 ARG B C 1
ATOM 2820 O O . ARG B 1 153 ? -7.285 0.449 11.461 1 92 153 ARG B O 1
ATOM 2827 N N . VAL B 1 154 ? -6.828 2.439 10.539 1 91.69 154 VAL B N 1
ATOM 2828 C CA . VAL B 1 154 ? -5.523 2.027 10.031 1 91.69 154 VAL B CA 1
ATOM 2829 C C . VAL B 1 154 ? -4.605 1.671 11.203 1 91.69 154 VAL B C 1
ATOM 2831 O O . VAL B 1 154 ? -3.881 0.674 11.148 1 91.69 154 VAL B O 1
ATOM 2834 N N . MET B 1 155 ? -4.684 2.457 12.266 1 90.69 155 MET B N 1
ATOM 2835 C CA . MET B 1 155 ? -3.842 2.221 13.438 1 90.69 155 MET B CA 1
ATOM 2836 C C . MET B 1 155 ? -4.164 0.875 14.078 1 90.69 155 MET B C 1
ATOM 2838 O O . MET B 1 155 ? -3.264 0.16 14.516 1 90.69 155 MET B O 1
ATOM 2842 N N . ARG B 1 156 ? -5.391 0.537 14.109 1 88.06 156 ARG B N 1
ATOM 2843 C CA . ARG B 1 156 ? -5.832 -0.711 14.719 1 88.06 156 ARG B CA 1
ATOM 2844 C C . ARG B 1 156 ? -5.387 -1.914 13.898 1 88.06 156 ARG B C 1
ATOM 2846 O O . ARG B 1 156 ? -5.152 -2.994 14.445 1 88.06 156 ARG B O 1
ATOM 2853 N N . GLN B 1 157 ? -5.422 -1.651 12.586 1 81.81 157 GLN B N 1
ATOM 2854 C CA . GLN B 1 157 ? -5.035 -2.736 11.688 1 81.81 157 GLN B CA 1
ATOM 2855 C C . GLN B 1 157 ? -3.547 -3.053 11.82 1 81.81 157 GLN B C 1
ATOM 2857 O O . GLN B 1 157 ? -3.1 -4.129 11.422 1 81.81 157 GLN B O 1
ATOM 2862 N N . GLY B 1 158 ? -2.768 -2.189 12.406 1 79.31 158 GLY B N 1
ATOM 2863 C CA . GLY B 1 158 ? -1.342 -2.418 12.578 1 79.31 158 GLY B CA 1
ATOM 2864 C C . GLY B 1 158 ? -0.53 -2.068 11.344 1 79.31 158 GLY B C 1
ATOM 2865 O O . GLY B 1 158 ? -0.724 -2.66 10.281 1 79.31 158 GLY B O 1
ATOM 2866 N N . VAL B 1 159 ? 0.299 -1.027 11.477 1 80 159 VAL B N 1
ATOM 2867 C CA . VAL B 1 159 ? 1.047 -0.548 10.32 1 80 159 VAL B CA 1
ATOM 2868 C C . VAL B 1 159 ? 2.533 -0.843 10.508 1 80 159 VAL B C 1
ATOM 2870 O O . VAL B 1 159 ? 3.373 -0.324 9.766 1 80 159 VAL B O 1
ATOM 2873 N N . GLY B 1 160 ? 2.895 -1.735 11.453 1 79.5 160 GLY B N 1
ATOM 2874 C CA . GLY B 1 160 ? 4.262 -2.188 11.648 1 79.5 160 GLY B CA 1
ATOM 2875 C C . GLY B 1 160 ? 5.188 -1.094 12.156 1 79.5 160 GLY B C 1
ATOM 2876 O O . GLY B 1 160 ? 6.395 -1.136 11.914 1 79.5 160 GLY B O 1
ATOM 2877 N N . LEU B 1 161 ? 4.645 -0.072 12.703 1 88.06 161 LEU B N 1
ATOM 2878 C CA . LEU B 1 161 ? 5.445 1.055 13.172 1 88.06 161 LEU B CA 1
ATOM 2879 C C . LEU B 1 161 ? 5.285 1.255 14.672 1 88.06 161 LEU B C 1
ATOM 2881 O O . LEU B 1 161 ? 5.285 2.389 15.156 1 88.06 161 LEU B O 1
ATOM 2885 N N . ALA B 1 162 ? 5.074 0.148 15.312 1 87.06 162 ALA B N 1
ATOM 2886 C CA . ALA B 1 162 ? 4.824 0.183 16.75 1 87.06 162 ALA B CA 1
ATOM 2887 C C . ALA B 1 162 ? 6.051 0.678 17.5 1 87.06 162 ALA B C 1
ATOM 2889 O O . ALA B 1 162 ? 5.949 1.104 18.656 1 87.06 162 ALA B O 1
ATOM 2890 N N . HIS B 1 163 ? 7.25 0.602 16.938 1 86.56 163 HIS B N 1
ATOM 2891 C CA . HIS B 1 163 ? 8.5 0.999 17.562 1 86.56 163 HIS B CA 1
ATOM 2892 C C . HIS B 1 163 ? 8.695 2.51 17.516 1 86.56 163 HIS B C 1
ATOM 2894 O O . HIS B 1 163 ? 9.633 3.045 18.109 1 86.56 163 HIS B O 1
ATOM 2900 N N . LEU B 1 164 ? 7.805 3.197 16.844 1 88.12 164 LEU B N 1
ATOM 2901 C CA . LEU B 1 164 ? 7.855 4.648 16.719 1 88.12 164 LEU B CA 1
ATOM 2902 C C . LEU B 1 164 ? 6.836 5.312 17.641 1 88.12 164 LEU B C 1
ATOM 2904 O O . LEU B 1 164 ? 5.871 4.672 18.062 1 88.12 164 LEU B O 1
ATOM 2908 N N . PRO B 1 165 ? 7.078 6.633 17.969 1 84.31 165 PRO B N 1
ATOM 2909 C CA . PRO B 1 165 ? 6.031 7.336 18.719 1 84.31 165 PRO B CA 1
ATOM 2910 C C . PRO B 1 165 ? 4.699 7.371 17.969 1 84.31 165 PRO B C 1
ATOM 2912 O O . PRO B 1 165 ? 4.621 7.906 16.859 1 84.31 165 PRO B O 1
ATOM 2915 N N . GLN B 1 166 ? 3.727 6.879 18.594 1 87.5 166 GLN B N 1
ATOM 2916 C CA . GLN B 1 166 ? 2.459 6.641 17.906 1 87.5 166 GLN B CA 1
ATOM 2917 C C . GLN B 1 166 ? 1.804 7.957 17.5 1 87.5 166 GLN B C 1
ATOM 2919 O O . GLN B 1 166 ? 1.112 8.016 16.484 1 87.5 166 GLN B O 1
ATOM 2924 N N . GLU B 1 167 ? 1.99 8.961 18.312 1 86.62 167 GLU B N 1
ATOM 2925 C CA . GLU B 1 167 ? 1.452 10.273 17.938 1 86.62 167 GLU B CA 1
ATOM 2926 C C . GLU B 1 167 ? 2.004 10.734 16.594 1 86.62 167 GLU B C 1
ATOM 2928 O O . GLU B 1 167 ? 1.262 11.266 15.766 1 86.62 167 GLU B O 1
ATOM 2933 N N . ARG B 1 168 ? 3.287 10.492 16.438 1 87.31 168 ARG B N 1
ATOM 2934 C CA . ARG B 1 168 ? 3.918 10.875 15.172 1 87.31 168 ARG B CA 1
ATOM 2935 C C . ARG B 1 168 ? 3.387 10.039 14.016 1 87.31 168 ARG B C 1
ATOM 2937 O O . ARG B 1 168 ? 3.209 10.547 12.906 1 87.31 168 ARG B O 1
ATOM 2944 N N . VAL B 1 169 ? 3.186 8.82 14.289 1 91.69 169 VAL B N 1
ATOM 2945 C CA . VAL B 1 169 ? 2.645 7.945 13.258 1 91.69 169 VAL B CA 1
ATOM 2946 C C . VAL B 1 169 ? 1.251 8.422 12.852 1 91.69 169 VAL B C 1
ATOM 2948 O O . VAL B 1 169 ? 0.936 8.5 11.664 1 91.69 169 VAL B O 1
ATOM 2951 N N . MET B 1 170 ? 0.493 8.773 13.852 1 92.38 170 MET B N 1
ATOM 2952 C CA . MET B 1 170 ? -0.866 9.242 13.594 1 92.38 170 MET B CA 1
ATOM 2953 C C . MET B 1 170 ? -0.855 10.539 12.797 1 92.38 170 MET B C 1
ATOM 2955 O O . MET B 1 170 ? -1.679 10.734 11.898 1 92.38 170 MET B O 1
ATOM 2959 N N . VAL B 1 171 ? 0.054 11.43 13.117 1 91.81 171 VAL B N 1
ATOM 2960 C CA . VAL B 1 171 ? 0.163 12.688 12.398 1 91.81 171 VAL B CA 1
ATOM 2961 C C . VAL B 1 171 ? 0.558 12.422 10.945 1 91.81 171 VAL B C 1
ATOM 2963 O O . VAL B 1 171 ? -0.076 12.938 10.023 1 91.81 171 VAL B O 1
ATOM 2966 N N . ALA B 1 172 ? 1.557 11.617 10.773 1 92.94 172 ALA B N 1
ATOM 2967 C CA . ALA B 1 172 ? 1.997 11.281 9.422 1 92.94 172 ALA B CA 1
ATOM 2968 C C . ALA B 1 172 ? 0.873 10.617 8.625 1 92.94 172 ALA B C 1
ATOM 2970 O O . ALA B 1 172 ? 0.673 10.93 7.449 1 92.94 172 ALA B O 1
ATOM 2971 N N . LEU B 1 173 ? 0.167 9.688 9.258 1 94.75 173 LEU B N 1
ATOM 2972 C CA . LEU B 1 173 ? -0.96 9.008 8.625 1 94.75 173 LEU B CA 1
ATOM 2973 C C . LEU B 1 173 ? -2.041 10.016 8.227 1 94.75 173 LEU B C 1
ATOM 2975 O O . LEU B 1 173 ? -2.537 9.984 7.102 1 94.75 173 LEU B O 1
ATOM 2979 N N . THR B 1 174 ? -2.375 10.906 9.133 1 94.5 174 THR B N 1
ATOM 2980 C CA . THR B 1 174 ? -3.367 11.945 8.875 1 94.5 174 THR B CA 1
ATOM 2981 C C . THR B 1 174 ? -2.986 12.773 7.652 1 94.5 174 THR B C 1
ATOM 2983 O O . THR B 1 174 ? -3.801 12.961 6.746 1 94.5 174 THR B O 1
ATOM 2986 N N . LEU B 1 175 ? -1.77 13.188 7.648 1 95.31 175 LEU B N 1
ATOM 2987 C CA . LEU B 1 175 ? -1.313 14.055 6.566 1 95.31 175 LEU B CA 1
ATOM 2988 C C . LEU B 1 175 ? -1.255 13.289 5.246 1 95.31 175 LEU B C 1
ATOM 2990 O O . LEU B 1 175 ? -1.531 13.859 4.184 1 95.31 175 LEU B O 1
ATOM 2994 N N . THR B 1 176 ? -0.905 12.016 5.309 1 95.75 176 THR B N 1
ATOM 2995 C CA . THR B 1 176 ? -0.9 11.172 4.121 1 95.75 176 THR B CA 1
ATOM 2996 C C . THR B 1 176 ? -2.305 11.047 3.539 1 95.75 176 THR B C 1
ATOM 2998 O O . THR B 1 176 ? -2.492 11.156 2.326 1 95.75 176 THR B O 1
ATOM 3001 N N . LEU B 1 177 ? -3.293 10.82 4.441 1 96.19 177 LEU B N 1
ATOM 3002 C CA . LEU B 1 177 ? -4.676 10.719 3.982 1 96.19 177 LEU B CA 1
ATOM 3003 C C . LEU B 1 177 ? -5.133 12.031 3.344 1 96.19 177 LEU B C 1
ATOM 3005 O O . LEU B 1 177 ? -5.73 12.023 2.266 1 96.19 177 LEU B O 1
ATOM 3009 N N . VAL B 1 178 ? -4.844 13.125 3.982 1 95.38 178 VAL B N 1
ATOM 3010 C CA . VAL B 1 178 ? -5.238 14.438 3.486 1 95.38 178 VAL B CA 1
ATOM 3011 C C . VAL B 1 178 ? -4.625 14.68 2.107 1 95.38 178 VAL B C 1
ATOM 3013 O O . VAL B 1 178 ? -5.32 15.078 1.172 1 95.38 178 VAL B O 1
ATOM 3016 N N . LYS B 1 179 ? -3.375 14.469 2.031 1 94.62 179 LYS B N 1
ATOM 3017 C CA . LYS B 1 179 ? -2.682 14.648 0.758 1 94.62 179 LYS B CA 1
ATOM 3018 C C . LYS B 1 179 ? -3.312 13.781 -0.333 1 94.62 179 LYS B C 1
ATOM 3020 O O . LYS B 1 179 ? -3.549 14.258 -1.446 1 94.62 179 LYS B O 1
ATOM 3025 N N . GLY B 1 180 ? -3.572 12.531 0.014 1 94.12 180 GLY B N 1
ATOM 3026 C CA . GLY B 1 180 ? -4.164 11.617 -0.945 1 94.12 180 GLY B CA 1
ATOM 3027 C C . GLY B 1 180 ? -5.516 12.07 -1.453 1 94.12 180 GLY B C 1
ATOM 3028 O O . GLY B 1 180 ? -5.805 11.969 -2.646 1 94.12 180 GLY B O 1
ATOM 3029 N N . VAL B 1 181 ? -6.332 12.516 -0.593 1 94.56 181 VAL B N 1
ATOM 3030 C CA . VAL B 1 181 ? -7.656 13 -0.964 1 94.56 181 VAL B CA 1
ATOM 3031 C C . VAL B 1 181 ? -7.523 14.25 -1.829 1 94.56 181 VAL B C 1
ATOM 3033 O O . VAL B 1 181 ? -8.141 14.344 -2.895 1 94.56 181 VAL B O 1
ATOM 3036 N N . CYS B 1 182 ? -6.684 15.18 -1.456 1 94.88 182 CYS B N 1
ATOM 3037 C CA . CYS B 1 182 ? -6.633 16.5 -2.07 1 94.88 182 CYS B CA 1
ATOM 3038 C C . CYS B 1 182 ? -5.883 16.453 -3.395 1 94.88 182 CYS B C 1
ATOM 3040 O O . CYS B 1 182 ? -6.086 17.312 -4.258 1 94.88 182 CYS B O 1
ATOM 3042 N N . GLU B 1 183 ? -5.016 15.547 -3.547 1 92.5 183 GLU B N 1
ATOM 3043 C CA . GLU B 1 183 ? -4.379 15.391 -4.852 1 92.5 183 GLU B CA 1
ATOM 3044 C C . GLU B 1 183 ? -5.402 15.062 -5.93 1 92.5 183 GLU B C 1
ATOM 3046 O O . GLU B 1 183 ? -5.246 15.453 -7.09 1 92.5 183 GLU B O 1
ATOM 3051 N N . HIS B 1 184 ? -6.391 14.367 -5.535 1 90.5 184 HIS B N 1
ATOM 3052 C CA . HIS B 1 184 ? -7.438 13.992 -6.48 1 90.5 184 HIS B CA 1
ATOM 3053 C C . HIS B 1 184 ? -8.57 15.016 -6.48 1 90.5 184 HIS B C 1
ATOM 3055 O O . HIS B 1 184 ? -9.289 15.148 -7.473 1 90.5 184 HIS B O 1
ATOM 3061 N N . ALA B 1 185 ? -8.742 15.672 -5.449 1 93.19 185 ALA B N 1
ATOM 3062 C CA . ALA B 1 185 ? -9.75 16.719 -5.305 1 93.19 185 ALA B CA 1
ATOM 3063 C C . ALA B 1 185 ? -9.172 17.953 -4.621 1 93.19 185 ALA B C 1
ATOM 3065 O O . ALA B 1 185 ? -9.5 18.25 -3.469 1 93.19 185 ALA B O 1
ATOM 3066 N N . PRO B 1 186 ? -8.422 18.734 -5.391 1 92.25 186 PRO B N 1
ATOM 3067 C CA . PRO B 1 186 ? -7.676 19.875 -4.836 1 92.25 186 PRO B CA 1
ATOM 3068 C C . PRO B 1 186 ? -8.578 20.906 -4.168 1 92.25 186 PRO B C 1
ATOM 3070 O O . PRO B 1 186 ? -8.156 21.578 -3.221 1 92.25 186 PRO B O 1
ATOM 3073 N N . ARG B 1 187 ? -9.82 20.969 -4.57 1 91.56 187 ARG B N 1
ATOM 3074 C CA . ARG B 1 187 ? -10.742 21.984 -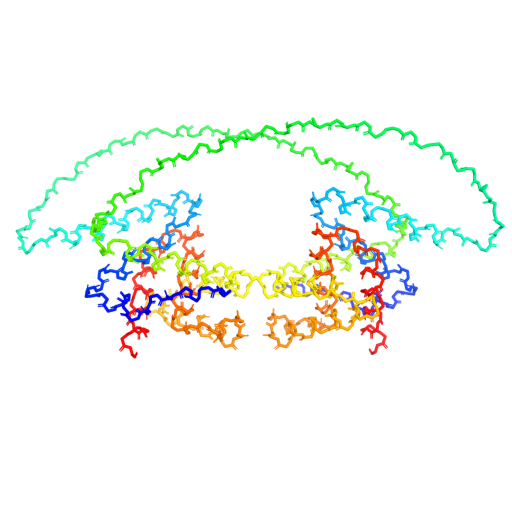4.047 1 91.56 187 ARG B CA 1
ATOM 3075 C C . ARG B 1 187 ? -11.078 21.703 -2.584 1 91.56 187 ARG B C 1
ATOM 3077 O O . ARG B 1 187 ? -11.594 22.578 -1.886 1 91.56 187 ARG B O 1
ATOM 3084 N N . LEU B 1 188 ? -10.828 20.547 -2.105 1 94.44 188 LEU B N 1
ATOM 3085 C CA . LEU B 1 188 ? -11.141 20.172 -0.73 1 94.44 188 LEU B CA 1
ATOM 3086 C C . LEU B 1 188 ? -10.016 20.578 0.212 1 94.44 188 LEU B C 1
ATOM 3088 O O . LEU B 1 188 ? -10.164 20.5 1.434 1 94.44 188 LEU B O 1
ATOM 3092 N N . LEU B 1 189 ? -8.883 21.062 -0.259 1 95.06 189 LEU B N 1
ATOM 3093 C CA . LEU B 1 189 ? -7.637 21.219 0.481 1 95.06 189 LEU B CA 1
ATOM 3094 C C . LEU B 1 189 ? -7.809 22.188 1.637 1 95.06 189 LEU B C 1
ATOM 3096 O O . LEU B 1 189 ? -7.418 21.906 2.768 1 95.06 189 LEU B O 1
ATOM 3100 N N . ARG B 1 190 ? -8.469 23.344 1.408 1 91.5 190 ARG B N 1
ATOM 3101 C CA . ARG B 1 190 ? -8.586 24.375 2.438 1 91.5 190 ARG B CA 1
ATOM 3102 C C . ARG B 1 190 ? -9.328 23.828 3.662 1 91.5 190 ARG B C 1
ATOM 3104 O O . ARG B 1 190 ? -8.836 23.953 4.789 1 91.5 190 ARG B O 1
ATOM 3111 N N . ASN B 1 191 ? -10.438 23.25 3.43 1 90.94 191 ASN B N 1
ATOM 3112 C CA . ASN B 1 191 ? -11.242 22.734 4.535 1 90.94 191 ASN B CA 1
ATOM 3113 C C . ASN B 1 191 ? -10.578 21.547 5.215 1 90.94 191 ASN B C 1
ATOM 3115 O O . ASN B 1 191 ? -10.555 21.453 6.441 1 90.94 191 ASN B O 1
ATOM 3119 N N . LEU B 1 192 ? -10.07 20.688 4.453 1 94.56 192 LEU B N 1
ATOM 3120 C CA . LEU B 1 192 ? -9.461 19.484 5.027 1 94.56 192 LEU B CA 1
ATOM 3121 C C . LEU B 1 192 ? -8.188 19.844 5.789 1 94.56 192 LEU B C 1
ATOM 3123 O O . LEU B 1 192 ? -7.871 19.219 6.805 1 94.56 192 LEU B O 1
ATOM 3127 N N . PHE B 1 193 ? -7.434 20.812 5.277 1 92.12 193 PHE B N 1
ATOM 3128 C CA . PHE B 1 193 ? -6.273 21.312 6.004 1 92.12 193 PHE B CA 1
ATOM 3129 C C . PHE B 1 193 ? -6.668 21.781 7.402 1 92.12 193 PHE B C 1
ATOM 3131 O O . PHE B 1 193 ? -6.023 21.406 8.383 1 92.12 193 PHE B O 1
ATOM 3138 N N . CYS B 1 194 ? -7.719 22.516 7.48 1 89 194 CYS B N 1
ATOM 3139 C CA . CYS B 1 194 ? -8.18 23.016 8.766 1 89 194 CYS B CA 1
ATOM 3140 C C . CYS B 1 194 ? -8.602 21.875 9.688 1 89 194 CYS B C 1
ATOM 3142 O O . CYS B 1 194 ? -8.266 21.875 10.875 1 89 194 CYS B O 1
ATOM 3144 N N . VAL B 1 195 ? -9.312 20.984 9.18 1 91.44 195 VAL B N 1
ATOM 3145 C CA . VAL B 1 195 ? -9.758 19.844 9.961 1 91.44 195 VAL B CA 1
ATOM 3146 C C . VAL B 1 195 ? -8.539 19.062 10.477 1 91.44 195 VAL B C 1
ATOM 3148 O O . VAL B 1 195 ? -8.484 18.703 11.648 1 91.44 195 VAL B O 1
ATOM 3151 N N . ALA B 1 196 ? -7.566 18.812 9.602 1 92.44 196 ALA B N 1
ATOM 3152 C CA . ALA B 1 196 ? -6.355 18.094 9.984 1 92.44 196 ALA B CA 1
ATOM 3153 C C . ALA B 1 196 ? -5.574 18.859 11.047 1 92.44 196 ALA B C 1
ATOM 3155 O O . ALA B 1 196 ? -5.066 18.281 12 1 92.44 196 ALA B O 1
ATOM 3156 N N . LEU B 1 197 ? -5.48 20.203 10.82 1 87.94 197 LEU B N 1
ATOM 3157 C CA . LEU B 1 197 ? -4.785 21.031 11.789 1 87.94 197 LEU B CA 1
ATOM 3158 C C . LEU B 1 197 ? -5.41 20.906 13.172 1 87.94 197 LEU B C 1
ATOM 3160 O O . LEU B 1 197 ? -4.703 20.703 14.164 1 87.94 197 LEU B O 1
ATOM 3164 N N . HIS B 1 198 ? -6.684 20.969 13.25 1 85.19 198 HIS B N 1
ATOM 3165 C CA . HIS B 1 198 ? -7.387 20.828 14.523 1 85.19 198 HIS B CA 1
ATOM 3166 C C . HIS B 1 198 ? -7.18 19.453 15.125 1 85.19 198 HIS B C 1
ATOM 3168 O O . HIS B 1 198 ? -6.945 19.312 16.328 1 85.19 198 HIS B O 1
ATOM 3174 N N . TYR B 1 199 ? -7.312 18.484 14.305 1 89.62 199 TYR B N 1
ATOM 3175 C CA . TYR B 1 199 ? -7.117 17.109 14.758 1 89.62 199 TYR B CA 1
ATOM 3176 C C . TYR B 1 199 ? -5.711 16.922 15.312 1 89.62 199 TYR B C 1
ATOM 3178 O O . TYR B 1 199 ? -5.535 16.375 16.406 1 89.62 199 TYR B O 1
ATOM 3186 N N . ILE B 1 200 ? -4.727 17.375 14.617 1 88.69 200 ILE B N 1
ATOM 3187 C CA . ILE B 1 200 ? -3.328 17.188 14.992 1 88.69 200 ILE B CA 1
ATOM 3188 C C . ILE B 1 200 ? -3.039 17.938 16.297 1 88.69 200 ILE B C 1
ATOM 3190 O O . ILE B 1 200 ? -2.359 17.406 17.172 1 88.69 200 ILE B O 1
ATOM 3194 N N . CYS B 1 201 ? -3.549 19.094 16.391 1 82.88 201 CYS B N 1
ATOM 3195 C CA . CYS B 1 201 ? -3.363 19.875 17.609 1 82.88 201 CYS B CA 1
ATOM 3196 C C . CYS B 1 201 ? -3.998 19.156 18.797 1 82.88 201 CYS B C 1
ATOM 3198 O O . CYS B 1 201 ? -3.502 19.266 19.922 1 82.88 201 CYS B O 1
ATOM 3200 N N . SER B 1 202 ? -5.078 18.438 18.594 1 81.69 202 SER B N 1
ATOM 3201 C CA . SER B 1 202 ? -5.73 17.703 19.672 1 81.69 202 SER B CA 1
ATOM 3202 C C . SER B 1 202 ? -4.922 16.469 20.062 1 81.69 202 SER B C 1
ATOM 3204 O O . SER B 1 202 ? -5.098 15.938 21.172 1 81.69 202 SER B O 1
ATOM 3206 N N . LEU B 1 203 ? -4.156 15.914 19.094 1 80.06 203 LEU B N 1
ATOM 3207 C CA . LEU B 1 203 ? -3.293 14.773 19.391 1 80.06 203 LEU B CA 1
ATOM 3208 C C . LEU B 1 203 ? -2.129 15.188 20.281 1 80.06 203 LEU B C 1
ATOM 3210 O O . LEU B 1 203 ? -1.668 14.406 21.125 1 80.06 203 LEU B O 1
ATOM 3214 N N . THR B 1 204 ? -1.612 16.312 20 1 67.06 204 THR B N 1
ATOM 3215 C CA . THR B 1 204 ? -0.377 16.766 20.625 1 67.06 204 THR B CA 1
ATOM 3216 C C . THR B 1 204 ? -0.669 17.438 21.969 1 67.06 204 THR B C 1
ATOM 3218 O O . THR B 1 204 ? 0.211 17.531 22.828 1 67.06 204 THR B O 1
ATOM 3221 N N . LEU B 1 205 ? -1.818 18.031 22.234 1 54.06 205 LEU B N 1
ATOM 3222 C CA . LEU B 1 205 ? -2.191 18.703 23.484 1 54.06 205 LEU B CA 1
ATOM 3223 C C . LEU B 1 205 ? -2.688 17.703 24.516 1 54.06 205 LEU B C 1
ATOM 3225 O O . LEU B 1 205 ? -2.855 18.031 25.688 1 54.06 205 LEU B O 1
ATOM 3229 N N . GLY B 1 206 ? -2.881 16.438 24.234 1 47.12 206 GLY B N 1
ATOM 3230 C CA . GLY B 1 206 ? -3.291 15.516 25.281 1 47.12 206 GLY B CA 1
ATOM 3231 C C . GLY B 1 206 ? -2.139 14.711 25.844 1 47.12 206 GLY B C 1
ATOM 3232 O O . GLY B 1 206 ? -1.097 14.57 25.203 1 47.12 206 GLY B O 1
#

pLDDT: mean 71.2, std 26.14, range [20.38, 96.19]

InterPro domains:
  IPR010479 BH3-interacting domain death agonist [PF06393] (22-200)
  IPR010479 BH3-interacting domain death agonist [PTHR35447] (20-200)
  IPR036834 Bcl-2-like superfamily [G3DSA:1.10.437.10] (8-205)
  IPR036834 Bcl-2-like superfamily [SSF56854] (20-200)

Radius of gyration: 27.23 Å; Cα contacts (8 Å, |Δi|>4): 321; chains: 2; bounding box: 58×92×56 Å